Protein AF-A0A943YQM4-F1 (afdb_monomer_lite)

pLDDT: mean 82.58, std 14.82, range [24.41, 96.25]

Sequen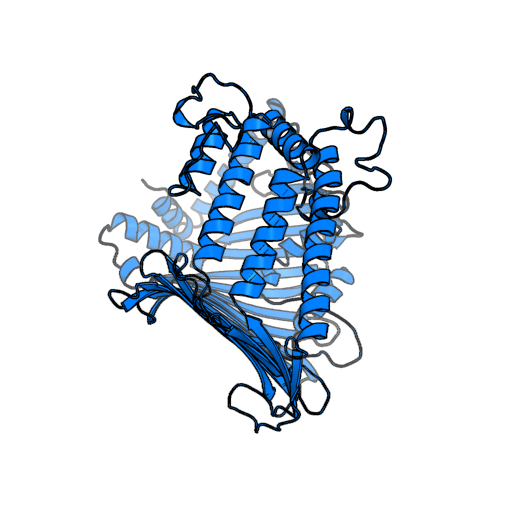ce (566 aa):
MSLKNKAMALGLSAAMLLSPAASLAESNYAAGELTTTAISDSYAAGNQLNLSADFNLELGDAIQNLGDAKLQKKVNAVVSLLDKTELNMSFYDDFGTARIHLSLDTDGVTLLSGDALVYADGSMQIMTNLTGKLVLALPQGALSASSVGVDSLLSGVAGKSVDDPDFADYPAMERLQITASDISVLVMSHLLGWVSATQMDTGELYVFDDTYLDETDTRDAVAQRMIGTIKADEFNTLFWNVFTTICDEQEEFQQALADVLAENGVTRYQMRQVIDSIFQNEQINPATDYVQLSHTIEDDGALCTYDDVSYFFRKLTKYADNVWENSTDNVLKMIVSYDDYGSTVGFDAELPQFTEVLPYEGAFTYSIKHDENEQPTLTSHGELQLLNERRVVGDLTARSGLEVNGVNDSGLNGYIDLKNTADGTSVGLGVNSAAHFVAEQNDEGADVESFTGSVALTYRNNGEDGGSLVAAVDGTTTTDGDTFATSAGLSLTLSDEFKLNVNATLEQADYEEIEFAGGQAIDLTALNDDQLSQIKSEVTKQGAKLSASLVLHPGVLADLLTIVGN

Foldseek 3Di:
DWVVVVVVVVVVVVCVLPADDDDDDDDAAFFRRQSVPQVVVCQVVFFKKKKKKAKAKFFFPCLCPPPPPLSNLLVVLVRLFRRQWMKIKMWHDDPQWIKIWIFIAGVRFGPKIKIKTAHRQGKIWMDMLLQPFAIAIADGPPPDDDDDDPVQLQVADPPDEPPDPCLVVDDLSNLLSRLSNVLVVLLVVLVVVLLVCCCVPPVQQWDKDQDWDPDDPFAHIFRIKIKGKAWLLSVLVSQLVSLVCCLPPRLSNLQSVQNVQQVVQNALLNLLVVLCVVLVPQDDDCVPLVADDSVVDDPPSHGGGSSSSSSSSSSSSSVSVQQNVFFDRDMWIWMFTADPVGDTFKIKIWACDGGPVFRWTKIKIWGWDADPVRWTKIKIWIWTDGPPQKIKTKIKIWTAFDRDPQKTKTWIWMKIWIARRVVGKIKIKIKTKIKMKGWDADPVRKIKIWIKIKIKIFIDISNDTDWIWMWIKTWMKIDPPVWIKIWMWIWTDTRSGMIMIMIMIMTTDGDDDDPSSHDDYDHPVDDDPVNVVSSVVSSVVSVVVSVVVVVVVVSSVVSVCSNVVD

Radius of gyration: 32.02 Å; chains: 1; bounding box: 87×61×87 Å

Structure (mmCIF, N/CA/C/O backbone):
data_AF-A0A943YQM4-F1
#
_entry.id   AF-A0A943YQM4-F1
#
loop_
_atom_site.group_PDB
_atom_site.id
_atom_site.type_symbol
_atom_site.label_atom_id
_atom_site.label_alt_id
_atom_site.label_comp_id
_atom_site.label_asym_id
_atom_site.label_entity_id
_atom_site.label_seq_id
_atom_site.pdbx_PDB_ins_code
_atom_site.Cartn_x
_atom_site.Cartn_y
_atom_site.Cartn_z
_atom_site.occupancy
_atom_site.B_iso_or_equiv
_atom_site.auth_seq_id
_atom_site.auth_comp_id
_atom_site.auth_asym_id
_atom_site.auth_atom_id
_atom_site.pdbx_PDB_model_num
ATOM 1 N N . MET A 1 1 ? -5.409 21.228 5.150 1.00 33.84 1 MET A N 1
ATOM 2 C CA . MET A 1 1 ? -6.359 20.340 5.859 1.00 33.84 1 MET A CA 1
ATOM 3 C C . MET A 1 1 ? -6.387 20.757 7.322 1.00 33.84 1 MET A C 1
ATOM 5 O O . MET A 1 1 ? -5.313 20.866 7.901 1.00 33.84 1 MET A O 1
ATOM 9 N N . SER A 1 2 ? -7.554 21.096 7.878 1.00 32.78 2 SER A N 1
ATOM 10 C CA . SER A 1 2 ? -7.667 21.614 9.253 1.00 32.78 2 SER A CA 1
ATOM 11 C C . SER A 1 2 ? -7.512 20.499 10.295 1.00 32.78 2 SER A C 1
ATOM 13 O O . SER A 1 2 ? -7.687 19.320 9.987 1.00 32.78 2 SER A O 1
ATOM 15 N N . LEU A 1 3 ? -7.214 20.870 11.545 1.00 37.16 3 LEU A N 1
ATOM 16 C CA . LEU A 1 3 ? -7.165 19.913 12.651 1.00 37.16 3 LEU A CA 1
ATOM 17 C C . LEU A 1 3 ? -8.543 19.304 12.953 1.00 37.16 3 LEU A C 1
ATOM 19 O O . LEU A 1 3 ? -8.609 18.132 13.303 1.00 37.16 3 LEU A O 1
ATOM 23 N N . LYS A 1 4 ? -9.636 20.055 12.744 1.00 33.19 4 LYS A N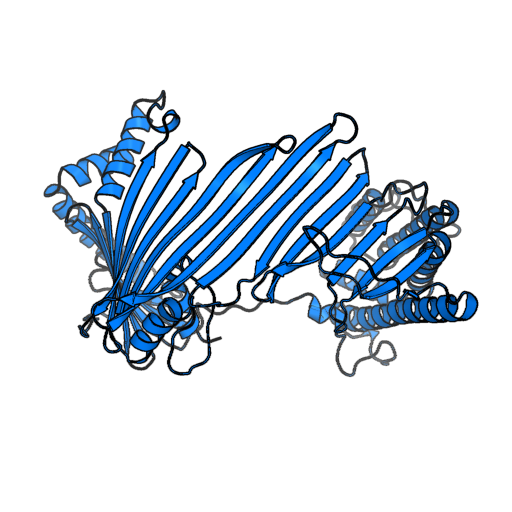 1
ATOM 24 C CA . LYS A 1 4 ? -11.011 19.539 12.864 1.00 33.19 4 LYS A CA 1
ATOM 25 C C . LYS A 1 4 ? -11.195 18.274 12.017 1.00 33.19 4 LYS A C 1
ATOM 27 O O . LYS A 1 4 ? -11.640 17.263 12.542 1.00 33.19 4 LYS A O 1
ATOM 32 N N . ASN A 1 5 ? -10.689 18.273 10.780 1.00 34.28 5 ASN A N 1
ATOM 33 C CA . ASN A 1 5 ? -10.713 17.100 9.899 1.00 34.28 5 ASN A CA 1
ATOM 34 C C . ASN A 1 5 ? -9.809 15.941 10.378 1.00 34.28 5 ASN A C 1
ATOM 36 O O . ASN A 1 5 ? -10.001 14.819 9.928 1.00 34.28 5 ASN A O 1
ATOM 40 N N . LYS A 1 6 ? -8.831 16.176 11.268 1.00 35.19 6 LYS A N 1
ATOM 41 C CA . LYS A 1 6 ? -7.926 15.146 11.821 1.00 35.19 6 LYS A CA 1
ATOM 42 C C . LYS A 1 6 ? -8.346 14.605 13.191 1.00 35.19 6 LYS A C 1
ATOM 44 O O . LYS A 1 6 ? -8.059 13.453 13.481 1.00 35.19 6 LYS A O 1
ATOM 49 N N . ALA A 1 7 ? -9.020 15.409 14.012 1.00 32.88 7 ALA A N 1
ATOM 50 C CA . ALA A 1 7 ? -9.733 14.926 15.194 1.00 32.88 7 ALA A CA 1
ATOM 51 C C . ALA A 1 7 ? -10.974 14.128 14.762 1.00 32.88 7 ALA A C 1
ATOM 53 O O . ALA A 1 7 ? -11.194 13.031 15.270 1.00 32.88 7 ALA A O 1
ATOM 54 N N . MET A 1 8 ? -11.675 14.601 13.716 1.00 34.88 8 MET A N 1
ATOM 55 C CA . MET A 1 8 ? -12.551 13.752 12.907 1.00 34.88 8 MET A CA 1
ATOM 56 C C . MET A 1 8 ? -11.797 12.505 12.450 1.00 34.88 8 MET A C 1
ATOM 58 O O . MET A 1 8 ? -12.201 11.446 12.872 1.00 34.88 8 MET A O 1
ATOM 62 N N . ALA A 1 9 ? -10.670 12.572 11.729 1.00 33.47 9 ALA A N 1
ATOM 63 C CA . ALA A 1 9 ? -9.925 11.365 11.314 1.00 33.47 9 ALA A CA 1
ATOM 64 C C . ALA A 1 9 ? -9.267 10.527 12.446 1.00 33.47 9 ALA A C 1
ATOM 66 O O . ALA A 1 9 ? -8.464 9.650 12.146 1.00 33.47 9 ALA A O 1
ATOM 67 N N . LEU A 1 10 ? -9.568 10.781 13.727 1.00 34.19 10 LEU A N 1
ATOM 68 C CA . LEU A 1 10 ? -9.269 9.883 14.853 1.00 34.19 10 LEU A CA 1
ATOM 69 C C . LEU A 1 10 ? -10.546 9.221 15.406 1.00 34.19 10 LEU A C 1
ATOM 71 O O . LEU A 1 10 ? -10.538 8.026 15.675 1.00 34.19 10 LEU A O 1
ATOM 75 N N . GLY A 1 11 ? -11.680 9.930 15.480 1.00 32.47 11 GLY A N 1
ATOM 76 C CA . GLY A 1 11 ? -12.994 9.278 15.654 1.00 32.47 11 GLY A CA 1
ATOM 77 C C . GLY A 1 11 ? -13.357 8.426 14.428 1.00 32.47 11 GLY A C 1
ATOM 78 O O . GLY A 1 11 ? -13.609 7.232 14.510 1.00 32.47 11 GLY A O 1
ATOM 79 N N . LEU A 1 12 ? -13.197 9.009 13.249 1.00 32.34 12 LEU A N 1
ATOM 80 C CA . LEU A 1 12 ? -13.017 8.356 11.961 1.00 32.34 12 LEU A CA 1
ATOM 81 C C . LEU A 1 12 ? -11.548 7.930 11.724 1.00 32.34 12 LEU A C 1
ATOM 83 O O . LEU A 1 12 ? -11.048 8.058 10.617 1.00 32.34 12 LEU A O 1
ATOM 87 N N . SER A 1 13 ? -10.846 7.394 12.729 1.00 30.88 13 SER A N 1
ATOM 88 C CA . SER A 1 13 ? -9.949 6.246 12.485 1.00 30.88 13 SER A CA 1
ATOM 89 C C . SER A 1 13 ? -10.563 4.965 13.037 1.00 30.88 13 SER A C 1
ATOM 91 O O . SER A 1 13 ? -10.414 3.917 12.416 1.00 30.88 13 SER A O 1
ATOM 93 N N . ALA A 1 14 ? -11.358 5.064 14.110 1.00 32.50 14 ALA A N 1
ATOM 94 C CA . ALA A 1 14 ? -12.263 3.995 14.519 1.00 32.50 14 ALA A CA 1
ATOM 95 C C . ALA A 1 14 ? -13.371 3.759 13.470 1.00 32.50 14 ALA A C 1
ATOM 97 O O . ALA A 1 14 ? -13.673 2.610 13.173 1.00 32.50 14 ALA A O 1
ATOM 98 N N . ALA A 1 15 ? -13.902 4.814 12.831 1.00 30.94 15 ALA A N 1
ATOM 99 C CA . ALA A 1 15 ? -14.901 4.676 11.758 1.00 30.94 15 ALA A CA 1
ATOM 100 C C . ALA A 1 15 ? -14.332 4.580 10.319 1.00 30.94 15 ALA A C 1
ATOM 102 O O . ALA A 1 15 ? -15.042 4.132 9.430 1.00 30.94 15 ALA A O 1
ATOM 103 N N . MET A 1 16 ? -13.062 4.930 10.045 1.00 31.41 16 MET A N 1
ATOM 104 C CA . MET A 1 16 ? -12.439 4.691 8.714 1.00 31.41 16 MET A CA 1
ATOM 105 C C . MET A 1 16 ? -11.946 3.250 8.519 1.00 31.41 16 MET A C 1
ATOM 107 O O . MET A 1 16 ? -11.570 2.878 7.412 1.00 31.41 16 MET A O 1
ATOM 111 N N . LEU A 1 17 ? -12.030 2.410 9.554 1.00 31.69 17 LEU A N 1
ATOM 112 C CA . LEU A 1 17 ? -12.106 0.959 9.366 1.00 31.69 17 LEU A CA 1
ATOM 113 C C . LEU A 1 17 ? -13.414 0.533 8.656 1.00 31.69 17 LEU A C 1
ATOM 115 O O . LEU A 1 17 ? -13.539 -0.639 8.316 1.00 31.69 17 LEU A O 1
ATOM 119 N N . LEU A 1 18 ? -14.362 1.460 8.417 1.00 33.50 18 LEU A N 1
ATOM 120 C CA . LEU A 1 18 ? -15.708 1.187 7.899 1.00 33.50 18 LEU A CA 1
ATOM 121 C C . LEU A 1 18 ? -16.086 1.904 6.573 1.00 33.50 18 LEU A C 1
ATOM 123 O O . LEU A 1 18 ? -17.203 1.680 6.125 1.00 33.50 18 LEU A O 1
ATOM 127 N N . SER A 1 19 ? -15.258 2.760 5.932 1.00 28.98 19 SER A N 1
ATOM 128 C CA . SER A 1 19 ? -15.498 3.236 4.528 1.00 28.98 19 SER A CA 1
ATOM 129 C C . SER A 1 19 ? -14.490 4.269 3.954 1.00 28.98 19 SER A C 1
ATOM 131 O O . SER A 1 19 ? -13.882 5.036 4.710 1.00 28.98 19 SER A O 1
ATOM 133 N N . PRO A 1 20 ? -14.360 4.373 2.606 1.00 31.39 20 PRO A N 1
ATOM 134 C CA . PRO A 1 20 ? -13.731 5.497 1.895 1.00 31.39 20 PRO A CA 1
ATOM 135 C C . PRO A 1 20 ? -14.725 6.547 1.321 1.00 31.39 20 PRO A C 1
ATOM 137 O O . PRO A 1 20 ? -15.617 6.203 0.563 1.00 31.39 20 PRO A O 1
ATOM 140 N N . ALA A 1 21 ? -14.459 7.828 1.624 1.00 25.80 21 ALA A N 1
ATOM 141 C CA . ALA A 1 21 ? -14.722 9.096 0.892 1.00 25.80 21 ALA A CA 1
ATOM 142 C C . ALA A 1 21 ? -16.036 9.392 0.095 1.00 25.80 21 ALA A C 1
ATOM 144 O O . ALA A 1 21 ? -16.392 8.713 -0.857 1.00 25.80 21 ALA A O 1
ATOM 145 N N . ALA A 1 22 ? -16.622 10.568 0.387 1.00 24.88 22 ALA A N 1
ATOM 146 C CA . ALA A 1 22 ? -17.779 11.214 -0.276 1.00 24.88 22 ALA A CA 1
ATOM 147 C C . ALA A 1 22 ? -17.375 12.138 -1.477 1.00 24.88 22 ALA A C 1
ATOM 149 O O . ALA A 1 22 ? -16.181 12.267 -1.748 1.00 24.88 22 ALA A O 1
ATOM 150 N N . SER A 1 23 ? -18.231 12.874 -2.218 1.00 26.64 23 SER A N 1
ATOM 151 C CA . SER A 1 23 ? -19.663 13.256 -2.106 1.00 26.64 23 SER A CA 1
ATOM 152 C C . SER A 1 23 ? -20.225 13.810 -3.443 1.00 26.64 23 SER A C 1
ATOM 154 O O . SER A 1 23 ? -19.443 14.367 -4.219 1.00 26.64 23 SER A O 1
ATOM 156 N N . LEU A 1 24 ? -21.559 13.811 -3.661 1.00 24.41 24 LEU A N 1
ATOM 157 C CA . LEU A 1 24 ? -22.387 15.016 -3.967 1.00 24.41 24 LEU A CA 1
ATOM 158 C C . LEU A 1 24 ? -23.889 14.696 -4.212 1.00 24.41 24 LEU A C 1
ATOM 160 O O . LEU A 1 24 ? -24.234 13.777 -4.939 1.00 24.41 24 LEU A O 1
ATOM 164 N N . ALA A 1 25 ? -24.779 15.526 -3.655 1.00 24.91 25 ALA A N 1
ATOM 165 C CA . ALA A 1 25 ? -26.222 15.277 -3.501 1.00 24.91 25 ALA A CA 1
ATOM 166 C C . ALA A 1 25 ? -27.102 15.246 -4.778 1.00 24.91 25 ALA A C 1
ATOM 168 O O . ALA A 1 25 ? -26.996 16.148 -5.607 1.00 24.91 25 ALA A O 1
ATOM 169 N N . GLU A 1 26 ? -28.107 14.349 -4.806 1.00 25.25 26 GLU A N 1
ATOM 170 C CA . GLU A 1 26 ? -29.551 14.709 -4.807 1.00 25.25 26 GLU A CA 1
ATOM 171 C C . GLU A 1 26 ? -30.504 13.486 -4.645 1.00 25.25 26 GLU A C 1
ATOM 173 O O . GLU A 1 26 ? -30.757 12.734 -5.581 1.00 25.25 26 GLU A O 1
ATOM 178 N N . SER A 1 27 ? -31.187 13.376 -3.495 1.00 36.28 27 SER A N 1
ATOM 179 C CA . SER A 1 27 ? -32.492 12.683 -3.322 1.00 36.28 27 SER A CA 1
ATOM 180 C C . SER A 1 27 ? -32.631 11.169 -3.602 1.00 36.28 27 SER A C 1
ATOM 182 O O . SER A 1 27 ? -33.749 10.706 -3.803 1.00 36.28 27 SER A O 1
ATOM 184 N N . ASN A 1 28 ? -31.542 10.406 -3.556 1.00 48.59 28 ASN A N 1
ATOM 185 C CA . ASN A 1 28 ? -31.480 8.985 -3.177 1.00 48.59 28 ASN A CA 1
ATOM 186 C C . ASN A 1 28 ? -30.015 8.727 -2.796 1.00 48.59 28 ASN A C 1
ATOM 188 O O . ASN A 1 28 ? -29.137 9.136 -3.554 1.00 48.59 28 ASN A O 1
ATOM 192 N N . TYR A 1 29 ? -29.734 8.098 -1.655 1.00 52.72 29 TYR A N 1
ATOM 193 C CA . TYR A 1 29 ? -28.353 7.760 -1.293 1.00 52.72 29 TYR A CA 1
ATOM 194 C C . TYR A 1 29 ? -27.835 6.637 -2.200 1.00 52.72 29 TYR A C 1
ATOM 196 O O . TYR A 1 29 ? -28.484 5.595 -2.315 1.00 52.72 29 TYR A O 1
ATOM 204 N N . ALA A 1 30 ? -26.685 6.836 -2.850 1.00 63.50 30 ALA A N 1
ATOM 205 C CA . ALA A 1 30 ? -26.011 5.750 -3.556 1.00 63.50 30 ALA A CA 1
ATOM 206 C C . ALA A 1 30 ? -25.374 4.771 -2.553 1.00 63.50 30 ALA A C 1
ATOM 208 O O . ALA A 1 30 ? -25.064 5.139 -1.420 1.00 63.50 30 ALA A O 1
ATOM 209 N N . ALA A 1 31 ? -25.147 3.522 -2.961 1.00 62.94 31 ALA A N 1
ATOM 210 C CA . ALA A 1 31 ? -24.533 2.515 -2.097 1.00 62.94 31 ALA A CA 1
ATOM 211 C C . ALA A 1 31 ? -23.095 2.912 -1.700 1.00 62.94 31 ALA A C 1
ATOM 213 O O . ALA A 1 31 ? -22.218 3.047 -2.555 1.00 62.94 31 ALA A O 1
ATOM 214 N N . GLY A 1 32 ? -22.878 3.098 -0.396 1.00 60.66 32 GLY A N 1
ATOM 215 C CA . GLY A 1 32 ? -21.679 3.658 0.234 1.00 60.66 32 GLY A CA 1
ATOM 216 C C . GLY A 1 32 ? -21.858 5.104 0.731 1.00 60.66 32 GLY A C 1
ATOM 217 O O . GLY A 1 32 ? -21.073 5.574 1.562 1.00 60.66 32 GLY A O 1
ATOM 218 N N . GLU A 1 33 ? -22.882 5.830 0.268 1.00 69.81 33 GLU A N 1
ATOM 219 C CA . GLU A 1 33 ? -23.139 7.212 0.686 1.00 69.81 33 GLU A CA 1
ATOM 220 C C . GLU A 1 33 ? -23.926 7.311 1.995 1.00 69.81 33 GLU A C 1
ATOM 222 O O . GLU A 1 33 ? -23.705 8.267 2.741 1.00 69.81 33 GLU A O 1
ATOM 227 N N . LEU A 1 34 ? -24.812 6.361 2.323 1.00 68.19 34 LEU A N 1
ATOM 228 C CA . LEU A 1 34 ? -25.680 6.492 3.501 1.00 68.19 34 LEU A CA 1
ATOM 229 C C . LEU A 1 34 ? -24.852 6.504 4.793 1.00 68.19 34 LEU A C 1
ATOM 231 O O . LEU A 1 34 ? -24.939 7.437 5.595 1.00 68.19 34 LEU A O 1
ATOM 235 N N . THR A 1 35 ? -23.987 5.499 4.959 1.00 66.50 35 THR A N 1
ATOM 236 C CA . THR A 1 35 ? -23.104 5.364 6.125 1.00 66.50 35 THR A CA 1
ATOM 237 C C . THR A 1 35 ? -22.095 6.507 6.199 1.00 66.50 35 THR A C 1
ATOM 239 O O . THR A 1 35 ? -21.810 7.010 7.285 1.00 66.50 35 THR A O 1
ATOM 242 N N . THR A 1 36 ? -21.559 6.961 5.060 1.00 63.84 36 THR A N 1
ATOM 243 C CA . THR A 1 36 ? -20.535 8.019 5.047 1.00 63.84 36 THR A CA 1
ATOM 244 C C . THR A 1 36 ? -21.095 9.413 5.327 1.00 63.84 36 THR A C 1
ATOM 246 O O . THR A 1 36 ? -20.390 10.225 5.931 1.00 63.84 36 THR A O 1
ATOM 249 N N . THR A 1 37 ? -22.339 9.702 4.929 1.00 70.50 37 THR A N 1
ATOM 250 C CA . THR A 1 37 ? -22.932 11.048 5.040 1.00 70.50 37 THR A CA 1
ATOM 251 C C . THR A 1 37 ? -23.786 11.248 6.290 1.00 70.50 37 THR A C 1
ATOM 253 O O . THR A 1 37 ? -23.627 12.277 6.945 1.00 70.50 37 THR A O 1
ATOM 256 N N . ALA A 1 38 ? -24.619 10.279 6.694 1.00 70.50 38 ALA A N 1
ATOM 257 C CA . ALA A 1 38 ? -25.527 10.439 7.839 1.00 70.50 38 ALA A CA 1
ATOM 258 C C . ALA A 1 38 ? -24.771 10.773 9.142 1.00 70.50 38 ALA A C 1
ATOM 260 O O . ALA A 1 38 ? -25.145 11.689 9.880 1.00 70.50 38 ALA A O 1
ATOM 261 N N . ILE A 1 39 ? -23.633 10.104 9.367 1.00 70.25 39 ILE A N 1
ATOM 262 C CA . ILE A 1 39 ? -22.731 10.367 10.497 1.00 70.25 39 ILE A CA 1
ATOM 263 C C . ILE A 1 39 ? -22.168 11.797 10.426 1.00 70.25 39 ILE A C 1
ATOM 265 O O . ILE A 1 39 ? -22.172 12.526 11.424 1.00 70.25 39 ILE A O 1
ATOM 269 N N . SER A 1 40 ? -21.663 12.216 9.258 1.00 67.50 40 SER A N 1
ATOM 270 C CA . SER A 1 40 ? -21.021 13.527 9.111 1.00 67.50 40 SER A CA 1
ATOM 271 C C . SER A 1 40 ? -22.010 14.683 9.183 1.00 67.50 40 SER A C 1
ATOM 273 O O . SER A 1 40 ? -21.684 15.712 9.775 1.00 67.50 40 SER A O 1
ATOM 275 N N . ASP A 1 41 ? -23.206 14.510 8.626 1.00 73.00 41 ASP A N 1
ATOM 276 C CA . ASP A 1 41 ? -24.255 15.526 8.603 1.00 73.00 41 ASP A CA 1
ATOM 277 C C . ASP A 1 41 ? -24.849 15.716 9.998 1.00 73.00 41 ASP A C 1
ATOM 279 O O . ASP A 1 41 ? -25.008 16.853 10.445 1.00 73.00 41 ASP A O 1
ATOM 283 N N . SER A 1 42 ? -25.058 14.627 10.744 1.00 71.38 42 SER A N 1
ATOM 284 C CA . SER A 1 42 ? -25.487 14.690 12.142 1.00 71.38 42 SER A CA 1
ATOM 285 C C . SER A 1 42 ? -24.448 15.397 13.031 1.00 71.38 42 SER A C 1
ATOM 287 O O . SER A 1 42 ? -24.789 16.318 13.780 1.00 71.38 42 SER A O 1
ATOM 289 N N . TYR A 1 43 ? -23.153 15.085 12.877 1.00 70.44 43 TYR A N 1
ATOM 290 C CA . TYR A 1 43 ? -22.084 15.811 13.581 1.00 70.44 43 TYR A CA 1
ATOM 291 C C . TYR A 1 43 ? -22.000 17.292 13.165 1.00 70.44 43 TYR A C 1
ATOM 293 O O . TYR A 1 43 ? -21.803 18.172 14.004 1.00 70.44 43 TYR A O 1
ATOM 301 N N . ALA A 1 44 ? -22.168 17.598 11.874 1.00 69.94 44 ALA A N 1
ATOM 302 C CA . ALA A 1 44 ? -22.144 18.965 11.351 1.00 69.94 44 ALA A CA 1
ATOM 303 C C . ALA A 1 44 ? -23.370 19.797 11.771 1.00 69.94 44 ALA A C 1
ATOM 305 O O . ALA A 1 44 ? -23.250 21.017 11.915 1.00 69.94 44 ALA A O 1
ATOM 306 N N . ALA A 1 45 ? -24.513 19.152 12.017 1.00 71.75 45 ALA A N 1
ATOM 307 C CA . ALA A 1 45 ? -25.700 19.754 12.621 1.00 71.75 45 ALA A CA 1
ATOM 308 C C . ALA A 1 45 ? -25.513 20.096 14.115 1.00 71.75 45 ALA A C 1
ATOM 310 O O . ALA A 1 45 ? -26.319 20.839 14.675 1.00 71.75 45 ALA A O 1
ATOM 311 N N . GLY A 1 46 ? -24.434 19.611 14.744 1.00 71.81 46 GLY A N 1
ATOM 312 C CA . GLY A 1 46 ? -24.132 19.819 16.162 1.00 71.81 46 GLY A CA 1
ATOM 313 C C . GLY A 1 46 ? -24.756 18.775 17.089 1.00 71.81 46 GLY A C 1
ATOM 314 O O . GLY A 1 46 ? -24.805 19.001 18.298 1.00 71.81 46 GLY A O 1
ATOM 315 N N . ASN A 1 47 ? -25.232 17.649 16.548 1.00 80.12 47 ASN A N 1
ATOM 316 C CA . ASN A 1 47 ? -25.748 16.551 17.358 1.00 80.12 47 ASN A CA 1
ATOM 317 C C . ASN A 1 47 ? -24.612 15.844 18.108 1.00 80.12 47 ASN A C 1
ATOM 319 O O . ASN A 1 47 ? -23.452 15.849 17.683 1.00 80.12 47 ASN A O 1
ATOM 323 N N . GLN A 1 48 ? -24.964 15.199 19.219 1.00 83.81 48 GLN A N 1
ATOM 324 C CA . GLN A 1 48 ? -24.056 14.306 19.920 1.00 83.81 48 GLN A CA 1
ATOM 325 C C . GLN A 1 48 ? -24.082 12.930 19.261 1.00 83.81 48 GLN A C 1
ATOM 327 O O . GLN A 1 48 ? -25.148 12.368 19.018 1.00 83.81 48 GLN A O 1
ATOM 332 N N . LEU A 1 49 ? -22.897 12.388 18.995 1.00 83.56 49 LEU A N 1
ATOM 333 C CA . LEU A 1 49 ? -22.724 11.027 18.510 1.00 83.56 49 LEU A CA 1
ATOM 334 C C . LEU A 1 49 ? -22.201 10.156 19.647 1.00 83.56 49 LEU A C 1
ATOM 336 O O . LEU A 1 49 ? -21.177 10.488 20.247 1.00 83.56 49 LEU A O 1
ATOM 340 N N . ASN A 1 50 ? -22.898 9.059 19.934 1.00 87.38 50 ASN A N 1
ATOM 341 C CA . ASN A 1 50 ? -22.522 8.081 20.948 1.00 87.38 50 ASN A CA 1
ATOM 342 C C . ASN A 1 50 ? -22.027 6.805 20.263 1.00 87.38 50 ASN A C 1
ATOM 344 O O . ASN A 1 50 ? -22.762 6.192 19.495 1.00 87.38 50 ASN A O 1
ATOM 348 N N . LEU A 1 51 ? -20.791 6.408 20.559 1.00 85.06 51 LEU A N 1
ATOM 349 C CA . LEU A 1 51 ? -20.194 5.136 20.167 1.00 85.06 51 LEU A CA 1
ATOM 350 C C . LEU A 1 51 ? -20.115 4.229 21.399 1.00 85.06 51 LEU A C 1
ATOM 352 O O . LEU A 1 51 ? -19.450 4.585 22.371 1.00 85.06 51 LEU A O 1
ATOM 356 N N . SER A 1 52 ? -20.707 3.045 21.323 1.00 89.81 52 SER A N 1
ATOM 357 C CA . SER A 1 52 ? -20.468 1.946 22.265 1.00 89.81 52 SER A CA 1
ATOM 358 C C . SER A 1 52 ? -19.790 0.800 21.521 1.00 89.81 52 SER A C 1
ATOM 360 O O . SER A 1 52 ? -20.113 0.550 20.361 1.00 89.81 52 SER A O 1
ATOM 362 N N . ALA A 1 53 ? -18.820 0.137 22.150 1.00 89.50 53 ALA A N 1
ATOM 363 C CA . ALA A 1 53 ? -18.092 -0.974 21.553 1.00 89.50 53 ALA A CA 1
ATOM 364 C C . ALA A 1 53 ? -17.714 -2.057 22.575 1.00 89.50 53 ALA A C 1
ATOM 366 O O . ALA A 1 53 ? -17.020 -1.780 23.556 1.00 89.50 53 ALA A O 1
ATOM 367 N N . ASP A 1 54 ? -18.108 -3.295 22.283 1.00 91.94 54 ASP A N 1
ATOM 368 C CA . ASP A 1 54 ? -17.833 -4.489 23.084 1.00 91.94 54 ASP A CA 1
ATOM 369 C C . ASP A 1 54 ? -16.722 -5.322 22.440 1.00 91.94 54 ASP A C 1
ATOM 371 O O . ASP A 1 54 ? -16.723 -5.535 21.224 1.00 91.94 54 ASP A O 1
ATOM 375 N N . PHE A 1 55 ? -15.797 -5.849 23.244 1.00 90.44 55 PHE A N 1
ATOM 376 C CA . PHE A 1 55 ? -14.668 -6.649 22.758 1.00 90.44 55 PHE A CA 1
ATOM 377 C C . PHE A 1 55 ? -14.869 -8.135 23.056 1.00 90.44 55 PHE A C 1
ATOM 379 O O . PHE A 1 55 ? -15.330 -8.508 24.130 1.00 90.44 55 PHE A O 1
ATOM 386 N N . ASN A 1 56 ? -14.449 -9.003 22.138 1.00 92.38 56 ASN A N 1
ATOM 387 C CA . ASN A 1 56 ? -14.394 -10.443 22.378 1.00 92.38 56 ASN A CA 1
ATOM 388 C C . ASN A 1 56 ? -13.148 -11.062 21.735 1.00 92.38 56 ASN A C 1
ATOM 390 O O . ASN A 1 56 ? -12.828 -10.757 20.589 1.00 92.38 56 ASN A O 1
ATOM 394 N N . LEU A 1 57 ? -12.439 -11.933 22.460 1.00 92.00 57 LEU A N 1
ATOM 395 C CA . LEU A 1 57 ? -11.210 -12.569 21.969 1.00 92.00 57 LEU A CA 1
ATOM 396 C C . LEU A 1 57 ? -11.336 -14.095 21.922 1.00 92.00 57 LEU A C 1
ATOM 398 O O . LEU A 1 57 ? -11.186 -14.787 22.929 1.00 92.00 57 LEU A O 1
ATOM 402 N N . GLU A 1 58 ? -11.526 -14.625 20.719 1.00 91.75 58 GLU A N 1
ATOM 403 C CA . GLU A 1 58 ? -11.438 -16.053 20.429 1.00 91.75 58 GLU A CA 1
ATOM 404 C C . GLU A 1 58 ? -9.970 -16.460 20.209 1.00 91.75 58 GLU A C 1
ATOM 406 O O . GLU A 1 58 ? -9.181 -15.735 19.598 1.00 91.75 58 GLU A O 1
ATOM 411 N N . LEU A 1 59 ? -9.590 -17.644 20.694 1.00 91.56 59 LEU A N 1
ATOM 412 C CA . LEU A 1 59 ? -8.226 -18.174 20.603 1.00 91.56 59 LEU A CA 1
ATOM 413 C C . LEU A 1 59 ? -8.218 -19.539 19.919 1.00 91.56 59 LEU A C 1
ATOM 415 O O . LEU A 1 59 ? -9.065 -20.379 20.214 1.00 91.56 59 LEU A O 1
ATOM 419 N N . GLY A 1 60 ? -7.213 -19.792 19.089 1.00 88.44 60 GLY A N 1
ATOM 420 C CA . GLY A 1 60 ? -6.979 -21.082 18.451 1.00 88.44 60 GLY A CA 1
ATOM 421 C C . GLY A 1 60 ? -6.467 -22.167 19.394 1.00 88.44 60 GLY A C 1
ATOM 422 O O . GLY A 1 60 ? -5.881 -21.878 20.442 1.00 88.44 60 GLY A O 1
ATOM 423 N N . ASP A 1 61 ? -6.595 -23.431 18.981 1.00 87.06 61 ASP A N 1
ATOM 424 C CA . ASP A 1 61 ? -6.171 -24.614 19.750 1.00 87.06 61 ASP A CA 1
ATOM 425 C C . ASP A 1 61 ? -4.726 -24.521 20.272 1.00 87.06 61 ASP A C 1
ATOM 427 O O . ASP A 1 61 ? -4.440 -24.945 21.396 1.00 87.06 61 ASP A O 1
ATOM 431 N N . ALA A 1 62 ? -3.815 -23.933 19.488 1.00 82.38 62 ALA A N 1
ATOM 432 C CA . ALA A 1 62 ? -2.411 -23.751 19.858 1.00 82.38 62 ALA A CA 1
ATOM 433 C C . ALA A 1 62 ? -2.209 -22.762 21.026 1.00 82.38 62 ALA A C 1
ATOM 435 O O . ALA A 1 62 ? -1.311 -22.958 21.847 1.00 82.38 62 ALA A O 1
ATOM 436 N N . ILE A 1 63 ? -3.051 -21.725 21.127 1.00 83.62 63 ILE A N 1
ATOM 437 C CA . ILE A 1 63 ? -3.002 -20.702 22.188 1.00 83.62 63 ILE A CA 1
ATOM 438 C C . ILE A 1 63 ? -3.912 -21.083 23.375 1.00 83.62 63 ILE A C 1
ATOM 440 O O . ILE A 1 63 ? -3.642 -20.710 24.519 1.00 83.62 63 ILE A O 1
ATOM 444 N N . GLN A 1 64 ? -4.948 -21.896 23.151 1.00 83.12 64 GLN A N 1
ATOM 445 C CA . GLN A 1 64 ? -5.746 -22.505 24.224 1.00 83.12 64 GLN A CA 1
ATOM 446 C C . GLN A 1 64 ? -5.000 -23.610 24.995 1.00 83.12 64 GLN A C 1
ATOM 448 O O . GLN A 1 64 ? -5.377 -23.927 26.124 1.00 83.12 64 GLN A O 1
ATOM 453 N N . ASN A 1 65 ? -3.956 -24.206 24.402 1.00 84.19 65 ASN A N 1
ATOM 454 C CA . ASN A 1 65 ? -3.213 -25.339 24.969 1.00 84.19 65 ASN A CA 1
ATOM 455 C C . ASN A 1 65 ? -1.704 -25.062 25.089 1.00 84.19 65 ASN A C 1
ATOM 457 O O . ASN A 1 65 ? -0.862 -25.906 24.765 1.00 84.19 65 ASN A O 1
ATOM 461 N N . LEU A 1 66 ? -1.345 -23.884 25.597 1.00 82.12 66 LEU A N 1
ATOM 462 C CA . LEU A 1 66 ? 0.037 -23.533 25.900 1.00 82.12 66 LEU A CA 1
ATOM 463 C C . LEU A 1 66 ? 0.598 -24.501 26.950 1.00 82.12 66 LEU A C 1
ATOM 465 O O . LEU A 1 66 ? 0.097 -24.605 28.071 1.00 82.12 66 LEU A O 1
ATOM 469 N N . GLY A 1 67 ? 1.705 -25.172 26.613 1.00 82.62 67 GLY A N 1
ATOM 470 C CA . GLY A 1 67 ? 2.394 -26.105 27.516 1.00 82.62 67 GLY A CA 1
ATOM 471 C C . GLY A 1 67 ? 2.913 -25.469 28.817 1.00 82.62 67 GLY A C 1
ATOM 472 O O . GLY A 1 67 ? 3.296 -26.185 29.744 1.00 82.62 67 GLY A O 1
ATOM 473 N N . ASP A 1 68 ? 2.901 -24.136 28.907 1.00 91.06 68 ASP A N 1
ATOM 474 C CA . ASP A 1 68 ? 3.110 -23.376 30.135 1.00 91.06 68 ASP A CA 1
ATOM 475 C C . ASP A 1 68 ? 1.759 -23.015 30.788 1.00 91.06 68 ASP A C 1
ATOM 477 O O . ASP A 1 68 ? 1.080 -22.055 30.417 1.00 91.06 68 ASP A O 1
ATOM 481 N N . ALA A 1 69 ? 1.406 -23.756 31.843 1.00 89.19 69 ALA A N 1
ATOM 482 C CA . ALA A 1 69 ? 0.187 -23.547 32.628 1.00 89.19 69 ALA A CA 1
ATOM 483 C C . ALA A 1 69 ? 0.110 -22.183 33.350 1.00 89.19 69 ALA A C 1
ATOM 485 O O . ALA A 1 69 ? -0.952 -21.813 33.858 1.00 89.19 69 ALA A O 1
ATOM 486 N N . LYS A 1 70 ? 1.219 -21.442 33.452 1.00 87.88 70 LYS A N 1
ATOM 487 C CA . LYS A 1 70 ? 1.254 -20.073 33.976 1.00 87.88 70 LYS A CA 1
ATOM 488 C C . LYS A 1 70 ? 0.876 -19.081 32.885 1.00 87.88 70 LYS A C 1
ATOM 490 O O . LYS A 1 70 ? 0.037 -18.217 33.130 1.00 87.88 70 LYS A O 1
ATOM 495 N N . LEU A 1 71 ? 1.450 -19.239 31.692 1.00 89.44 71 LEU A N 1
ATOM 496 C CA . LEU A 1 71 ? 1.109 -18.424 30.529 1.00 89.44 71 LEU A CA 1
ATOM 497 C C . LEU A 1 71 ? -0.363 -18.619 30.143 1.00 89.44 71 LEU A C 1
ATOM 499 O O . LEU A 1 71 ? -1.066 -17.627 29.977 1.00 89.44 71 LEU A O 1
ATOM 503 N N . GLN A 1 72 ? -0.863 -19.863 30.150 1.00 91.12 72 GLN A N 1
ATOM 504 C CA . GLN A 1 72 ? -2.277 -20.153 29.887 1.00 91.12 72 GLN A CA 1
ATOM 505 C C . GLN A 1 72 ? -3.221 -19.388 30.826 1.00 91.12 72 GLN A C 1
ATOM 507 O O . GLN A 1 72 ? -4.223 -18.835 30.390 1.00 91.12 72 GLN A O 1
ATOM 512 N N . LYS A 1 73 ? -2.893 -19.294 32.122 1.00 91.50 73 LYS A N 1
ATOM 513 C CA . LYS A 1 73 ? -3.705 -18.518 33.074 1.00 91.50 73 LYS A CA 1
ATOM 514 C C . LYS A 1 73 ? -3.716 -17.026 32.760 1.00 91.50 73 LYS A C 1
ATOM 516 O O . LYS A 1 73 ? -4.756 -16.400 32.926 1.00 91.50 73 LYS A O 1
ATOM 521 N N . LYS A 1 74 ? -2.589 -16.462 32.315 1.00 92.19 74 LYS A N 1
ATOM 522 C CA . LYS A 1 74 ? -2.517 -15.049 31.912 1.00 92.19 74 LYS A CA 1
ATOM 523 C C . LYS A 1 74 ? -3.328 -14.788 30.648 1.00 92.19 74 LYS A C 1
ATOM 525 O O . LYS A 1 74 ? -4.074 -13.822 30.614 1.00 92.19 74 LYS A O 1
ATOM 530 N N . VAL A 1 75 ? -3.231 -15.675 29.661 1.00 91.62 75 VAL A N 1
ATOM 531 C CA . VAL A 1 75 ? -4.013 -15.613 28.419 1.00 91.62 75 VAL A CA 1
ATOM 532 C C . VAL A 1 75 ? -5.514 -15.697 28.710 1.00 91.62 75 VAL A C 1
ATOM 534 O O . VAL A 1 75 ? -6.260 -14.814 28.299 1.00 91.62 75 VAL A O 1
ATOM 537 N N . ASN A 1 76 ? -5.953 -16.670 29.513 1.00 92.00 76 ASN A N 1
ATOM 538 C CA . ASN A 1 76 ? -7.361 -16.796 29.899 1.00 92.00 76 ASN A CA 1
ATOM 539 C C . ASN A 1 76 ? -7.864 -15.572 30.693 1.00 92.00 76 ASN A C 1
ATOM 541 O O . ASN A 1 76 ? -9.018 -15.185 30.540 1.00 92.00 76 ASN A O 1
ATOM 545 N N . ALA A 1 77 ? -7.013 -14.949 31.518 1.00 93.38 77 ALA A N 1
ATOM 546 C CA . ALA A 1 77 ? -7.345 -13.712 32.227 1.00 93.38 77 ALA A CA 1
ATOM 547 C C . ALA A 1 77 ? -7.458 -12.497 31.284 1.00 93.38 77 ALA A C 1
ATOM 549 O O . ALA A 1 77 ? -8.303 -11.639 31.514 1.00 93.38 77 ALA A O 1
ATOM 550 N N . VAL A 1 78 ? -6.655 -12.427 30.212 1.00 92.38 78 VAL A N 1
ATOM 551 C CA . VAL A 1 78 ? -6.786 -11.388 29.170 1.00 92.38 78 VAL A CA 1
ATOM 552 C C . VAL A 1 78 ? -8.109 -11.536 28.419 1.00 92.38 78 VAL A C 1
ATOM 554 O O . VAL A 1 78 ? -8.838 -10.555 28.321 1.00 92.38 78 VAL A O 1
ATOM 557 N N . VAL A 1 79 ? -8.456 -12.749 27.967 1.00 93.00 79 VAL A N 1
ATOM 558 C CA . VAL A 1 79 ? -9.758 -13.037 27.328 1.00 93.00 79 VAL A CA 1
ATOM 559 C C . VAL A 1 79 ? -10.908 -12.651 28.262 1.00 93.00 79 VAL A C 1
ATOM 561 O O . VAL A 1 79 ? -11.748 -11.835 27.906 1.00 93.00 79 VAL A O 1
ATOM 564 N N . SER A 1 80 ? -10.868 -13.132 29.510 1.00 93.44 80 SER A N 1
ATOM 565 C CA . SER A 1 80 ? -11.872 -12.852 30.546 1.00 93.44 80 SER A CA 1
ATOM 566 C C . SER A 1 80 ? -12.048 -11.359 30.859 1.00 93.44 80 SER A C 1
ATOM 568 O O . SER A 1 80 ? -13.127 -10.962 31.295 1.00 93.44 80 SER A O 1
ATOM 570 N N . LEU A 1 81 ? -11.018 -10.525 30.686 1.00 93.19 81 LEU A N 1
ATOM 571 C CA . LEU A 1 81 ? -11.141 -9.073 30.852 1.00 93.19 81 LEU A CA 1
ATOM 572 C C . LEU A 1 81 ? -11.686 -8.400 29.593 1.00 93.19 81 LEU A C 1
ATOM 574 O O . LEU A 1 81 ? -12.553 -7.542 29.725 1.00 93.19 81 LEU A O 1
ATOM 578 N N . LEU A 1 82 ? -11.213 -8.786 28.404 1.00 91.75 82 LEU A N 1
ATOM 579 C CA . LEU A 1 82 ? -11.698 -8.242 27.131 1.00 91.75 82 LEU A CA 1
ATOM 580 C C . LEU A 1 82 ? -13.195 -8.516 26.946 1.00 91.75 82 LEU A C 1
ATOM 582 O O . LEU A 1 82 ? -13.935 -7.563 26.752 1.00 91.75 82 LEU A O 1
ATOM 586 N N . ASP A 1 83 ? -13.640 -9.757 27.168 1.00 91.44 83 ASP A N 1
ATOM 587 C CA . ASP A 1 83 ? -15.053 -10.184 27.091 1.00 91.44 83 ASP A CA 1
ATOM 588 C C . ASP A 1 83 ? -15.988 -9.473 28.097 1.00 91.44 83 ASP A C 1
ATOM 590 O O . ASP A 1 83 ? -17.204 -9.655 28.054 1.00 91.44 83 ASP A O 1
ATOM 594 N N . LYS A 1 84 ? -15.435 -8.723 29.061 1.00 93.00 84 LYS A N 1
ATOM 595 C CA . LYS A 1 84 ? -16.187 -7.913 30.037 1.00 93.00 84 LYS A CA 1
ATOM 596 C C . LYS A 1 84 ? -15.940 -6.414 29.882 1.00 93.00 84 LYS A C 1
ATOM 598 O O . LYS A 1 84 ? -16.362 -5.662 30.760 1.00 93.00 84 LYS A O 1
ATOM 603 N N . THR A 1 85 ? -15.171 -6.002 28.876 1.00 92.81 85 THR A N 1
ATOM 604 C CA . THR A 1 85 ? -14.782 -4.608 28.670 1.00 92.81 85 THR A CA 1
ATOM 605 C C . THR A 1 85 ? -15.663 -3.967 27.613 1.00 92.81 85 THR A C 1
ATOM 607 O O . THR A 1 85 ? -15.829 -4.511 26.526 1.00 92.81 85 THR A O 1
ATOM 610 N N . GLU A 1 86 ? -16.159 -2.782 27.940 1.00 94.00 86 GLU A N 1
ATOM 611 C CA . GLU A 1 86 ? -16.998 -1.938 27.101 1.00 94.00 86 GLU A CA 1
ATOM 612 C C . GLU A 1 86 ? -16.273 -0.592 26.929 1.00 94.00 86 GLU A C 1
ATOM 614 O O . GLU A 1 86 ? -15.786 0.003 27.899 1.00 94.00 86 GLU A O 1
ATOM 619 N N . LEU A 1 87 ? -16.163 -0.112 25.692 1.00 87.75 87 LEU A N 1
ATOM 620 C CA . LEU A 1 87 ? -15.702 1.236 25.371 1.00 87.75 87 LEU A CA 1
ATOM 621 C C . LEU A 1 87 ? -16.919 2.084 25.020 1.00 87.75 87 LEU A C 1
ATOM 623 O O . LEU A 1 87 ? -17.596 1.815 24.036 1.00 87.75 87 LEU A O 1
ATOM 627 N N . ASN A 1 88 ? -17.151 3.143 25.784 1.00 89.75 88 ASN A N 1
ATOM 628 C CA . ASN A 1 88 ? -18.191 4.124 25.516 1.00 89.75 88 ASN A CA 1
ATOM 629 C C . ASN A 1 88 ? -17.536 5.471 25.205 1.00 89.75 88 ASN A C 1
ATOM 631 O O . ASN A 1 88 ? -16.665 5.932 25.941 1.00 89.75 88 ASN A O 1
ATOM 635 N N . MET A 1 89 ? -17.932 6.123 24.120 1.00 84.19 89 MET A N 1
ATOM 636 C CA . MET A 1 89 ? -17.452 7.447 23.734 1.00 84.19 89 MET A CA 1
ATOM 637 C C . MET A 1 89 ? -18.630 8.313 23.310 1.00 84.19 89 MET A C 1
ATOM 639 O O . MET A 1 89 ? -19.529 7.834 22.626 1.00 84.19 89 MET A O 1
ATOM 643 N N . SER A 1 90 ? -18.603 9.600 23.646 1.00 82.81 90 SER A N 1
ATOM 644 C CA . SER A 1 90 ? -19.509 10.574 23.037 1.00 82.81 90 SER A CA 1
ATOM 645 C C . SER A 1 90 ? -18.737 11.759 22.484 1.00 82.81 90 SER A C 1
ATOM 647 O O . SER A 1 90 ? -17.699 12.145 23.024 1.00 82.81 90 SER A O 1
ATOM 649 N N . PHE A 1 91 ? -19.192 12.319 21.367 1.00 82.31 91 PHE A N 1
ATOM 650 C CA . PHE A 1 91 ? -18.513 13.442 20.732 1.00 82.31 91 PHE A CA 1
ATOM 651 C C . PHE A 1 91 ? -19.480 14.377 20.006 1.00 82.31 91 PHE A C 1
ATOM 653 O O . PHE A 1 91 ? -20.439 13.944 19.373 1.00 82.31 91 PHE A O 1
ATOM 660 N N . TYR A 1 92 ? -19.199 15.677 20.096 1.00 77.44 92 TYR A N 1
ATOM 661 C CA . TYR A 1 92 ? -19.934 16.748 19.415 1.00 77.44 92 TYR A CA 1
ATOM 662 C C . TYR A 1 92 ? -19.007 17.932 19.093 1.00 77.44 92 TYR A C 1
ATOM 664 O O . TYR A 1 92 ? -17.894 18.029 19.620 1.00 77.44 92 TYR A O 1
ATOM 672 N N . ASP A 1 93 ? -19.439 18.833 18.208 1.00 78.75 93 ASP A N 1
ATOM 673 C CA . ASP A 1 93 ? -18.759 20.109 17.947 1.00 78.75 93 ASP A CA 1
ATOM 674 C C . ASP A 1 93 ? -19.515 21.257 18.622 1.00 78.75 93 ASP A C 1
ATOM 676 O O . ASP A 1 93 ? -20.686 21.499 18.347 1.00 78.75 93 ASP A O 1
ATOM 680 N N . ASP A 1 94 ? -18.823 21.994 19.485 1.00 74.69 94 ASP A N 1
ATOM 681 C CA . ASP A 1 94 ? -19.327 23.192 20.151 1.00 74.69 94 ASP A CA 1
ATOM 682 C C . ASP A 1 94 ? -18.633 24.417 19.540 1.00 74.69 94 ASP A C 1
ATOM 684 O O . ASP A 1 94 ? -17.532 24.813 19.939 1.00 74.69 94 ASP A O 1
ATOM 688 N N . PHE A 1 95 ? -19.239 24.952 18.475 1.00 68.75 95 PHE A N 1
ATOM 689 C CA . PHE A 1 95 ? -18.764 26.111 17.704 1.00 68.75 95 PHE A CA 1
ATOM 690 C C . PHE A 1 95 ? -17.272 26.047 17.303 1.00 68.75 95 PHE A C 1
ATOM 692 O O . PHE A 1 95 ? -16.533 27.028 17.427 1.00 68.75 95 PHE A O 1
ATOM 699 N N . GLY A 1 96 ? -16.816 24.900 16.788 1.00 67.75 96 GLY A N 1
ATOM 700 C CA . GLY A 1 96 ? -15.426 24.685 16.366 1.00 67.75 96 GLY A CA 1
ATOM 701 C C . GLY A 1 96 ? -14.464 24.238 17.473 1.00 67.75 96 GLY A C 1
ATOM 702 O O . GLY A 1 96 ? -13.253 24.195 17.233 1.00 67.75 96 GLY A O 1
ATOM 703 N N . THR A 1 97 ? -14.981 23.897 18.657 1.00 73.12 97 THR A N 1
ATOM 704 C CA . THR A 1 97 ? -14.279 23.080 19.656 1.00 73.12 97 THR A CA 1
ATOM 705 C C . THR A 1 97 ? -14.900 21.688 19.654 1.00 73.12 97 THR A C 1
ATOM 707 O O . THR A 1 97 ? -16.065 21.541 20.016 1.00 73.12 97 THR A O 1
ATOM 710 N N . ALA A 1 98 ? -14.140 20.658 19.287 1.00 77.69 98 ALA A N 1
ATOM 711 C CA . ALA A 1 98 ? -14.625 19.289 19.427 1.00 77.69 98 ALA A CA 1
ATOM 712 C C . ALA A 1 98 ? -14.568 18.894 20.909 1.00 77.69 98 ALA A C 1
ATOM 714 O O . ALA A 1 98 ? -13.498 18.973 21.525 1.00 77.69 98 ALA A O 1
ATOM 715 N N . ARG A 1 99 ? -15.707 18.486 21.477 1.00 79.81 99 ARG A N 1
ATOM 716 C CA . ARG A 1 99 ? -15.784 17.874 22.808 1.00 79.81 99 ARG A CA 1
ATOM 717 C C . ARG A 1 99 ? -15.859 16.358 22.645 1.00 79.81 99 ARG A C 1
ATOM 719 O O . ARG A 1 99 ? -16.565 15.874 21.764 1.00 79.81 99 ARG A O 1
ATOM 726 N N . ILE A 1 100 ? -15.111 15.629 23.467 1.00 81.38 100 ILE A N 1
ATOM 727 C CA . ILE A 1 100 ? -15.039 14.163 23.447 1.00 81.38 100 ILE A CA 1
ATOM 728 C C . ILE A 1 100 ? -15.111 13.662 24.889 1.00 81.38 100 ILE A C 1
ATOM 730 O O . ILE A 1 100 ? -14.263 14.039 25.695 1.00 81.38 100 ILE A O 1
ATOM 734 N N . HIS A 1 101 ? -16.073 12.801 25.198 1.00 86.38 101 HIS A N 1
ATOM 735 C CA . HIS A 1 101 ? -16.068 11.947 26.380 1.00 86.38 101 HIS A CA 1
ATOM 736 C C . HIS A 1 101 ? -15.611 10.540 25.984 1.00 86.38 101 HIS A C 1
ATOM 738 O O . HIS A 1 101 ? -15.933 10.055 24.898 1.00 86.38 101 HIS A O 1
ATOM 744 N N . LEU A 1 102 ? -14.886 9.871 26.873 1.00 87.50 102 LEU A N 1
ATOM 745 C CA . LEU A 1 102 ? -14.531 8.461 26.765 1.00 87.50 102 LEU A CA 1
ATOM 746 C C . LEU A 1 102 ? -14.645 7.808 28.141 1.00 87.50 102 LEU A C 1
ATOM 748 O O . LEU A 1 102 ? -14.147 8.354 29.124 1.00 87.50 102 LEU A O 1
ATOM 752 N N . SER A 1 103 ? -15.213 6.609 28.189 1.00 91.81 103 SER A N 1
ATOM 753 C CA . SER A 1 103 ? -15.190 5.693 29.324 1.00 91.81 103 SER A CA 1
ATOM 754 C C . SER A 1 103 ? -14.796 4.294 28.852 1.00 91.81 103 SER A C 1
ATOM 756 O O . SER A 1 103 ? -15.251 3.821 27.814 1.00 91.81 103 SER A O 1
ATOM 758 N N . LEU A 1 104 ? -13.912 3.651 29.607 1.00 90.81 104 LEU A N 1
ATOM 759 C CA . LEU A 1 104 ? -13.521 2.258 29.459 1.00 90.81 104 LEU A CA 1
ATOM 760 C C . LEU A 1 104 ? -13.931 1.539 30.740 1.00 90.81 104 LEU A C 1
ATOM 762 O O . LEU A 1 104 ? -13.308 1.718 31.797 1.00 90.81 104 LEU A O 1
ATOM 766 N N . ASP A 1 105 ? -14.981 0.742 30.633 1.00 93.94 105 ASP A N 1
ATOM 767 C CA . ASP A 1 105 ? -15.620 0.053 31.740 1.00 93.94 105 ASP A CA 1
ATOM 768 C C . ASP A 1 105 ? -15.341 -1.448 31.642 1.00 93.94 105 ASP A C 1
ATOM 770 O O . ASP A 1 105 ? -15.348 -2.014 30.555 1.00 93.94 105 ASP A O 1
ATOM 774 N N . THR A 1 106 ? -15.077 -2.115 32.767 1.00 93.38 106 THR A N 1
ATOM 775 C CA . THR A 1 106 ? -14.934 -3.578 32.812 1.00 93.38 106 THR A CA 1
ATOM 776 C C . THR A 1 106 ? -15.788 -4.153 33.935 1.00 93.38 106 THR A C 1
ATOM 778 O O . THR A 1 106 ? -15.532 -3.849 35.101 1.00 93.38 106 THR A O 1
ATOM 781 N N . ASP A 1 107 ? -16.783 -4.988 33.609 1.00 90.25 107 ASP A N 1
ATOM 782 C CA . ASP A 1 107 ? -17.714 -5.615 34.578 1.00 90.25 107 ASP A CA 1
ATOM 783 C C . ASP A 1 107 ? -18.353 -4.577 35.537 1.00 90.25 107 ASP A C 1
ATOM 785 O O . ASP A 1 107 ? -18.409 -4.765 36.755 1.00 90.25 107 ASP A O 1
ATOM 789 N N . GLY A 1 108 ? -18.752 -3.418 34.995 1.00 87.31 108 GLY A N 1
ATOM 790 C CA . GLY A 1 108 ? -19.302 -2.287 35.757 1.00 87.31 108 GLY A CA 1
ATOM 791 C C . GLY A 1 108 ? -18.278 -1.394 36.480 1.00 87.31 108 GLY A C 1
ATOM 792 O O . GLY A 1 108 ? -18.675 -0.535 37.271 1.00 87.31 108 GLY A O 1
ATOM 793 N N . VAL A 1 109 ? -16.971 -1.566 36.238 1.00 91.06 109 VAL A N 1
ATOM 794 C CA . VAL A 1 109 ? -15.907 -0.704 36.789 1.00 91.06 109 VAL A CA 1
ATOM 795 C C . VAL A 1 109 ? -15.298 0.194 35.722 1.00 91.06 109 VAL A C 1
ATOM 797 O O . VAL A 1 109 ? -14.503 -0.274 34.913 1.00 91.06 109 VAL A O 1
ATOM 800 N N . THR A 1 110 ? -15.528 1.502 35.823 1.00 92.00 110 THR A N 1
ATOM 801 C CA . THR A 1 110 ? -14.812 2.512 35.031 1.00 92.00 110 THR A CA 1
ATOM 802 C C . THR A 1 110 ? -13.322 2.517 35.372 1.00 92.00 110 THR A C 1
ATOM 804 O O . THR A 1 110 ? -12.898 3.071 36.394 1.00 92.00 110 THR A O 1
ATOM 807 N N . LEU A 1 111 ? -12.510 1.879 34.526 1.00 90.12 111 LEU A N 1
ATOM 808 C CA . LEU A 1 111 ? -11.057 1.802 34.681 1.00 90.12 111 LEU A CA 1
ATOM 809 C C . LEU A 1 111 ? -10.410 3.138 34.314 1.00 90.12 111 LEU A C 1
ATOM 811 O O . LEU A 1 111 ? -9.620 3.699 35.078 1.00 90.12 111 LEU A O 1
ATOM 815 N N . LEU A 1 112 ? -10.800 3.674 33.163 1.00 88.56 112 LEU A N 1
ATOM 816 C CA . LEU A 1 112 ? -10.375 4.962 32.642 1.00 88.56 112 LEU A CA 1
ATOM 817 C C . LEU A 1 112 ? -11.613 5.689 32.138 1.00 88.56 112 LEU A C 1
ATOM 819 O O . LEU A 1 112 ? -12.393 5.117 31.394 1.00 88.56 112 LEU A O 1
ATOM 823 N N . SER A 1 113 ? -11.757 6.957 32.488 1.00 90.12 113 SER A N 1
ATOM 824 C CA . SER A 1 113 ? -12.629 7.857 31.742 1.00 90.12 113 SER A CA 1
ATOM 825 C C . SER A 1 113 ? -11.959 9.208 31.592 1.00 90.12 113 SER A C 1
ATOM 827 O O . SER A 1 113 ? -11.058 9.543 32.372 1.00 90.12 113 SER A O 1
ATOM 829 N N . GLY A 1 114 ? -12.358 9.975 30.585 1.00 87.50 114 GLY A N 1
ATOM 830 C CA . GLY A 1 114 ? -11.822 11.301 30.358 1.00 87.50 114 GLY A CA 1
ATOM 831 C C . GLY A 1 114 ? -12.617 12.141 29.379 1.00 87.50 114 GLY A C 1
ATOM 832 O O . GLY A 1 114 ? -13.254 11.636 28.461 1.00 87.50 114 GLY A O 1
ATOM 833 N N . ASP A 1 115 ? -12.508 13.444 29.596 1.00 86.44 115 ASP A N 1
ATOM 834 C CA . ASP A 1 115 ? -13.133 14.493 28.810 1.00 86.44 115 ASP A CA 1
ATOM 835 C C . ASP A 1 115 ? -12.022 15.266 28.107 1.00 86.44 115 ASP A C 1
ATOM 837 O O . ASP A 1 115 ? -11.049 15.674 28.750 1.00 86.44 115 ASP A O 1
ATOM 841 N N . ALA A 1 116 ? -12.146 15.484 26.803 1.00 82.88 116 ALA A N 1
ATOM 842 C CA . ALA A 1 116 ? -11.194 16.244 26.010 1.00 82.88 116 ALA A CA 1
ATOM 843 C C . ALA A 1 116 ? -11.880 17.372 25.232 1.00 82.88 116 ALA A C 1
ATOM 845 O O . ALA A 1 116 ? -12.976 17.216 24.696 1.00 82.88 116 ALA A O 1
ATOM 846 N N . LEU A 1 117 ? -11.188 18.507 25.153 1.00 82.38 117 LEU A N 1
ATOM 847 C CA . LEU A 1 117 ? -11.523 19.656 24.322 1.00 82.38 117 LEU A CA 1
ATOM 848 C C . LEU A 1 117 ? -10.413 19.820 23.285 1.00 82.38 117 LEU A C 1
ATOM 850 O O . LEU A 1 117 ? -9.247 19.993 23.651 1.00 82.38 117 LEU A O 1
ATOM 854 N N . VAL A 1 118 ? -10.760 19.778 22.002 1.00 77.69 118 VAL A N 1
ATOM 855 C CA . VAL A 1 118 ? -9.813 19.974 20.897 1.00 77.69 118 VAL A CA 1
ATOM 856 C C . VAL A 1 118 ? -10.182 21.243 20.144 1.00 77.69 118 VAL A C 1
ATOM 858 O O . VAL A 1 118 ? -11.276 21.355 19.589 1.00 77.69 118 VAL A O 1
ATOM 861 N N . TYR A 1 119 ? -9.261 22.202 20.117 1.00 74.56 119 TYR A N 1
ATOM 862 C CA . TYR A 1 119 ? -9.481 23.506 19.505 1.00 74.56 119 TYR A CA 1
ATOM 863 C C . TYR A 1 119 ? -8.977 23.532 18.059 1.00 74.56 119 TYR A C 1
ATOM 865 O O . TYR A 1 119 ? -8.015 22.855 17.687 1.00 74.56 119 TYR A O 1
ATOM 873 N N . ALA A 1 120 ? -9.594 24.377 17.230 1.00 67.44 120 ALA A N 1
ATOM 874 C CA . ALA A 1 120 ? -9.263 24.511 15.809 1.00 67.44 120 ALA A CA 1
ATOM 875 C C . ALA A 1 120 ? -7.792 24.893 15.508 1.00 67.44 120 ALA A C 1
ATOM 877 O O . ALA A 1 120 ? -7.343 24.736 14.371 1.00 67.44 120 ALA A O 1
ATOM 878 N N . ASP A 1 121 ? -7.045 25.395 16.496 1.00 64.62 121 ASP A N 1
ATOM 879 C CA . ASP A 1 121 ? -5.678 25.909 16.360 1.00 64.62 121 ASP A CA 1
ATOM 880 C C . ASP A 1 121 ? -4.564 24.859 16.579 1.00 64.62 121 ASP A C 1
ATOM 882 O O . ASP A 1 121 ? -3.380 25.165 16.415 1.00 64.62 121 ASP A O 1
ATOM 886 N N . GLY A 1 122 ? -4.912 23.615 16.925 1.00 63.91 122 GLY A N 1
ATOM 887 C CA . GLY A 1 122 ? -3.939 22.563 17.250 1.00 63.91 122 GLY A CA 1
ATOM 888 C C . GLY A 1 122 ? -3.754 22.307 18.744 1.00 63.91 122 GLY A C 1
ATOM 889 O O . GLY A 1 122 ? -3.079 21.338 19.082 1.00 63.91 122 GLY A O 1
ATOM 890 N N . SER A 1 123 ? -4.324 23.146 19.615 1.00 71.81 123 SER A N 1
ATOM 891 C CA . SER A 1 123 ? -4.281 22.945 21.063 1.00 71.81 123 SER A CA 1
ATOM 892 C C . SER A 1 123 ? -5.351 21.960 21.546 1.00 71.81 123 SER A C 1
ATOM 894 O O . SER A 1 123 ? -6.387 21.747 20.910 1.00 71.81 123 SER A O 1
ATOM 896 N N . MET A 1 124 ? -5.087 21.342 22.695 1.00 81.00 124 MET A N 1
ATOM 897 C CA . MET A 1 124 ? -5.955 20.342 23.318 1.00 81.00 124 MET A CA 1
ATOM 898 C C . MET A 1 124 ? -5.949 20.534 24.833 1.00 81.00 124 MET A C 1
ATOM 900 O O . MET A 1 124 ? -4.914 20.870 25.406 1.00 81.00 124 MET A O 1
ATOM 904 N N . GLN A 1 125 ? -7.079 20.284 25.488 1.00 86.06 125 GLN A N 1
ATOM 905 C CA . GLN A 1 125 ? -7.180 20.110 26.937 1.00 86.06 125 GLN A CA 1
ATOM 906 C C . GLN A 1 125 ? -7.824 18.758 27.242 1.00 86.06 125 GLN A C 1
ATOM 908 O O . GLN A 1 125 ? -8.720 18.337 26.520 1.00 86.06 125 GLN A O 1
ATOM 913 N N . ILE A 1 126 ? -7.381 18.079 28.299 1.00 85.44 126 ILE A N 1
ATOM 914 C CA . ILE A 1 126 ? -7.920 16.783 28.721 1.00 85.44 126 ILE A CA 1
ATOM 915 C C . ILE A 1 126 ? -7.982 16.667 30.248 1.00 85.44 126 ILE A C 1
ATOM 917 O O . ILE A 1 126 ? -7.068 17.081 30.969 1.00 85.44 126 ILE A O 1
ATOM 921 N N . MET A 1 127 ? -9.065 16.078 30.740 1.00 86.31 127 MET A N 1
ATOM 922 C CA . MET A 1 127 ? -9.253 15.612 32.112 1.00 86.31 127 MET A CA 1
ATOM 923 C C . MET A 1 127 ? -9.490 14.105 32.098 1.00 86.31 127 MET A C 1
ATOM 925 O O . MET A 1 127 ? -10.031 13.576 31.136 1.00 86.31 127 MET A O 1
ATOM 929 N N . THR A 1 128 ? -9.098 13.399 33.158 1.00 87.38 128 THR A N 1
ATOM 930 C CA . THR A 1 128 ? -9.407 11.970 33.323 1.00 87.38 128 THR A CA 1
ATOM 931 C C . THR A 1 128 ? -9.792 11.653 34.764 1.00 87.38 128 THR A C 1
ATOM 933 O O . THR A 1 128 ? -9.401 12.372 35.692 1.00 87.38 128 THR A O 1
ATOM 936 N N . ASN A 1 129 ? -10.470 10.525 34.991 1.00 86.12 129 ASN A N 1
ATOM 937 C CA . ASN A 1 129 ? -10.701 9.984 36.334 1.00 86.12 129 ASN A CA 1
ATOM 938 C C . ASN A 1 129 ? -9.386 9.845 37.141 1.00 86.12 129 ASN A C 1
ATOM 940 O O . ASN A 1 129 ? -9.384 10.064 38.356 1.00 86.12 129 ASN A O 1
ATOM 944 N N . LEU A 1 130 ? -8.258 9.576 36.468 1.00 86.44 130 LEU A N 1
ATOM 945 C CA . LEU A 1 130 ? -6.916 9.495 37.056 1.00 86.44 130 LEU A CA 1
ATOM 946 C C . LEU A 1 130 ? -6.292 10.866 37.375 1.00 86.44 130 LEU A C 1
ATOM 948 O O . LEU A 1 130 ? -5.566 10.981 38.361 1.00 86.44 130 LEU A O 1
ATOM 952 N N . THR A 1 131 ? -6.572 11.921 36.602 1.00 85.00 131 THR A N 1
ATOM 953 C CA . THR A 1 131 ? -6.099 13.292 36.901 1.00 85.00 131 THR A CA 1
ATOM 954 C C . THR A 1 131 ? -7.044 14.063 37.829 1.00 85.00 131 THR A C 1
ATOM 956 O O . THR A 1 131 ? -6.681 15.114 38.366 1.00 85.00 131 THR A O 1
ATOM 959 N N . GLY A 1 132 ? -8.246 13.539 38.081 1.00 82.38 132 GLY A N 1
ATOM 960 C CA . GLY A 1 132 ? -9.205 14.059 39.049 1.00 82.38 132 GLY A CA 1
ATOM 961 C C . GLY A 1 132 ? -9.798 15.406 38.638 1.00 82.38 132 GLY A C 1
ATOM 962 O O . GLY A 1 132 ? -10.827 15.459 37.983 1.00 82.38 132 GLY A O 1
ATOM 963 N N . LYS A 1 133 ? -9.178 16.506 39.080 1.00 84.19 133 LYS A N 1
ATOM 964 C CA . LYS A 1 133 ? -9.548 17.881 38.677 1.00 84.19 133 LYS A CA 1
ATOM 965 C C . LYS A 1 133 ? -8.436 18.611 37.918 1.00 84.19 133 LYS A C 1
ATOM 967 O O . LYS A 1 133 ? -8.577 19.800 37.633 1.00 84.19 133 LYS A O 1
ATOM 972 N N . LEU A 1 134 ? -7.312 17.944 37.648 1.00 86.75 134 LEU A N 1
ATOM 973 C CA . LEU A 1 134 ? -6.215 18.531 36.884 1.00 86.75 134 LEU A CA 1
ATOM 974 C C . LEU A 1 134 ? -6.531 18.432 35.391 1.00 86.75 134 LEU A C 1
ATOM 976 O O . LEU A 1 134 ? -6.728 17.332 34.869 1.00 86.75 134 LEU A O 1
ATOM 980 N N . VAL A 1 135 ? -6.536 19.590 34.736 1.00 88.75 135 VAL A N 1
ATOM 981 C CA . VAL A 1 135 ? -6.582 19.722 33.280 1.00 88.75 135 VAL A CA 1
ATOM 982 C C . VAL A 1 135 ? -5.150 19.644 32.761 1.00 88.75 135 VAL A C 1
ATOM 984 O O . VAL A 1 135 ? -4.293 20.421 33.187 1.00 88.75 135 VAL A O 1
ATOM 987 N N . LEU A 1 136 ? -4.884 18.718 31.849 1.00 86.12 136 LEU A N 1
ATOM 988 C CA . LEU A 1 136 ? -3.630 18.642 31.101 1.00 86.12 136 LEU A CA 1
ATOM 989 C C . LEU A 1 136 ? -3.842 19.290 29.731 1.00 86.12 136 LEU A C 1
ATOM 991 O O . LEU A 1 136 ? -4.916 19.139 29.157 1.00 86.12 136 LEU A O 1
ATOM 995 N N . ALA A 1 137 ? -2.854 20.013 29.212 1.00 86.06 137 ALA A N 1
ATOM 996 C CA . ALA A 1 137 ? -2.989 20.766 27.970 1.00 86.06 137 ALA A CA 1
ATOM 997 C C . ALA A 1 137 ? -1.799 20.584 27.022 1.00 86.06 137 ALA A C 1
ATOM 999 O O . ALA A 1 137 ? -0.658 20.431 27.458 1.00 86.06 137 ALA A O 1
ATOM 1000 N N . LEU A 1 138 ? -2.078 20.661 25.722 1.00 77.69 138 LEU A N 1
ATOM 1001 C CA . LEU A 1 138 ? -1.093 20.791 24.650 1.00 77.69 138 LEU A CA 1
ATOM 1002 C C . LEU A 1 138 ? -1.259 22.164 23.978 1.00 77.69 138 LEU A C 1
ATOM 1004 O O . LEU A 1 138 ? -2.399 22.585 23.757 1.00 77.69 138 LEU A O 1
ATOM 1008 N N . PRO A 1 139 ? -0.162 22.868 23.650 1.00 76.12 139 PRO A N 1
ATOM 1009 C CA . PRO A 1 139 ? -0.211 24.197 23.054 1.00 76.12 139 PRO A CA 1
ATOM 1010 C C . PRO A 1 139 ? -0.615 24.161 21.574 1.00 76.12 139 PRO A C 1
ATOM 1012 O O . PRO A 1 139 ? -0.646 23.113 20.926 1.00 76.12 139 PRO A O 1
ATOM 1015 N N . GLN A 1 140 ? -0.879 25.349 21.029 1.00 76.38 140 GLN A N 1
ATOM 1016 C CA . GLN A 1 140 ? -1.151 25.572 19.611 1.00 76.38 140 GLN A CA 1
ATOM 1017 C C . GLN A 1 140 ? -0.103 24.887 18.712 1.00 76.38 140 GLN A C 1
ATOM 1019 O O . GLN A 1 140 ? 1.097 24.956 18.973 1.00 76.38 140 GLN A O 1
ATOM 1024 N N . GLY A 1 141 ? -0.548 24.256 17.622 1.00 57.91 141 GLY A N 1
ATOM 1025 C CA . GLY A 1 141 ? 0.348 23.665 16.621 1.00 57.91 141 GLY A CA 1
ATOM 1026 C C . GLY A 1 141 ? 1.080 22.376 17.024 1.00 57.91 141 GLY A C 1
ATOM 1027 O O . GLY A 1 141 ? 1.803 21.835 16.184 1.00 57.91 141 GLY A O 1
ATOM 1028 N N . ALA A 1 142 ? 0.857 21.828 18.228 1.00 54.41 142 ALA A N 1
ATOM 1029 C CA . ALA A 1 142 ? 1.465 20.570 18.700 1.00 54.41 142 ALA A CA 1
ATOM 1030 C C . ALA A 1 142 ? 1.171 19.339 17.809 1.00 54.41 142 ALA A C 1
ATOM 1032 O O . ALA A 1 142 ? 1.832 18.311 17.930 1.00 54.41 142 ALA A O 1
ATOM 1033 N N . LEU A 1 143 ? 0.193 19.451 16.904 1.00 51.06 143 LEU A N 1
ATOM 1034 C CA . LEU A 1 143 ? -0.283 18.406 15.992 1.00 51.06 143 LEU A CA 1
ATOM 1035 C C . LEU A 1 143 ? -0.040 18.757 14.501 1.00 51.06 143 LEU A C 1
ATOM 1037 O O . LEU A 1 143 ? -0.773 18.312 13.612 1.00 51.06 143 LEU A O 1
ATOM 1041 N N . SER A 1 144 ? 0.961 19.599 14.213 1.00 47.41 144 SER A N 1
ATOM 1042 C CA . SER A 1 144 ? 1.333 20.015 12.849 1.00 47.41 144 SER A CA 1
ATOM 1043 C C . SER A 1 144 ? 2.409 19.115 12.218 1.00 47.41 144 SER A C 1
ATOM 1045 O O . SER A 1 144 ? 3.235 18.528 12.911 1.00 47.41 144 SER A O 1
ATOM 1047 N N . ALA A 1 145 ? 2.379 18.975 10.887 1.00 44.09 145 ALA A N 1
ATOM 1048 C CA . ALA A 1 145 ? 3.270 18.093 10.131 1.00 44.09 145 ALA A CA 1
ATOM 1049 C C . ALA A 1 145 ? 3.692 18.743 8.805 1.00 44.09 145 ALA A C 1
ATOM 1051 O O . ALA A 1 145 ? 2.833 19.202 8.050 1.00 44.09 145 ALA A O 1
ATOM 1052 N N . SER A 1 146 ? 4.995 18.746 8.512 1.00 40.00 146 SER A N 1
ATOM 1053 C CA . SER A 1 146 ? 5.553 19.189 7.227 1.00 40.00 146 SER A CA 1
ATOM 1054 C C . SER A 1 146 ? 6.942 18.584 6.993 1.00 40.00 146 SER A C 1
ATOM 1056 O O . SER A 1 146 ? 7.855 18.819 7.785 1.00 40.00 146 SER A O 1
ATOM 1058 N N . SER A 1 147 ? 7.097 17.844 5.896 1.00 34.38 147 SER A N 1
ATOM 1059 C CA . SER A 1 147 ? 8.342 17.223 5.420 1.00 34.38 147 SER A CA 1
ATOM 1060 C C . SER A 1 147 ? 8.568 17.542 3.933 1.00 34.38 147 SER A C 1
ATOM 1062 O O . 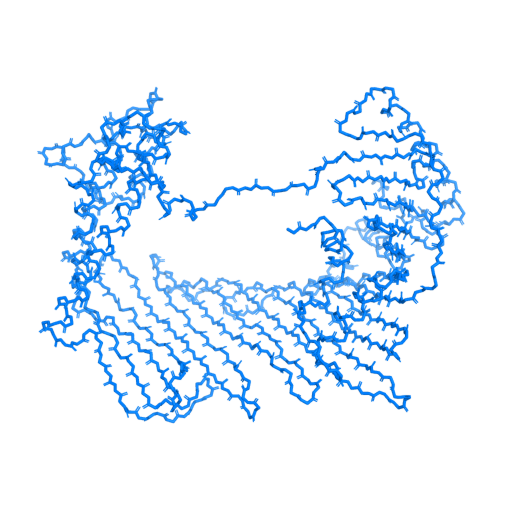SER A 1 147 ? 7.646 17.969 3.239 1.00 34.38 147 SER A O 1
ATOM 1064 N N . VAL A 1 148 ? 9.807 17.381 3.458 1.00 38.56 148 VAL A N 1
ATOM 1065 C CA . VAL A 1 148 ? 10.263 17.753 2.101 1.00 38.56 148 VAL A CA 1
ATOM 1066 C C . VAL A 1 148 ? 10.220 16.532 1.167 1.00 38.56 148 VAL A C 1
ATOM 1068 O O . VAL A 1 148 ? 10.495 15.422 1.621 1.00 38.56 148 VAL A O 1
ATOM 1071 N N . GLY A 1 149 ? 9.873 16.723 -0.114 1.00 45.44 149 GLY A N 1
ATOM 1072 C CA . GLY A 1 149 ? 9.672 15.649 -1.105 1.00 45.44 149 GLY A CA 1
ATOM 1073 C C . GLY A 1 149 ? 10.547 15.752 -2.365 1.00 45.44 149 GLY A C 1
ATOM 1074 O O . GLY A 1 149 ? 11.043 16.828 -2.709 1.00 45.44 149 GLY A O 1
ATOM 1075 N N . VAL A 1 150 ? 10.709 14.617 -3.059 1.00 44.22 150 VAL A N 1
ATOM 1076 C CA . VAL A 1 150 ? 11.580 14.425 -4.243 1.00 44.22 150 VAL A CA 1
ATOM 1077 C C . VAL A 1 150 ? 11.163 15.284 -5.440 1.00 44.22 150 VAL A C 1
ATOM 1079 O O . VAL A 1 150 ? 12.019 15.696 -6.217 1.00 44.22 150 VAL A O 1
ATOM 1082 N N . ASP A 1 151 ? 9.882 15.636 -5.555 1.00 53.62 151 ASP A N 1
ATOM 1083 C CA . ASP A 1 151 ? 9.349 16.464 -6.649 1.00 53.62 151 ASP A CA 1
ATOM 1084 C C . ASP A 1 151 ? 10.048 17.832 -6.748 1.00 53.62 151 ASP A C 1
ATOM 1086 O O . ASP A 1 151 ? 10.194 18.393 -7.832 1.00 53.62 151 ASP A O 1
ATOM 1090 N N . SER A 1 152 ? 10.556 18.338 -5.616 1.00 53.75 152 SER A N 1
ATOM 1091 C CA . SER A 1 152 ? 11.329 19.585 -5.547 1.00 53.75 152 SER A CA 1
ATOM 1092 C C . SER A 1 152 ? 12.717 19.518 -6.197 1.00 53.75 152 SER A C 1
ATOM 1094 O O . SER A 1 152 ? 13.344 20.558 -6.386 1.00 53.75 152 SER A O 1
ATOM 1096 N N . LEU A 1 153 ? 13.221 18.324 -6.534 1.00 56.25 153 LEU A N 1
ATOM 1097 C CA . LEU A 1 153 ? 14.485 18.151 -7.255 1.00 56.25 153 LEU A CA 1
ATOM 1098 C C . LEU A 1 153 ? 14.308 18.302 -8.773 1.00 56.25 153 LEU A C 1
ATOM 1100 O O . LEU A 1 153 ? 15.196 18.816 -9.444 1.00 56.25 153 LEU A O 1
ATOM 1104 N N . LEU A 1 154 ? 13.153 17.886 -9.302 1.00 58.28 154 LEU A N 1
ATOM 1105 C CA . LEU A 1 154 ? 12.856 17.871 -10.739 1.00 58.28 154 LEU A CA 1
ATOM 1106 C C . LEU A 1 154 ? 12.265 19.193 -11.257 1.00 58.28 154 LEU A C 1
ATOM 1108 O O . LEU A 1 154 ? 12.200 19.405 -12.464 1.00 58.28 154 LEU A O 1
ATOM 1112 N N . SER A 1 155 ? 11.831 20.091 -10.367 1.00 62.94 155 SER A N 1
ATOM 1113 C CA . SER A 1 155 ? 11.249 21.390 -10.738 1.00 62.94 155 SER A CA 1
ATOM 1114 C C . SER A 1 155 ? 12.272 22.496 -11.034 1.00 62.94 155 SER A C 1
ATOM 1116 O O . SER A 1 155 ? 11.872 23.590 -11.435 1.00 62.94 155 SER A O 1
ATOM 1118 N N . GLY A 1 156 ? 13.563 22.255 -10.775 1.00 64.62 156 GLY A N 1
ATOM 1119 C CA . GLY A 1 156 ? 14.604 23.286 -10.802 1.00 64.62 156 GLY A CA 1
ATOM 1120 C C . GLY A 1 156 ? 14.380 24.411 -9.780 1.00 64.62 156 GLY A C 1
ATOM 1121 O O . GLY A 1 156 ? 13.528 24.314 -8.891 1.00 64.62 156 GLY A O 1
ATOM 1122 N N . VAL A 1 157 ? 15.138 25.507 -9.920 1.00 70.94 157 VAL A N 1
ATOM 1123 C CA . VAL A 1 157 ? 14.970 26.733 -9.119 1.00 70.94 157 VAL A CA 1
ATOM 1124 C C . VAL A 1 157 ? 14.551 27.888 -10.028 1.00 70.94 157 VAL A C 1
ATOM 1126 O O . VAL A 1 157 ? 15.270 28.276 -10.945 1.00 70.94 157 VAL A O 1
ATOM 1129 N N . ALA A 1 158 ? 13.367 28.449 -9.779 1.00 71.50 158 ALA A N 1
ATOM 1130 C CA . ALA A 1 158 ? 12.757 29.431 -10.672 1.00 71.50 158 ALA A CA 1
ATOM 1131 C C . ALA A 1 158 ? 13.606 30.708 -10.829 1.00 71.50 158 ALA A C 1
ATOM 1133 O O . ALA A 1 158 ? 13.847 31.432 -9.863 1.00 71.50 158 ALA A O 1
ATOM 1134 N N . GLY A 1 159 ? 13.981 31.018 -12.073 1.00 72.44 159 GLY A N 1
ATOM 1135 C CA . GLY A 1 159 ? 14.725 32.233 -12.418 1.00 72.44 159 GLY A CA 1
ATOM 1136 C C . GLY A 1 159 ? 16.231 32.167 -12.156 1.00 72.44 159 GLY A C 1
ATOM 1137 O O . GLY A 1 159 ? 16.855 33.225 -12.159 1.00 72.44 159 GLY A O 1
ATOM 1138 N N . LYS A 1 160 ? 16.784 30.967 -11.939 1.00 76.19 160 LYS A N 1
ATOM 1139 C CA . LYS A 1 160 ? 18.224 30.691 -11.885 1.00 76.19 160 LYS A CA 1
ATOM 1140 C C . LYS A 1 160 ? 18.638 29.745 -13.017 1.00 76.19 160 LYS A C 1
ATOM 1142 O O . LYS A 1 160 ? 17.817 28.947 -13.468 1.00 76.19 160 LYS A O 1
ATOM 1147 N N . SER A 1 161 ? 19.891 29.827 -13.444 1.00 81.38 161 SER A N 1
ATOM 1148 C CA . SER A 1 161 ? 20.509 29.027 -14.507 1.00 81.38 161 SER A CA 1
ATOM 1149 C C . SER A 1 161 ? 21.930 28.611 -14.121 1.00 81.38 161 SER A C 1
ATOM 1151 O O . SER A 1 161 ? 22.558 29.231 -13.264 1.00 81.38 161 SER A O 1
ATOM 1153 N N . VAL A 1 162 ? 22.463 27.590 -14.791 1.00 84.00 162 VAL A N 1
ATOM 1154 C CA . VAL A 1 162 ? 23.897 27.269 -14.753 1.00 84.00 162 VAL A CA 1
ATOM 1155 C C . VAL A 1 162 ? 24.748 28.357 -15.436 1.00 84.00 162 VAL A C 1
ATOM 1157 O O . VAL A 1 162 ? 25.861 28.638 -15.006 1.00 84.00 162 VAL A O 1
ATOM 1160 N N . ASP A 1 163 ? 24.175 29.071 -16.416 1.00 86.81 163 ASP A N 1
ATOM 1161 C CA . ASP A 1 163 ? 24.790 30.231 -17.090 1.00 86.81 163 ASP A CA 1
ATOM 1162 C C . ASP A 1 163 ? 24.923 31.488 -16.196 1.00 86.81 163 ASP A C 1
ATOM 1164 O O . ASP A 1 163 ? 25.476 32.506 -16.635 1.00 86.81 163 ASP A O 1
ATOM 1168 N N . ASP A 1 164 ? 24.373 31.480 -14.974 1.00 85.56 164 ASP A N 1
ATOM 1169 C CA . ASP A 1 164 ? 24.393 32.659 -14.109 1.00 85.56 164 ASP A CA 1
ATOM 1170 C C . ASP A 1 164 ? 25.828 32.972 -13.634 1.00 85.56 164 ASP A C 1
ATOM 1172 O O . ASP A 1 164 ? 26.552 32.090 -13.169 1.00 85.56 164 ASP A O 1
ATOM 1176 N N . PRO A 1 165 ? 26.272 34.244 -13.684 1.00 86.50 165 PRO A N 1
ATOM 1177 C CA . PRO A 1 165 ? 27.656 34.614 -13.372 1.00 86.50 165 PRO A CA 1
ATOM 1178 C C . PRO A 1 165 ? 28.036 34.418 -11.895 1.00 86.50 165 PRO A C 1
ATOM 1180 O O . PRO A 1 165 ? 29.214 34.540 -11.557 1.00 86.50 165 PRO A O 1
ATOM 1183 N N . ASP A 1 166 ? 27.055 34.160 -11.027 1.00 88.69 166 ASP A N 1
ATOM 1184 C CA . ASP A 1 166 ? 27.197 33.822 -9.610 1.00 88.69 166 ASP A CA 1
ATOM 1185 C C . ASP A 1 166 ? 26.751 32.381 -9.280 1.00 88.69 166 ASP A C 1
ATOM 1187 O O . ASP A 1 166 ? 26.671 32.035 -8.103 1.00 88.69 166 ASP A O 1
ATOM 1191 N N . PHE A 1 167 ? 26.527 31.512 -10.282 1.00 86.00 167 PHE A N 1
ATOM 1192 C CA . PHE A 1 167 ? 26.099 30.118 -10.082 1.00 86.00 167 PHE A CA 1
ATOM 1193 C C . PHE A 1 167 ? 26.972 29.371 -9.062 1.00 86.00 167 PHE A C 1
ATOM 1195 O O . PHE A 1 167 ? 26.450 28.708 -8.168 1.00 86.00 167 PHE A O 1
ATOM 1202 N N . ALA A 1 168 ? 28.298 29.534 -9.137 1.00 85.00 168 ALA A N 1
ATOM 1203 C CA . ALA A 1 168 ? 29.258 28.897 -8.231 1.00 85.00 168 ALA A CA 1
ATOM 1204 C C . ALA A 1 168 ? 29.107 29.301 -6.746 1.00 85.00 168 ALA A C 1
ATOM 1206 O O . ALA A 1 168 ? 29.557 28.557 -5.876 1.00 85.00 168 ALA A O 1
ATOM 1207 N N . ASP A 1 169 ? 28.466 30.439 -6.452 1.00 86.81 169 ASP A N 1
ATOM 1208 C CA . ASP A 1 169 ? 28.206 30.921 -5.089 1.00 86.81 169 ASP A CA 1
ATOM 1209 C C . ASP A 1 169 ? 26.867 30.395 -4.515 1.00 86.81 169 ASP A C 1
ATOM 1211 O O . ASP A 1 169 ? 26.547 30.649 -3.348 1.00 86.81 169 ASP A O 1
ATOM 1215 N N . TYR A 1 170 ? 26.060 29.662 -5.296 1.00 83.56 170 TYR A N 1
ATOM 1216 C CA . TYR A 1 170 ? 24.787 29.099 -4.827 1.00 83.56 170 TYR A CA 1
ATOM 1217 C C . TYR A 1 170 ? 24.991 27.880 -3.897 1.00 83.56 170 TYR A C 1
ATOM 1219 O O . TYR A 1 170 ? 25.944 27.110 -4.073 1.00 83.56 170 TYR A O 1
ATOM 1227 N N . PRO A 1 171 ? 24.081 27.637 -2.925 1.00 84.94 171 PRO A N 1
ATOM 1228 C CA . PRO A 1 171 ? 24.113 26.439 -2.079 1.00 84.94 171 PRO A CA 1
ATOM 1229 C C . PRO A 1 171 ? 24.163 25.153 -2.912 1.00 84.94 171 PRO A C 1
ATOM 1231 O O . PRO A 1 171 ? 23.511 25.083 -3.955 1.00 84.94 171 PRO A O 1
ATOM 1234 N N . ALA A 1 172 ? 24.885 24.119 -2.462 1.00 81.06 172 ALA A N 1
ATOM 1235 C CA . ALA A 1 172 ? 25.089 22.914 -3.272 1.00 81.06 172 ALA A CA 1
ATOM 1236 C C . ALA A 1 172 ? 23.765 22.242 -3.684 1.00 81.06 172 ALA A C 1
ATOM 1238 O O . ALA A 1 172 ? 23.619 21.831 -4.832 1.00 81.06 172 ALA A O 1
ATOM 1239 N N . MET A 1 173 ? 22.766 22.217 -2.793 1.00 82.25 173 MET A N 1
ATOM 1240 C CA . MET A 1 173 ? 21.431 21.692 -3.109 1.00 82.25 173 MET A CA 1
ATOM 1241 C C . MET A 1 173 ? 20.699 22.512 -4.186 1.00 82.25 173 MET A C 1
ATOM 1243 O O . MET A 1 173 ? 20.048 21.929 -5.047 1.00 82.25 173 MET A O 1
ATOM 1247 N N . GLU A 1 174 ? 20.829 23.844 -4.194 1.00 82.69 174 GLU A N 1
ATOM 1248 C CA . GLU A 1 174 ? 20.229 24.680 -5.247 1.00 82.69 174 GLU A CA 1
ATOM 1249 C C . GLU A 1 174 ? 20.949 24.476 -6.588 1.00 82.69 174 GLU A C 1
ATOM 1251 O O . GLU A 1 174 ? 20.293 24.346 -7.620 1.00 82.69 174 GLU A O 1
ATOM 1256 N N . ARG A 1 175 ? 22.288 24.367 -6.578 1.00 85.69 175 ARG A N 1
ATOM 1257 C CA . ARG A 1 175 ? 23.071 24.007 -7.775 1.00 85.69 175 ARG A CA 1
ATOM 1258 C C . ARG A 1 175 ? 22.675 22.635 -8.315 1.00 85.69 175 ARG A C 1
ATOM 1260 O O . ARG A 1 175 ? 22.537 22.480 -9.527 1.00 85.69 175 ARG A O 1
ATOM 1267 N N . LEU A 1 176 ? 22.439 21.663 -7.431 1.00 87.62 176 LEU A N 1
ATOM 1268 C CA . LEU A 1 176 ? 21.977 20.327 -7.801 1.00 87.62 176 LEU A CA 1
ATOM 1269 C C . LEU A 1 176 ? 20.553 20.355 -8.375 1.00 87.62 176 LEU A C 1
ATOM 1271 O O . LEU A 1 176 ? 20.303 19.672 -9.356 1.00 87.62 176 LEU A O 1
ATOM 1275 N N . GLN A 1 177 ? 19.635 21.160 -7.831 1.00 80.50 177 GLN A N 1
ATOM 1276 C CA . GLN A 1 177 ? 18.283 21.331 -8.387 1.00 80.50 177 GLN A CA 1
ATOM 1277 C C . GLN A 1 177 ? 18.296 21.954 -9.789 1.00 80.50 177 GLN A C 1
ATOM 1279 O O . GLN A 1 177 ? 17.597 21.471 -10.678 1.00 80.50 177 GLN A O 1
ATOM 1284 N N . ILE A 1 178 ? 19.089 23.010 -9.998 1.00 83.19 178 ILE A N 1
ATOM 1285 C CA . ILE A 1 178 ? 19.242 23.664 -11.309 1.00 83.19 178 ILE A CA 1
ATOM 1286 C C . ILE A 1 178 ? 19.807 22.657 -12.319 1.00 83.19 178 ILE A C 1
ATOM 1288 O O . ILE A 1 178 ? 19.154 22.337 -13.309 1.00 83.19 178 ILE A O 1
ATOM 1292 N N . THR A 1 179 ? 20.962 22.066 -12.014 1.00 88.81 179 THR A N 1
ATOM 1293 C CA . THR A 1 179 ? 21.625 21.131 -12.934 1.00 88.81 179 THR A CA 1
ATOM 1294 C C . THR A 1 179 ? 20.832 19.838 -13.149 1.00 88.81 179 THR A C 1
ATOM 1296 O O . THR A 1 179 ? 20.773 19.359 -14.273 1.00 88.81 179 THR A O 1
ATOM 1299 N N . ALA A 1 180 ? 20.136 19.287 -12.146 1.00 84.75 180 ALA A N 1
ATOM 1300 C CA . ALA A 1 180 ? 19.271 18.114 -12.330 1.00 84.75 180 ALA A CA 1
ATOM 1301 C C . ALA A 1 180 ? 18.069 18.390 -13.255 1.00 84.75 180 ALA A C 1
ATOM 1303 O O . ALA A 1 180 ? 17.638 17.491 -13.985 1.00 84.75 180 ALA A O 1
ATOM 1304 N N . SER A 1 181 ? 17.546 19.622 -13.268 1.00 82.94 181 SER A N 1
ATOM 1305 C CA . SER A 1 181 ? 16.556 20.057 -14.261 1.00 82.94 181 SER A CA 1
ATOM 1306 C C . SER A 1 181 ? 17.157 20.043 -15.671 1.00 82.94 181 SER A C 1
ATOM 1308 O O . SER A 1 181 ? 16.551 19.486 -16.587 1.00 82.94 181 SER A O 1
ATOM 1310 N N . ASP A 1 182 ? 18.375 20.561 -15.846 1.00 84.00 182 ASP A N 1
ATOM 1311 C CA . ASP A 1 182 ? 19.062 20.568 -17.145 1.00 84.00 182 ASP A CA 1
ATOM 1312 C C . ASP A 1 182 ? 19.397 19.147 -17.634 1.00 84.00 182 ASP A C 1
ATOM 1314 O O . ASP A 1 182 ? 19.137 18.819 -18.793 1.00 84.00 182 ASP A O 1
ATOM 1318 N N . ILE A 1 183 ? 19.838 18.247 -16.743 1.00 85.81 183 ILE A N 1
ATOM 1319 C CA . ILE A 1 183 ? 19.979 16.808 -17.035 1.00 85.81 183 ILE A CA 1
ATOM 1320 C C . ILE A 1 183 ? 18.638 16.194 -17.453 1.00 85.81 183 ILE A C 1
ATOM 1322 O O . ILE A 1 183 ? 18.586 15.399 -18.390 1.00 85.81 183 ILE A O 1
ATOM 1326 N N . SER A 1 184 ? 17.533 16.564 -16.804 1.00 81.38 184 SER A N 1
ATOM 1327 C CA . SER A 1 184 ? 16.205 16.053 -17.166 1.00 81.38 184 SER A CA 1
ATOM 1328 C C . SER A 1 184 ? 15.799 16.499 -18.577 1.00 81.38 184 SER A C 1
ATOM 1330 O O . SER A 1 184 ? 15.293 15.691 -19.359 1.00 81.38 184 SER A O 1
ATOM 1332 N N . VAL A 1 185 ? 16.092 17.750 -18.952 1.00 84.25 185 VAL A N 1
ATOM 1333 C CA . VAL A 1 185 ? 15.910 18.258 -20.323 1.00 84.25 185 VAL A CA 1
ATOM 1334 C C . VAL A 1 185 ? 16.843 17.545 -21.309 1.00 84.25 185 VAL A C 1
ATOM 1336 O O . VAL A 1 185 ? 16.400 17.168 -22.395 1.00 84.25 185 VAL A O 1
ATOM 1339 N N . LEU A 1 186 ? 18.099 17.288 -20.935 1.00 86.94 186 LEU A N 1
ATOM 1340 C CA . LEU A 1 186 ? 19.076 16.559 -21.748 1.00 86.94 186 LEU A CA 1
ATOM 1341 C C . LEU A 1 186 ? 18.592 15.139 -22.071 1.00 86.94 186 LEU A C 1
ATOM 1343 O O . LEU A 1 186 ? 18.551 14.763 -23.246 1.00 86.94 186 LEU A O 1
ATOM 1347 N N . VAL A 1 187 ? 18.176 14.378 -21.054 1.00 84.12 187 VAL A N 1
ATOM 1348 C CA . VAL A 1 187 ? 17.618 13.021 -21.187 1.00 84.12 187 VAL A CA 1
ATOM 1349 C C . VAL A 1 187 ? 16.373 13.036 -22.077 1.00 84.12 187 VAL A C 1
ATOM 1351 O O . VAL A 1 187 ? 16.270 12.238 -23.010 1.00 84.12 187 VAL A O 1
ATOM 1354 N N . MET A 1 188 ? 15.456 13.983 -21.855 1.00 83.19 188 MET A N 1
ATOM 1355 C CA . MET A 1 188 ? 14.252 14.127 -22.681 1.00 83.19 188 MET A CA 1
ATOM 1356 C C . MET A 1 188 ? 14.572 14.509 -24.130 1.00 83.19 188 MET A C 1
ATOM 1358 O O . MET A 1 188 ? 13.919 14.014 -25.044 1.00 83.19 188 MET A O 1
ATOM 1362 N N . SER A 1 189 ? 15.591 15.336 -24.375 1.00 84.69 189 SER A N 1
ATOM 1363 C CA . SER A 1 189 ? 15.998 15.711 -25.735 1.00 84.69 189 SER A CA 1
ATOM 1364 C C . SER A 1 189 ? 16.611 14.537 -26.508 1.00 84.69 189 SER A C 1
ATOM 1366 O O . SER A 1 189 ? 16.288 14.357 -27.682 1.00 84.69 189 SER A O 1
ATOM 1368 N N . HIS A 1 190 ? 17.398 13.685 -25.841 1.00 85.50 190 HIS A N 1
ATOM 1369 C CA . HIS A 1 190 ? 17.907 12.436 -26.411 1.00 85.50 190 HIS A CA 1
ATOM 1370 C C . HIS A 1 190 ? 16.768 11.462 -26.728 1.00 85.50 190 HIS A C 1
ATOM 1372 O O . HIS A 1 190 ? 16.700 10.940 -27.840 1.00 85.50 190 HIS A O 1
ATOM 1378 N N . LEU A 1 191 ? 15.834 11.273 -25.789 1.00 84.94 191 LEU A N 1
ATOM 1379 C CA . LEU A 1 191 ? 14.664 10.414 -25.973 1.00 84.94 191 LEU A CA 1
ATOM 1380 C C . LEU A 1 191 ? 13.787 10.889 -27.143 1.00 84.94 191 LEU A C 1
ATOM 1382 O O . LEU A 1 191 ? 13.444 10.095 -28.014 1.00 84.94 191 LEU A O 1
ATOM 1386 N N . LEU A 1 192 ? 13.459 12.184 -27.204 1.00 82.75 192 LEU A N 1
ATOM 1387 C CA . LEU A 1 192 ? 12.670 12.773 -28.292 1.00 82.75 192 LEU A CA 1
ATOM 1388 C C . LEU A 1 192 ? 13.406 12.721 -29.637 1.00 82.75 192 LEU A C 1
ATOM 1390 O O . LEU A 1 192 ? 12.780 12.467 -30.666 1.00 82.75 192 LEU A O 1
ATOM 1394 N N . GLY A 1 193 ? 14.724 12.938 -29.637 1.00 84.00 193 GLY A N 1
ATOM 1395 C CA . GLY A 1 193 ? 15.572 12.808 -30.821 1.00 84.00 193 GLY A CA 1
ATOM 1396 C C . GLY A 1 193 ? 15.559 11.385 -31.376 1.00 84.00 193 GLY A C 1
ATOM 1397 O O . GLY A 1 193 ? 15.315 11.202 -32.568 1.00 84.00 193 GLY A O 1
ATOM 1398 N N . TRP A 1 194 ? 15.729 10.388 -30.504 1.00 84.56 194 TRP A N 1
ATOM 1399 C CA . TRP A 1 194 ? 15.647 8.970 -30.852 1.00 84.56 194 TRP A CA 1
ATOM 1400 C C . TRP A 1 194 ? 14.251 8.574 -31.353 1.00 84.56 194 TRP A C 1
ATOM 1402 O O . TRP A 1 194 ? 14.143 8.031 -32.447 1.00 84.56 194 TRP A O 1
ATOM 1412 N N . VAL A 1 195 ? 13.174 8.923 -30.635 1.00 81.00 195 VAL A N 1
ATOM 1413 C CA . VAL A 1 195 ? 11.785 8.662 -31.073 1.00 81.00 195 VAL A CA 1
ATOM 1414 C C . VAL A 1 195 ? 11.523 9.251 -32.464 1.00 81.00 195 VAL A C 1
ATOM 1416 O O . VAL A 1 195 ? 10.981 8.573 -33.337 1.00 81.00 195 VAL A O 1
ATOM 1419 N N . SER A 1 196 ? 11.930 10.505 -32.684 1.00 78.62 196 SER A N 1
ATOM 1420 C CA . SER A 1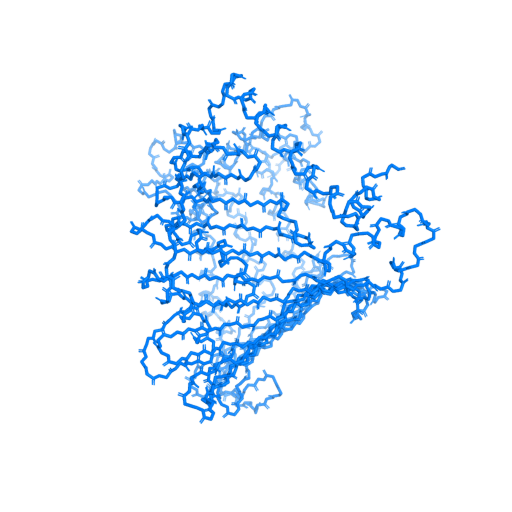 196 ? 11.750 11.211 -33.957 1.00 78.62 196 SER A CA 1
ATOM 1421 C C . SER A 1 196 ? 12.530 10.552 -35.100 1.00 78.62 196 SER A C 1
ATOM 1423 O O . SER A 1 196 ? 11.956 10.284 -36.156 1.00 78.62 196 SER A O 1
ATOM 1425 N N . ALA A 1 197 ? 13.814 10.245 -34.886 1.00 77.62 197 ALA A N 1
ATOM 1426 C CA . ALA A 1 197 ? 14.664 9.602 -35.885 1.00 77.62 197 ALA A CA 1
ATOM 1427 C C . ALA A 1 197 ? 14.155 8.197 -36.238 1.00 77.62 197 ALA A C 1
ATOM 1429 O O . ALA A 1 197 ? 13.895 7.917 -37.405 1.00 77.62 197 ALA A O 1
ATOM 1430 N N . THR A 1 198 ? 13.909 7.345 -35.238 1.00 74.44 198 THR A N 1
ATOM 1431 C CA . THR A 1 198 ? 13.454 5.963 -35.444 1.00 74.44 198 THR A CA 1
ATOM 1432 C C . THR A 1 198 ? 12.102 5.919 -36.164 1.00 74.44 198 THR A C 1
ATOM 1434 O O . THR A 1 198 ? 11.943 5.152 -37.118 1.00 74.44 198 THR A O 1
ATOM 1437 N N . GLN A 1 199 ? 11.142 6.778 -35.794 1.00 79.44 199 GLN A N 1
ATOM 1438 C CA . GLN A 1 199 ? 9.846 6.864 -36.482 1.00 79.44 199 GLN A CA 1
ATOM 1439 C C . GLN A 1 199 ? 9.960 7.434 -37.908 1.00 79.44 199 GLN A C 1
ATOM 1441 O O . GLN A 1 199 ? 9.188 7.025 -38.775 1.00 79.44 199 GLN A O 1
ATOM 1446 N N . MET A 1 200 ? 10.892 8.358 -38.171 1.00 74.88 200 MET A N 1
ATOM 1447 C CA . MET A 1 200 ? 11.111 8.923 -39.509 1.00 74.88 200 MET A CA 1
ATOM 1448 C C . MET A 1 200 ? 11.812 7.938 -40.456 1.00 74.88 200 MET A C 1
ATOM 1450 O O . MET A 1 200 ? 11.426 7.845 -41.621 1.00 74.88 200 MET A O 1
ATOM 1454 N N . ASP A 1 201 ? 12.820 7.216 -39.963 1.00 73.44 201 ASP A N 1
ATOM 1455 C CA . ASP A 1 201 ? 13.683 6.360 -40.782 1.00 73.44 201 ASP A CA 1
ATOM 1456 C C . ASP A 1 201 ? 13.076 4.972 -41.036 1.00 73.44 201 ASP A C 1
ATOM 1458 O O . ASP A 1 201 ? 13.225 4.430 -42.133 1.00 73.44 201 ASP A O 1
ATOM 1462 N N . THR A 1 202 ? 12.372 4.399 -40.050 1.00 69.06 202 THR A N 1
ATOM 1463 C CA . THR A 1 202 ? 11.756 3.061 -40.171 1.00 69.06 202 THR A CA 1
ATOM 1464 C C . THR A 1 202 ? 10.250 3.116 -40.423 1.00 69.06 202 THR A C 1
ATOM 1466 O O . THR A 1 202 ? 9.719 2.309 -41.181 1.00 69.06 202 THR A O 1
ATOM 1469 N N . GLY A 1 203 ? 9.544 4.059 -39.790 1.00 70.12 203 GLY A N 1
ATOM 1470 C CA . GLY A 1 203 ? 8.082 4.036 -39.697 1.00 70.12 203 GLY A CA 1
ATOM 1471 C C . GLY A 1 203 ? 7.514 2.967 -38.749 1.00 70.12 203 GLY A C 1
ATOM 1472 O O . GLY A 1 203 ? 6.298 2.898 -38.601 1.00 70.12 203 GLY A O 1
ATOM 1473 N N . GLU A 1 204 ? 8.364 2.155 -38.108 1.00 68.88 204 GLU A N 1
ATOM 1474 C CA . GLU A 1 204 ? 7.983 0.939 -37.367 1.00 68.88 204 GLU A CA 1
ATOM 1475 C C . GLU A 1 204 ? 7.854 1.148 -35.848 1.00 68.88 204 GLU A C 1
ATOM 1477 O O . GLU A 1 204 ? 7.334 0.269 -35.159 1.00 68.88 204 GLU A O 1
ATOM 1482 N N . LEU A 1 205 ? 8.301 2.299 -35.323 1.00 75.81 205 LEU A N 1
ATOM 1483 C CA . LEU A 1 205 ? 8.310 2.575 -33.881 1.00 75.81 205 LEU A CA 1
ATOM 1484 C C . LEU A 1 205 ? 6.898 2.537 -33.278 1.00 75.81 205 LEU A C 1
ATOM 1486 O O . LEU A 1 205 ? 6.742 1.948 -32.214 1.00 75.81 205 LEU A O 1
ATOM 1490 N N . TYR A 1 206 ? 5.889 3.090 -33.965 1.00 80.12 206 TYR A N 1
ATOM 1491 C CA . TYR A 1 206 ? 4.468 2.880 -33.662 1.00 80.12 206 TYR A CA 1
ATOM 1492 C C . TYR A 1 206 ? 3.656 2.620 -34.936 1.00 80.12 206 TYR A C 1
ATOM 1494 O O . TYR A 1 206 ? 3.599 3.460 -35.836 1.00 80.12 206 TYR A O 1
ATOM 1502 N N . VAL A 1 207 ? 2.972 1.475 -34.985 1.00 85.00 207 VAL A N 1
ATOM 1503 C CA . VAL A 1 207 ? 2.076 1.081 -36.084 1.00 85.00 207 VAL A CA 1
ATOM 1504 C C . VAL A 1 207 ? 0.658 0.894 -35.553 1.00 85.00 207 VAL A C 1
ATOM 1506 O O . VAL A 1 207 ? 0.456 0.194 -34.562 1.00 85.00 207 VAL A O 1
ATOM 1509 N N . PHE A 1 208 ? -0.327 1.491 -36.225 1.00 86.12 208 PHE A N 1
ATOM 1510 C CA . PHE A 1 208 ? -1.743 1.237 -35.953 1.00 86.12 208 PHE A CA 1
ATOM 1511 C C . PHE A 1 208 ? -2.246 0.040 -36.762 1.00 86.12 208 PHE A C 1
ATOM 1513 O O . PHE A 1 208 ? -1.947 -0.088 -37.950 1.00 86.12 208 PHE A O 1
ATOM 1520 N N . ASP A 1 209 ? -3.008 -0.824 -36.102 1.00 87.00 209 ASP A N 1
ATOM 1521 C CA . ASP A 1 209 ? -3.603 -2.031 -36.663 1.00 87.00 209 ASP A CA 1
ATOM 1522 C C . ASP A 1 209 ? -5.084 -2.113 -36.272 1.00 87.00 209 ASP A C 1
ATOM 1524 O O . ASP A 1 209 ? -5.416 -2.250 -35.095 1.00 87.00 209 ASP A O 1
ATOM 1528 N N . ASP A 1 210 ? -5.961 -2.064 -37.275 1.00 87.75 210 ASP A N 1
ATOM 1529 C CA . ASP A 1 210 ? -7.425 -2.099 -37.137 1.00 87.75 210 ASP A CA 1
ATOM 1530 C C . ASP A 1 210 ? -7.973 -3.547 -37.187 1.00 87.75 210 ASP A C 1
ATOM 1532 O O . ASP A 1 210 ? -9.097 -3.807 -37.629 1.00 87.75 210 ASP A O 1
ATOM 1536 N N . THR A 1 211 ? -7.148 -4.534 -36.816 1.00 86.25 211 THR A N 1
ATOM 1537 C CA . THR A 1 211 ? -7.569 -5.935 -36.699 1.00 86.25 211 THR A CA 1
ATOM 1538 C C . THR A 1 211 ? -8.461 -6.110 -35.473 1.00 86.25 211 THR A C 1
ATOM 1540 O O . THR A 1 211 ? -7.962 -6.166 -34.348 1.00 86.25 211 THR A O 1
ATOM 1543 N N . TYR A 1 212 ? -9.763 -6.276 -35.716 1.00 89.75 212 TYR A N 1
ATOM 1544 C CA . TYR A 1 212 ? -10.736 -6.611 -34.679 1.00 89.75 212 TYR A CA 1
ATOM 1545 C C . TYR A 1 212 ? -10.390 -7.939 -33.987 1.00 89.75 212 TYR A C 1
ATOM 1547 O O . TYR A 1 212 ? -10.118 -8.940 -34.662 1.00 89.75 212 TYR A O 1
ATOM 1555 N N . LEU A 1 213 ? -10.437 -7.956 -32.656 1.00 91.50 213 LEU A N 1
ATOM 1556 C CA . LEU A 1 213 ? -10.334 -9.157 -31.827 1.00 91.50 213 LEU A CA 1
ATOM 1557 C C . LEU A 1 213 ? -11.597 -9.290 -30.977 1.00 91.50 213 LEU A C 1
ATOM 1559 O O . LEU A 1 213 ? -12.022 -8.321 -30.348 1.00 91.50 213 LEU A O 1
ATOM 1563 N N . ASP A 1 214 ? -12.147 -10.502 -30.931 1.00 92.69 214 ASP A N 1
ATOM 1564 C CA . ASP A 1 214 ? -13.266 -10.835 -30.051 1.00 92.69 214 ASP A CA 1
ATOM 1565 C C . ASP A 1 214 ? -12.883 -10.656 -28.567 1.00 92.69 214 ASP A C 1
ATOM 1567 O O . ASP A 1 214 ? -11.708 -10.738 -28.192 1.00 92.69 214 ASP A O 1
ATOM 1571 N N . GLU A 1 215 ? -13.888 -10.430 -27.721 1.00 92.31 215 GLU A N 1
ATOM 1572 C CA . GLU A 1 215 ? -13.727 -10.350 -26.266 1.00 92.31 215 GLU A CA 1
ATOM 1573 C C . GLU A 1 215 ? -13.177 -11.652 -25.649 1.00 92.31 215 GLU A C 1
ATOM 1575 O O . GLU A 1 215 ? -13.346 -12.753 -26.183 1.00 92.31 215 GLU A O 1
ATOM 1580 N N . THR A 1 216 ? -12.533 -11.528 -24.489 1.00 92.69 216 THR A N 1
ATOM 1581 C CA . THR A 1 216 ? -12.020 -12.645 -23.685 1.00 92.69 216 THR A CA 1
ATOM 1582 C C . THR A 1 216 ? -12.574 -12.589 -22.260 1.00 92.69 216 THR A C 1
ATOM 1584 O O . THR A 1 216 ? -13.228 -11.622 -21.871 1.00 92.69 216 THR A O 1
ATOM 1587 N N . ASP A 1 217 ? -12.262 -13.599 -21.444 1.00 89.62 217 ASP A N 1
ATOM 1588 C CA . ASP A 1 217 ? -12.655 -13.648 -20.028 1.00 89.62 217 ASP A CA 1
ATOM 1589 C C . ASP A 1 217 ? -12.123 -12.457 -19.194 1.00 89.62 217 ASP A C 1
ATOM 1591 O O . ASP A 1 217 ? -12.658 -12.178 -18.123 1.00 89.62 217 ASP A O 1
ATOM 1595 N N . THR A 1 218 ? -11.075 -11.754 -19.656 1.00 90.69 218 THR A N 1
ATOM 1596 C CA . THR A 1 218 ? -10.425 -10.645 -18.922 1.00 90.69 218 THR A CA 1
ATOM 1597 C C . THR A 1 218 ? -10.285 -9.345 -19.717 1.00 90.69 218 THR A C 1
ATOM 1599 O O . THR A 1 218 ? -9.786 -8.360 -19.170 1.00 90.69 218 THR A O 1
ATOM 1602 N N . ARG A 1 219 ? -10.692 -9.316 -20.994 1.00 93.56 219 ARG A N 1
ATOM 1603 C CA . ARG A 1 219 ? -10.560 -8.153 -21.882 1.00 93.56 219 ARG A CA 1
ATOM 1604 C C . ARG A 1 219 ? -11.803 -7.979 -22.752 1.00 93.56 219 ARG A C 1
ATOM 1606 O O . ARG A 1 219 ? -12.317 -8.950 -23.301 1.00 93.56 219 ARG A O 1
ATOM 1613 N N . ASP A 1 220 ? -12.260 -6.746 -22.923 1.00 94.31 220 ASP A N 1
ATOM 1614 C CA . ASP A 1 220 ? -13.279 -6.433 -23.931 1.00 94.31 220 ASP A CA 1
ATOM 1615 C C . ASP A 1 220 ? -12.773 -6.607 -25.370 1.00 94.31 220 ASP A C 1
ATOM 1617 O O . ASP A 1 220 ? -11.579 -6.788 -25.624 1.00 94.31 220 ASP A O 1
ATOM 1621 N N . ALA A 1 221 ? -13.703 -6.574 -26.325 1.00 92.88 221 ALA A N 1
ATOM 1622 C CA . ALA A 1 221 ? -13.364 -6.633 -27.738 1.00 92.88 221 ALA A CA 1
ATOM 1623 C C . ALA A 1 221 ? -12.428 -5.476 -28.129 1.00 92.88 221 ALA A C 1
ATOM 1625 O O . ALA A 1 221 ? -12.594 -4.335 -27.695 1.00 92.88 221 ALA A O 1
ATOM 1626 N N . VAL A 1 222 ? -11.441 -5.780 -28.970 1.00 92.81 222 VAL A N 1
ATOM 1627 C CA . VAL A 1 222 ? -10.436 -4.812 -29.419 1.00 92.81 222 VAL A CA 1
ATOM 1628 C C . VAL A 1 222 ? -10.761 -4.408 -30.847 1.00 92.81 222 VAL A C 1
ATOM 1630 O O . VAL A 1 222 ? -10.746 -5.257 -31.732 1.00 92.81 222 VAL A O 1
ATOM 1633 N N . ALA A 1 223 ? -11.007 -3.123 -31.082 1.00 90.81 223 ALA A N 1
ATOM 1634 C CA . ALA A 1 223 ? -11.260 -2.572 -32.411 1.00 90.81 223 ALA A CA 1
ATOM 1635 C C . ALA A 1 223 ? -9.974 -2.092 -33.097 1.00 90.81 223 ALA A C 1
ATOM 1637 O O . ALA A 1 223 ? -9.814 -2.243 -34.309 1.00 90.81 223 ALA A O 1
ATOM 1638 N N . GLN A 1 224 ? -9.046 -1.526 -32.319 1.00 93.12 224 GLN A N 1
ATOM 1639 C CA . GLN A 1 224 ? -7.794 -0.965 -32.818 1.00 93.12 224 GLN A CA 1
ATOM 1640 C C . GLN A 1 224 ? -6.639 -1.246 -31.854 1.00 93.12 224 GLN A C 1
ATOM 1642 O O . GLN A 1 224 ? -6.811 -1.306 -30.637 1.00 93.12 224 GLN A O 1
ATOM 1647 N N . ARG A 1 225 ? -5.429 -1.393 -32.395 1.00 92.62 225 ARG A N 1
ATOM 1648 C CA . ARG A 1 225 ? -4.193 -1.565 -31.626 1.00 92.62 225 ARG A CA 1
ATOM 1649 C C . ARG A 1 225 ? -3.128 -0.574 -32.066 1.00 92.62 225 ARG A C 1
ATOM 1651 O O . ARG A 1 225 ? -2.955 -0.347 -33.259 1.00 92.62 225 ARG A O 1
ATOM 1658 N N . MET A 1 226 ? -2.367 -0.050 -31.110 1.00 92.00 226 MET A N 1
ATOM 1659 C CA . MET A 1 226 ? -1.094 0.624 -31.362 1.00 92.00 226 MET A CA 1
ATOM 1660 C C . MET A 1 226 ? 0.039 -0.320 -30.959 1.00 92.00 226 MET A C 1
ATOM 1662 O O . MET A 1 226 ? 0.178 -0.663 -29.786 1.00 92.00 226 MET A O 1
ATOM 1666 N N . ILE A 1 227 ? 0.843 -0.743 -31.931 1.00 90.69 227 ILE A N 1
ATOM 1667 C CA . ILE A 1 227 ? 1.972 -1.653 -31.742 1.00 90.69 227 ILE A CA 1
ATOM 1668 C C . ILE A 1 227 ? 3.258 -0.828 -31.725 1.00 90.69 227 ILE A C 1
ATOM 1670 O O . ILE A 1 227 ? 3.670 -0.296 -32.755 1.00 90.69 227 ILE A O 1
ATOM 1674 N N . GLY A 1 228 ? 3.867 -0.722 -30.547 1.00 88.31 228 GLY A N 1
ATOM 1675 C CA . GLY A 1 228 ? 5.195 -0.169 -30.327 1.00 88.31 228 GLY A CA 1
ATOM 1676 C C . GLY A 1 228 ? 6.286 -1.222 -30.536 1.00 88.31 228 GLY A C 1
ATOM 1677 O O . GLY A 1 228 ? 6.177 -2.331 -30.005 1.00 88.31 228 GLY A O 1
ATOM 1678 N N . THR A 1 229 ? 7.339 -0.877 -31.278 1.00 87.75 229 THR A N 1
ATOM 1679 C CA . THR A 1 229 ? 8.444 -1.795 -31.614 1.00 87.75 229 THR A CA 1
ATOM 1680 C C . THR A 1 229 ? 9.790 -1.149 -31.297 1.00 87.75 229 THR A C 1
ATOM 1682 O O . THR A 1 229 ? 10.135 -0.131 -31.891 1.00 87.75 229 THR A O 1
ATOM 1685 N N . ILE A 1 230 ? 10.566 -1.734 -30.380 1.00 86.12 230 ILE A N 1
ATOM 1686 C CA . ILE A 1 230 ? 11.858 -1.191 -29.928 1.00 86.12 230 ILE A CA 1
ATOM 1687 C C . ILE A 1 230 ? 12.935 -2.275 -30.053 1.00 86.12 230 ILE A C 1
ATOM 1689 O O . ILE A 1 230 ? 12.833 -3.323 -29.416 1.00 86.12 230 ILE A O 1
ATOM 1693 N N . LYS A 1 231 ? 13.979 -2.037 -30.859 1.00 86.38 231 LYS A N 1
ATOM 1694 C CA . LYS A 1 231 ? 15.129 -2.954 -30.963 1.00 86.38 231 LYS A CA 1
ATOM 1695 C C . LYS A 1 231 ? 16.094 -2.733 -29.799 1.00 86.38 231 LYS A C 1
ATOM 1697 O O . LYS A 1 231 ? 16.328 -1.587 -29.410 1.00 86.38 231 LYS A O 1
ATOM 1702 N N . ALA A 1 232 ? 16.688 -3.810 -29.288 1.00 85.69 232 ALA A N 1
ATOM 1703 C CA . ALA A 1 232 ? 17.618 -3.730 -28.163 1.00 85.69 232 ALA A CA 1
ATOM 1704 C C . ALA A 1 232 ? 18.848 -2.850 -28.465 1.00 85.69 232 ALA A C 1
ATOM 1706 O O . ALA A 1 232 ? 19.151 -1.959 -27.679 1.00 85.69 232 ALA A O 1
ATOM 1707 N N . ASP A 1 233 ? 19.495 -3.020 -29.625 1.00 84.44 233 ASP A N 1
ATOM 1708 C CA . ASP A 1 233 ? 20.636 -2.189 -30.062 1.00 84.44 233 ASP A CA 1
ATOM 1709 C C . ASP A 1 233 ? 20.294 -0.685 -30.130 1.00 84.44 233 ASP A C 1
ATOM 1711 O O . ASP A 1 233 ? 21.018 0.151 -29.589 1.00 84.44 233 ASP A O 1
ATOM 1715 N N . GLU A 1 234 ? 19.142 -0.328 -30.709 1.00 85.00 234 GLU A N 1
ATOM 1716 C CA . GLU A 1 234 ? 18.680 1.067 -30.814 1.00 85.00 234 GLU A CA 1
ATOM 1717 C C . GLU A 1 234 ? 18.430 1.693 -29.428 1.00 85.00 234 GLU A C 1
ATOM 1719 O O . GLU A 1 234 ? 18.763 2.859 -29.201 1.00 85.00 234 GLU A O 1
ATOM 1724 N N . PHE A 1 235 ? 17.879 0.920 -28.487 1.00 83.88 235 PHE A N 1
ATOM 1725 C CA . PHE A 1 235 ? 17.635 1.357 -27.110 1.00 83.88 235 PHE A CA 1
ATOM 1726 C C . PHE A 1 235 ? 18.925 1.446 -26.278 1.00 83.88 235 PHE A C 1
ATOM 1728 O O . PHE A 1 235 ? 19.152 2.441 -25.585 1.00 83.88 235 PHE A O 1
ATOM 1735 N N . ASN A 1 236 ? 19.807 0.450 -26.382 1.00 88.00 236 ASN A N 1
ATOM 1736 C CA . ASN A 1 236 ? 21.102 0.443 -25.702 1.00 88.00 236 ASN A CA 1
ATOM 1737 C C . ASN A 1 236 ? 21.999 1.578 -26.227 1.00 88.00 236 ASN A C 1
ATOM 1739 O O . ASN A 1 236 ? 22.682 2.226 -25.438 1.00 88.00 236 ASN A O 1
ATOM 1743 N N . THR A 1 237 ? 21.912 1.907 -27.521 1.00 88.12 237 THR A N 1
ATOM 1744 C CA . THR A 1 237 ? 22.561 3.085 -28.120 1.00 88.12 237 THR A CA 1
ATOM 1745 C C . THR A 1 237 ? 22.043 4.393 -27.506 1.00 88.12 237 THR A C 1
ATOM 1747 O O . THR A 1 237 ? 22.836 5.278 -27.184 1.00 88.12 237 THR A O 1
ATOM 1750 N N . LEU A 1 238 ? 20.728 4.549 -27.297 1.00 87.62 238 LEU A N 1
ATOM 1751 C CA . LEU A 1 238 ? 20.168 5.719 -26.600 1.00 87.62 238 LEU A CA 1
ATOM 1752 C C . LEU A 1 238 ? 20.709 5.829 -25.162 1.00 87.62 238 LEU A C 1
ATOM 1754 O O . LEU A 1 238 ? 21.147 6.903 -24.750 1.00 87.62 238 LEU A O 1
ATOM 1758 N N . PHE A 1 239 ? 20.711 4.722 -24.420 1.00 85.56 239 PHE A N 1
ATOM 1759 C CA . PHE A 1 239 ? 21.200 4.651 -23.040 1.00 85.56 239 PHE A CA 1
ATOM 1760 C C . PHE A 1 239 ? 22.695 5.000 -22.933 1.00 85.56 239 PHE A C 1
ATOM 1762 O O . PHE A 1 239 ? 23.090 5.823 -22.104 1.00 85.56 239 PHE A O 1
ATOM 1769 N N . TRP A 1 240 ? 23.511 4.446 -23.835 1.00 91.31 240 TRP A N 1
ATOM 1770 C CA . TRP A 1 240 ? 24.938 4.741 -23.971 1.00 91.31 240 TRP A CA 1
ATOM 1771 C C . TRP A 1 240 ? 25.196 6.217 -24.290 1.00 91.31 240 TRP A C 1
ATOM 1773 O O . TRP A 1 240 ? 26.030 6.839 -23.633 1.00 91.31 240 TRP A O 1
ATOM 1783 N N . ASN A 1 241 ? 24.450 6.806 -25.235 1.00 90.75 241 ASN A N 1
ATOM 1784 C CA . ASN A 1 241 ? 24.579 8.228 -25.575 1.00 90.75 241 ASN A CA 1
ATOM 1785 C C . ASN A 1 241 ? 24.286 9.111 -24.357 1.00 90.75 241 ASN A C 1
ATOM 1787 O O . ASN A 1 241 ? 25.123 9.928 -23.986 1.00 90.75 241 ASN A O 1
ATOM 1791 N N . VAL A 1 242 ? 23.148 8.896 -23.684 1.00 90.56 242 VAL A N 1
ATOM 1792 C CA . VAL A 1 242 ? 22.753 9.677 -22.499 1.00 90.56 242 VAL A CA 1
ATOM 1793 C C . VAL A 1 242 ? 23.836 9.639 -21.418 1.00 90.56 242 VAL A C 1
ATOM 1795 O O . VAL A 1 242 ? 24.231 10.688 -20.912 1.00 90.56 242 VAL A O 1
ATOM 1798 N N . PHE A 1 243 ? 24.358 8.461 -21.069 1.00 90.31 243 PHE A N 1
ATOM 1799 C CA . PHE A 1 243 ? 25.385 8.361 -20.028 1.00 90.31 243 PHE A CA 1
ATOM 1800 C C . PHE A 1 243 ? 26.754 8.874 -20.465 1.00 90.31 243 PHE A C 1
ATOM 1802 O O . PHE A 1 243 ? 27.453 9.465 -19.644 1.00 90.31 243 PHE A O 1
ATOM 1809 N N . THR A 1 244 ? 27.123 8.721 -21.736 1.00 90.38 244 THR A N 1
ATOM 1810 C CA . THR A 1 244 ? 28.350 9.316 -22.282 1.00 90.38 244 THR A CA 1
ATOM 1811 C C . THR A 1 244 ? 28.278 10.840 -22.210 1.00 90.38 244 THR A C 1
ATOM 1813 O O . THR A 1 244 ? 29.174 11.455 -21.641 1.00 90.38 244 THR A O 1
ATOM 1816 N N . THR A 1 245 ? 27.174 11.455 -22.647 1.00 92.00 245 THR A N 1
ATOM 1817 C CA . THR A 1 245 ? 26.985 12.911 -22.557 1.00 92.00 245 THR A CA 1
ATOM 1818 C C . THR A 1 245 ? 26.964 13.407 -21.110 1.00 92.00 245 THR A C 1
ATOM 1820 O O . THR A 1 245 ? 27.601 14.412 -20.809 1.00 92.00 245 THR A O 1
ATOM 1823 N N . ILE A 1 246 ? 26.316 12.700 -20.173 1.00 90.19 246 ILE A N 1
ATOM 1824 C CA . ILE A 1 246 ? 26.376 13.076 -18.747 1.00 90.19 246 ILE A CA 1
ATOM 1825 C C . ILE A 1 246 ? 27.810 12.952 -18.201 1.00 90.19 246 ILE A C 1
ATOM 1827 O O . ILE A 1 246 ? 28.258 13.813 -17.445 1.00 90.19 246 ILE A O 1
ATOM 1831 N N . CYS A 1 247 ? 28.549 11.911 -18.593 1.00 91.94 247 CYS A N 1
ATOM 1832 C CA . CYS A 1 247 ? 29.917 11.673 -18.136 1.00 91.94 247 CYS A CA 1
ATOM 1833 C C . CYS A 1 247 ? 30.938 12.684 -18.693 1.00 91.94 247 CYS A C 1
ATOM 1835 O O . CYS A 1 247 ? 31.871 13.042 -17.970 1.00 91.94 247 CYS A O 1
ATOM 1837 N N . ASP A 1 248 ? 30.788 13.104 -19.952 1.00 90.19 248 ASP A N 1
ATOM 1838 C CA . ASP A 1 248 ? 31.775 13.913 -20.685 1.00 90.19 248 ASP A CA 1
ATOM 1839 C C . ASP A 1 248 ? 31.417 15.400 -20.823 1.00 90.19 248 ASP A C 1
ATOM 1841 O O . ASP A 1 248 ? 32.323 16.214 -20.985 1.00 90.19 248 ASP A O 1
ATOM 1845 N N . GLU A 1 249 ? 30.136 15.774 -20.752 1.00 90.50 249 GLU A N 1
ATOM 1846 C CA . GLU A 1 249 ? 29.684 17.152 -21.019 1.00 90.50 249 GLU A CA 1
ATOM 1847 C C . GLU A 1 249 ? 29.000 17.832 -19.821 1.00 90.50 249 GLU A C 1
ATOM 1849 O O . GLU A 1 249 ? 28.745 19.031 -19.878 1.00 90.50 249 GLU A O 1
ATOM 1854 N N . GLN A 1 250 ? 28.697 17.110 -18.735 1.00 92.06 250 GLN A N 1
ATOM 1855 C CA . GLN A 1 250 ? 27.902 17.626 -17.605 1.00 92.06 250 GLN A CA 1
ATOM 1856 C C . GLN A 1 250 ? 28.712 17.743 -16.301 1.00 92.06 250 GLN A C 1
ATOM 1858 O O . GLN A 1 250 ? 28.289 17.284 -15.235 1.00 92.06 250 GLN A O 1
ATOM 1863 N N . GLU A 1 251 ? 29.897 18.359 -16.374 1.00 92.44 251 GLU A N 1
ATOM 1864 C CA . GLU A 1 251 ? 30.809 18.502 -15.226 1.00 92.44 251 GLU A CA 1
ATOM 1865 C C . GLU A 1 251 ? 30.161 19.241 -14.038 1.00 92.44 251 GLU A C 1
ATOM 1867 O O . GLU A 1 251 ? 30.358 18.862 -12.884 1.00 92.44 251 GLU A O 1
ATOM 1872 N N . GLU A 1 252 ? 29.334 20.258 -14.302 1.00 91.44 252 GLU A N 1
ATOM 1873 C CA . GLU A 1 252 ? 28.697 21.092 -13.270 1.00 91.44 252 GLU A CA 1
ATOM 1874 C C . GLU A 1 252 ? 27.637 20.329 -12.462 1.00 91.44 252 GLU A C 1
ATOM 1876 O O . GLU A 1 252 ? 27.547 20.507 -11.246 1.00 91.44 252 GLU A O 1
ATOM 1881 N N . PHE A 1 253 ? 26.905 19.408 -13.099 1.00 92.31 253 PHE A N 1
ATOM 1882 C CA . PHE A 1 253 ? 26.008 18.473 -12.412 1.00 92.31 253 PHE A CA 1
ATOM 1883 C C . PHE A 1 253 ? 26.790 17.498 -11.521 1.00 92.31 253 PHE A C 1
ATOM 1885 O O . PHE A 1 253 ? 26.452 17.305 -10.351 1.00 92.31 253 PHE A O 1
ATOM 1892 N N . GLN A 1 254 ? 27.871 16.914 -12.051 1.00 93.69 254 GLN A N 1
ATOM 1893 C CA . GLN A 1 254 ? 28.733 15.999 -11.296 1.00 93.69 254 GLN A CA 1
ATOM 1894 C C . GLN A 1 254 ? 29.377 16.700 -10.084 1.00 93.69 254 GLN A C 1
ATOM 1896 O O . GLN A 1 254 ? 29.440 16.124 -8.996 1.00 93.69 254 GLN A O 1
ATOM 1901 N N . GLN A 1 255 ? 29.800 17.960 -10.239 1.00 94.44 255 GLN A N 1
ATOM 1902 C CA . GLN A 1 255 ? 30.333 18.789 -9.156 1.00 94.44 255 GLN A CA 1
ATOM 1903 C C . GLN A 1 255 ? 29.258 19.146 -8.121 1.00 94.44 255 GLN A C 1
ATOM 1905 O O . GLN A 1 255 ? 29.508 19.007 -6.926 1.00 94.44 255 GLN A O 1
ATOM 1910 N N . ALA A 1 256 ? 28.057 19.559 -8.541 1.00 91.50 256 ALA A N 1
ATOM 1911 C CA . ALA A 1 256 ? 26.964 19.871 -7.618 1.00 91.50 256 ALA A CA 1
ATOM 1912 C C . ALA A 1 256 ? 26.543 18.643 -6.788 1.00 91.50 256 ALA A C 1
ATOM 1914 O O . ALA A 1 256 ? 26.320 18.755 -5.582 1.00 91.50 256 ALA A O 1
ATOM 1915 N N . LEU A 1 257 ? 26.510 17.455 -7.404 1.00 92.06 257 LEU A N 1
ATOM 1916 C CA . LEU A 1 257 ? 26.263 16.195 -6.705 1.00 92.06 257 LEU A CA 1
ATOM 1917 C C . LEU A 1 257 ? 27.383 15.865 -5.703 1.00 92.06 257 LEU A C 1
ATOM 1919 O O . LEU A 1 257 ? 27.089 15.486 -4.569 1.00 92.06 257 LEU A O 1
ATOM 1923 N N . ALA A 1 258 ? 28.653 16.041 -6.084 1.00 93.25 258 ALA A N 1
ATOM 1924 C CA . ALA A 1 258 ? 29.789 15.838 -5.182 1.00 93.25 258 ALA A CA 1
ATOM 1925 C C . ALA A 1 258 ? 29.734 16.780 -3.968 1.00 93.25 258 ALA A C 1
ATOM 1927 O O . ALA A 1 258 ? 29.932 16.335 -2.837 1.00 93.25 258 ALA A O 1
ATOM 1928 N N . ASP A 1 259 ? 29.401 18.052 -4.193 1.00 89.88 259 ASP A N 1
ATOM 1929 C CA . ASP A 1 259 ? 29.297 19.065 -3.144 1.00 89.88 259 ASP A CA 1
ATOM 1930 C C . ASP A 1 259 ? 28.152 18.752 -2.168 1.00 89.88 259 ASP A C 1
ATOM 1932 O O . ASP A 1 259 ? 28.351 18.820 -0.957 1.00 89.88 259 ASP A O 1
ATOM 1936 N N . VAL A 1 260 ? 26.981 18.322 -2.658 1.00 87.00 260 VAL A N 1
ATOM 1937 C CA . VAL A 1 260 ? 25.868 17.879 -1.794 1.00 87.00 260 VAL A CA 1
ATOM 1938 C C . VAL A 1 260 ? 26.253 16.645 -0.973 1.00 87.00 260 VAL A C 1
ATOM 1940 O O . VAL A 1 260 ? 25.940 16.578 0.218 1.00 87.00 260 VAL A O 1
ATOM 1943 N N . LEU A 1 261 ? 26.949 15.670 -1.565 1.00 85.38 261 LEU A N 1
ATOM 1944 C CA . LEU A 1 261 ? 27.435 14.491 -0.839 1.00 85.38 261 LEU A CA 1
ATOM 1945 C C . LEU A 1 261 ? 28.454 14.882 0.247 1.00 85.38 261 LEU A C 1
ATOM 1947 O O . LEU A 1 261 ? 28.374 14.384 1.372 1.00 85.38 261 LEU A O 1
ATOM 1951 N N . ALA A 1 262 ? 29.359 15.818 -0.050 1.00 84.25 262 ALA A N 1
ATOM 1952 C CA . ALA A 1 262 ? 30.325 16.355 0.905 1.00 84.25 262 ALA A CA 1
ATOM 1953 C C . ALA A 1 262 ? 29.660 17.156 2.043 1.00 84.25 262 ALA A C 1
ATOM 1955 O O . ALA A 1 262 ? 30.009 16.952 3.206 1.00 84.25 262 ALA A O 1
ATOM 1956 N N . GLU A 1 263 ? 28.669 18.007 1.747 1.00 85.12 263 GLU A N 1
ATOM 1957 C CA . GLU A 1 263 ? 27.870 18.733 2.752 1.00 85.12 263 GLU A CA 1
ATOM 1958 C C . GLU A 1 263 ? 27.116 17.776 3.694 1.00 85.12 263 GLU A C 1
ATOM 1960 O O . GLU A 1 263 ? 26.994 18.050 4.888 1.00 85.12 263 GLU A O 1
ATOM 1965 N N . ASN A 1 264 ? 26.677 16.617 3.189 1.00 81.12 264 ASN A N 1
ATOM 1966 C CA . ASN A 1 264 ? 26.061 15.548 3.984 1.00 81.12 264 ASN A CA 1
ATOM 1967 C C . ASN A 1 264 ? 27.080 14.618 4.681 1.00 81.12 264 ASN A C 1
ATOM 1969 O O . ASN A 1 264 ? 26.688 13.650 5.333 1.00 81.12 264 ASN A O 1
ATOM 1973 N N . GLY A 1 265 ? 28.383 14.909 4.589 1.00 83.25 265 GLY A N 1
ATOM 1974 C CA . GLY A 1 265 ? 29.438 14.185 5.303 1.00 83.25 265 GLY A CA 1
ATOM 1975 C C . GLY A 1 265 ? 29.867 12.853 4.678 1.00 83.25 265 GLY A C 1
ATOM 1976 O O . GLY A 1 265 ? 30.535 12.068 5.352 1.00 83.25 265 GLY A O 1
ATOM 1977 N N . VAL A 1 266 ? 29.506 12.578 3.420 1.00 86.69 266 VAL A N 1
ATOM 1978 C CA . VAL A 1 266 ? 29.921 11.358 2.708 1.00 86.69 266 VAL A CA 1
ATOM 1979 C C . VAL A 1 266 ? 31.416 11.428 2.390 1.00 86.69 266 VAL A C 1
ATOM 1981 O O . VAL A 1 266 ? 31.889 12.389 1.776 1.00 86.69 266 VAL A O 1
ATOM 1984 N N . THR A 1 267 ? 32.174 10.401 2.785 1.00 92.50 267 THR A N 1
ATOM 1985 C CA . THR A 1 267 ? 33.620 10.348 2.523 1.00 92.50 267 THR A CA 1
ATOM 1986 C C . THR A 1 267 ? 33.941 9.792 1.138 1.00 92.50 267 THR A C 1
ATOM 1988 O O . THR A 1 267 ? 33.184 9.001 0.567 1.00 92.50 267 THR A O 1
ATOM 1991 N N . ARG A 1 268 ? 35.116 10.155 0.609 1.00 95.81 268 ARG A N 1
ATOM 1992 C CA . ARG A 1 268 ? 35.648 9.611 -0.654 1.00 95.81 268 ARG A CA 1
ATOM 1993 C C . ARG A 1 268 ? 35.695 8.087 -0.611 1.00 95.81 268 ARG A C 1
ATOM 1995 O O . ARG A 1 268 ? 35.217 7.419 -1.523 1.00 95.81 268 ARG A O 1
ATOM 2002 N N . TYR A 1 269 ? 36.222 7.540 0.485 1.00 91.56 269 TYR A N 1
ATOM 2003 C CA . TYR A 1 269 ? 36.330 6.102 0.704 1.00 91.56 269 TYR A CA 1
ATOM 2004 C C . TYR A 1 269 ? 34.957 5.412 0.673 1.00 91.56 269 TYR A C 1
ATOM 2006 O O . TYR A 1 269 ? 34.778 4.455 -0.080 1.00 91.56 269 TYR A O 1
ATOM 2014 N N . GLN A 1 270 ? 33.963 5.936 1.403 1.00 91.69 270 GLN A N 1
ATOM 2015 C CA . GLN A 1 270 ? 32.590 5.411 1.389 1.00 91.69 270 GLN A CA 1
ATOM 2016 C C . GLN A 1 270 ? 31.995 5.400 -0.023 1.00 91.69 270 GLN A C 1
ATOM 2018 O O . GLN A 1 270 ? 31.495 4.365 -0.466 1.00 91.69 270 GLN A O 1
ATOM 2023 N N . MET A 1 271 ? 32.100 6.519 -0.749 1.00 92.94 271 MET A N 1
ATOM 2024 C CA . MET A 1 271 ? 31.574 6.636 -2.111 1.00 92.94 271 MET A CA 1
ATOM 2025 C C . MET A 1 271 ? 32.216 5.603 -3.050 1.00 92.94 271 MET A C 1
ATOM 2027 O O . MET A 1 271 ? 31.518 4.902 -3.781 1.00 92.94 271 MET A O 1
ATOM 2031 N N . ARG A 1 272 ? 33.540 5.419 -2.975 1.00 93.50 272 ARG A N 1
ATOM 2032 C CA . ARG A 1 272 ? 34.271 4.431 -3.789 1.00 93.50 272 ARG A CA 1
ATOM 2033 C C . ARG A 1 272 ? 33.863 2.990 -3.488 1.00 93.50 272 ARG A C 1
ATOM 2035 O O . ARG A 1 272 ? 33.659 2.230 -4.432 1.00 93.50 272 ARG A O 1
ATOM 2042 N N . GLN A 1 273 ? 33.689 2.625 -2.212 1.00 92.94 273 GLN A N 1
ATOM 2043 C CA . GLN A 1 273 ? 33.209 1.288 -1.835 1.00 92.94 273 GLN A CA 1
ATOM 2044 C C . GLN A 1 273 ? 31.804 1.009 -2.395 1.00 92.94 273 GLN A C 1
ATOM 2046 O O . GLN A 1 273 ? 31.556 -0.082 -2.908 1.00 92.94 273 GLN A O 1
ATOM 2051 N N . VAL A 1 274 ? 30.900 1.997 -2.357 1.00 92.19 274 VAL A N 1
ATOM 2052 C CA . VAL A 1 274 ? 29.559 1.876 -2.953 1.00 92.19 274 VAL A CA 1
ATOM 2053 C C . VAL A 1 274 ? 29.656 1.677 -4.469 1.00 92.19 274 VAL A C 1
ATOM 2055 O O . VAL A 1 274 ? 29.098 0.707 -4.983 1.00 92.19 274 VAL A O 1
ATOM 2058 N N . ILE A 1 275 ? 30.414 2.519 -5.180 1.00 92.94 275 ILE A N 1
ATOM 2059 C CA . ILE A 1 275 ? 30.566 2.437 -6.644 1.00 92.94 275 ILE A CA 1
ATOM 2060 C C . ILE A 1 275 ? 31.150 1.084 -7.079 1.00 92.94 275 ILE A C 1
ATOM 2062 O O . ILE A 1 275 ? 30.634 0.466 -8.011 1.00 92.94 275 ILE A O 1
ATOM 2066 N N . ASP A 1 276 ? 32.190 0.591 -6.401 1.00 92.69 276 ASP A N 1
ATOM 2067 C CA . ASP A 1 276 ? 32.777 -0.721 -6.702 1.00 92.69 276 ASP A CA 1
ATOM 2068 C C . ASP A 1 276 ? 31.831 -1.884 -6.384 1.00 92.69 276 ASP A C 1
ATOM 2070 O O . ASP A 1 276 ? 31.845 -2.882 -7.102 1.00 92.69 276 ASP A O 1
ATOM 2074 N N . SER A 1 277 ? 30.989 -1.768 -5.350 1.00 90.56 277 SER A N 1
ATOM 2075 C CA . SER A 1 277 ? 29.995 -2.801 -5.028 1.00 90.56 277 SER A CA 1
ATOM 2076 C C . SER A 1 277 ? 28.891 -2.929 -6.085 1.00 90.56 277 SER A C 1
ATOM 2078 O O . SER A 1 277 ? 28.375 -4.030 -6.284 1.00 90.56 277 SER A O 1
ATOM 2080 N N . ILE A 1 278 ? 28.570 -1.830 -6.780 1.00 88.25 278 ILE A N 1
ATOM 2081 C CA . ILE A 1 278 ? 27.601 -1.782 -7.883 1.00 88.25 278 ILE A CA 1
ATOM 2082 C C . ILE A 1 278 ? 28.258 -2.287 -9.176 1.00 88.25 278 ILE A C 1
ATOM 2084 O O . ILE A 1 278 ? 27.769 -3.223 -9.802 1.00 88.25 278 ILE A O 1
ATOM 2088 N N . PHE A 1 279 ? 29.403 -1.713 -9.553 1.00 90.56 279 PHE A N 1
ATOM 2089 C CA . PHE A 1 279 ? 30.096 -2.001 -10.811 1.00 90.56 279 PHE A CA 1
ATOM 2090 C C . PHE A 1 279 ? 31.351 -2.852 -10.574 1.00 90.56 279 PHE A C 1
ATOM 2092 O O . PHE A 1 279 ? 32.482 -2.401 -10.782 1.00 90.56 279 PHE A O 1
ATOM 2099 N N . GLN A 1 280 ? 31.146 -4.089 -10.114 1.00 87.44 280 GLN A N 1
ATOM 2100 C CA . GLN A 1 280 ? 32.224 -5.000 -9.696 1.00 87.44 280 GLN A CA 1
ATOM 2101 C C . GLN A 1 280 ? 33.130 -5.437 -10.858 1.00 87.44 280 GLN A C 1
ATOM 2103 O O . GLN A 1 280 ? 34.338 -5.589 -10.680 1.00 87.44 280 GLN A O 1
ATOM 2108 N N . ASN A 1 281 ? 32.549 -5.621 -12.047 1.00 87.69 281 ASN A N 1
ATOM 2109 C CA . ASN A 1 281 ? 33.264 -6.095 -13.234 1.00 87.69 281 ASN A CA 1
ATOM 2110 C C . ASN A 1 281 ? 33.945 -4.960 -14.018 1.00 87.69 281 ASN A C 1
ATOM 2112 O O . ASN A 1 281 ? 34.916 -5.209 -14.731 1.00 87.69 281 ASN A O 1
ATOM 2116 N N . GLU A 1 282 ? 33.477 -3.719 -13.858 1.00 92.00 282 GLU A N 1
ATOM 2117 C CA . GLU A 1 282 ? 33.947 -2.585 -14.652 1.00 92.00 282 GLU A CA 1
ATOM 2118 C C . GLU A 1 282 ? 35.276 -2.036 -14.124 1.00 92.00 282 GLU A C 1
ATOM 2120 O O . GLU A 1 282 ? 35.396 -1.580 -12.977 1.00 92.00 282 GLU A O 1
ATOM 2125 N N . GLN A 1 283 ? 36.297 -2.076 -14.982 1.00 89.94 283 GLN A N 1
ATOM 2126 C CA . GLN A 1 283 ? 37.659 -1.672 -14.645 1.00 89.94 283 GLN A CA 1
ATOM 2127 C C . GLN A 1 283 ? 37.974 -0.272 -15.163 1.00 89.94 283 GLN A C 1
ATOM 2129 O O . GLN A 1 283 ? 37.751 0.052 -16.327 1.00 89.94 283 GLN A O 1
ATOM 2134 N N . ILE A 1 284 ? 38.569 0.542 -14.292 1.00 92.88 284 ILE A N 1
ATOM 2135 C CA . ILE A 1 284 ? 39.095 1.858 -14.647 1.00 92.88 284 ILE A CA 1
ATOM 2136 C C . ILE A 1 284 ? 40.563 1.750 -15.061 1.00 92.88 284 ILE A C 1
ATOM 2138 O O . ILE A 1 284 ? 41.379 1.130 -14.376 1.00 92.88 284 ILE A O 1
ATOM 2142 N N . ASN A 1 285 ? 40.900 2.420 -16.157 1.00 91.31 285 ASN A N 1
ATOM 2143 C CA . ASN A 1 285 ? 42.249 2.679 -16.628 1.00 91.31 285 ASN A CA 1
ATOM 2144 C C . ASN A 1 285 ? 42.577 4.175 -16.432 1.00 91.31 285 ASN A C 1
ATOM 2146 O O . ASN A 1 285 ? 42.153 5.006 -17.237 1.00 91.31 285 ASN A O 1
ATOM 2150 N N . PRO A 1 286 ? 43.387 4.550 -15.423 1.00 88.44 286 PRO A N 1
ATOM 2151 C CA . PRO A 1 286 ? 43.698 5.953 -15.126 1.00 88.44 286 PRO A CA 1
ATOM 2152 C C . PRO A 1 286 ? 44.375 6.722 -16.269 1.00 88.44 286 PRO A C 1
ATOM 2154 O O . PRO A 1 286 ? 44.392 7.949 -16.250 1.00 88.44 286 PRO A O 1
ATOM 2157 N N . ALA A 1 287 ? 44.952 6.027 -17.257 1.00 88.00 287 ALA A N 1
ATOM 2158 C CA . ALA A 1 287 ? 45.586 6.658 -18.413 1.00 88.00 287 ALA A CA 1
ATOM 2159 C C . ALA A 1 287 ? 44.587 7.145 -19.482 1.00 88.00 287 ALA A C 1
ATOM 2161 O O . ALA A 1 287 ? 44.972 7.956 -20.323 1.00 88.00 287 ALA A O 1
ATOM 2162 N N . THR A 1 288 ? 43.347 6.641 -19.471 1.00 87.94 288 THR A N 1
ATOM 2163 C CA . THR A 1 288 ? 42.281 6.996 -20.432 1.00 87.94 288 THR A CA 1
ATOM 2164 C C . THR A 1 288 ? 41.056 7.599 -19.762 1.00 87.94 288 THR A C 1
ATOM 2166 O O . THR A 1 288 ? 40.399 8.442 -20.355 1.00 87.94 288 THR A O 1
ATOM 2169 N N . ASP A 1 289 ? 40.762 7.183 -18.531 1.00 87.69 289 ASP A N 1
ATOM 2170 C CA . ASP A 1 289 ? 39.557 7.589 -17.803 1.00 87.69 289 ASP A CA 1
ATOM 2171 C C . ASP A 1 289 ? 39.823 8.783 -16.865 1.00 87.69 289 ASP A C 1
ATOM 2173 O O . ASP A 1 289 ? 38.902 9.298 -16.242 1.00 87.69 289 ASP A O 1
ATOM 2177 N N . TYR A 1 290 ? 41.094 9.192 -16.739 1.00 88.00 290 TYR A N 1
ATOM 2178 C CA . TYR A 1 290 ? 41.601 10.350 -15.984 1.00 88.00 290 TYR A CA 1
ATOM 2179 C C . TYR A 1 290 ? 41.251 10.425 -14.483 1.00 88.00 290 TYR A C 1
ATOM 2181 O O . TYR A 1 290 ? 41.568 11.416 -13.830 1.00 88.00 290 TYR A O 1
ATOM 2189 N N . VAL A 1 291 ? 40.701 9.354 -13.904 1.00 91.00 291 VAL A N 1
ATOM 2190 C CA . VAL A 1 291 ? 40.344 9.245 -12.479 1.00 91.00 291 VAL A CA 1
ATOM 2191 C C . VAL A 1 291 ? 41.227 8.244 -11.722 1.00 91.00 291 VAL A C 1
ATOM 2193 O O . VAL A 1 291 ? 41.742 7.271 -12.280 1.00 91.00 291 VAL A O 1
ATOM 2196 N N . GLN A 1 292 ? 41.405 8.473 -10.417 1.00 88.94 292 GLN A N 1
ATOM 2197 C CA . GLN A 1 292 ? 42.188 7.597 -9.533 1.00 88.94 292 GLN A CA 1
ATOM 2198 C C . GLN A 1 292 ? 41.521 6.225 -9.329 1.00 88.94 292 GLN A C 1
ATOM 2200 O O . GLN A 1 292 ? 40.296 6.095 -9.392 1.00 88.94 292 GLN A O 1
ATOM 2205 N N . LEU A 1 293 ? 42.326 5.194 -9.044 1.00 90.44 293 LEU A N 1
ATOM 2206 C CA . LEU A 1 293 ? 41.831 3.851 -8.722 1.00 90.44 293 LEU A CA 1
ATOM 2207 C C . LEU A 1 293 ? 41.296 3.806 -7.289 1.00 90.44 293 LEU A C 1
ATOM 2209 O O . LEU A 1 293 ? 41.953 4.287 -6.369 1.00 90.44 293 LEU A O 1
ATOM 2213 N N . SER A 1 294 ? 40.155 3.145 -7.089 1.00 90.12 294 SER A N 1
ATOM 2214 C CA . SER A 1 294 ? 39.507 2.999 -5.776 1.00 90.12 294 SER A CA 1
ATOM 2215 C C . SER A 1 294 ? 40.456 2.480 -4.685 1.00 90.12 294 SER A C 1
ATOM 2217 O O . SER A 1 294 ? 40.555 3.079 -3.619 1.00 90.12 294 SER A O 1
ATOM 2219 N N . HIS A 1 295 ? 41.280 1.465 -4.981 1.00 88.12 295 HIS A N 1
ATOM 2220 C CA . HIS A 1 295 ? 42.248 0.911 -4.021 1.00 88.12 295 HIS A CA 1
ATOM 2221 C C . HIS A 1 295 ? 43.408 1.856 -3.638 1.00 88.12 295 HIS A C 1
ATOM 2223 O O . HIS A 1 295 ? 44.235 1.485 -2.807 1.00 88.12 295 HIS A O 1
ATOM 2229 N N . THR A 1 296 ? 43.514 3.035 -4.262 1.00 90.31 296 THR A N 1
ATOM 2230 C CA . THR A 1 296 ? 44.472 4.090 -3.875 1.00 90.31 296 THR A CA 1
ATOM 2231 C C . THR A 1 296 ? 43.854 5.177 -2.991 1.00 90.31 296 THR A C 1
ATOM 2233 O O . THR A 1 296 ? 44.573 6.067 -2.550 1.00 90.31 296 THR A O 1
ATOM 2236 N N . ILE A 1 297 ? 42.548 5.101 -2.716 1.00 92.75 297 ILE A N 1
ATOM 2237 C CA . ILE A 1 297 ? 41.843 6.008 -1.808 1.00 92.75 297 ILE A CA 1
ATOM 2238 C C . ILE A 1 297 ? 41.913 5.432 -0.389 1.00 92.75 297 ILE A C 1
ATOM 2240 O O . ILE A 1 297 ? 41.421 4.334 -0.128 1.00 92.75 297 ILE A O 1
ATOM 2244 N N . GLU A 1 298 ? 42.553 6.165 0.520 1.00 91.00 298 GLU A N 1
ATOM 2245 C CA . GLU A 1 298 ? 42.654 5.801 1.937 1.00 91.00 298 GLU A CA 1
ATOM 2246 C C . GLU A 1 298 ? 41.360 6.161 2.695 1.00 91.00 298 GLU A C 1
ATOM 2248 O O . GLU A 1 298 ? 40.640 7.084 2.314 1.00 91.00 298 GLU A O 1
ATOM 2253 N N . ASP A 1 299 ? 41.067 5.448 3.787 1.00 93.56 299 ASP A N 1
ATOM 2254 C CA . ASP A 1 299 ? 39.997 5.812 4.730 1.00 93.56 299 ASP A CA 1
ATOM 2255 C C . ASP A 1 299 ? 40.517 6.873 5.719 1.00 93.56 299 ASP A C 1
ATOM 2257 O O . ASP A 1 299 ? 40.759 6.613 6.899 1.00 93.56 299 ASP A O 1
ATOM 2261 N N . ASP A 1 300 ? 40.800 8.064 5.187 1.00 92.38 300 ASP A N 1
ATOM 2262 C CA . ASP A 1 300 ? 41.399 9.202 5.900 1.00 92.38 300 ASP A CA 1
ATOM 2263 C C . ASP A 1 300 ? 40.362 10.226 6.409 1.00 92.38 300 ASP A C 1
ATOM 2265 O O . ASP A 1 300 ? 40.711 11.201 7.080 1.00 92.38 300 ASP A O 1
ATOM 2269 N N . GLY A 1 301 ? 39.080 9.996 6.111 1.00 91.69 301 GLY A N 1
ATOM 2270 C CA . GLY A 1 301 ? 37.976 10.901 6.424 1.00 91.69 301 GLY A CA 1
ATOM 2271 C C . GLY A 1 301 ? 37.820 12.085 5.461 1.00 91.69 301 GLY A C 1
ATOM 2272 O O . GLY A 1 301 ? 37.015 12.972 5.743 1.00 91.69 301 GLY A O 1
ATOM 2273 N N . ALA A 1 302 ? 38.544 12.127 4.336 1.00 94.31 302 ALA A N 1
ATOM 2274 C CA . ALA A 1 302 ? 38.321 13.131 3.302 1.00 94.31 302 ALA A CA 1
ATOM 2275 C C . ALA A 1 302 ? 36.889 13.037 2.744 1.00 94.31 302 ALA A C 1
ATOM 2277 O O . ALA A 1 302 ? 36.369 11.945 2.498 1.00 94.31 302 ALA A O 1
ATOM 2278 N N . LEU A 1 303 ? 36.256 14.189 2.521 1.00 94.31 303 LEU A N 1
ATOM 2279 C CA . LEU A 1 303 ? 34.908 14.290 1.953 1.00 94.31 303 LEU A CA 1
ATOM 2280 C C . LEU A 1 303 ? 34.917 14.062 0.438 1.00 94.31 303 LEU A C 1
ATOM 2282 O O . LEU A 1 303 ? 35.921 14.342 -0.217 1.00 94.31 303 LEU A O 1
ATOM 2286 N N . CYS A 1 304 ? 33.799 13.554 -0.089 1.00 93.25 304 CYS A N 1
ATOM 2287 C CA . CYS A 1 304 ? 33.574 13.285 -1.511 1.00 93.25 304 CYS A CA 1
ATOM 2288 C C . CYS A 1 304 ? 34.011 14.460 -2.405 1.00 93.25 304 CYS A C 1
ATOM 2290 O O . CYS A 1 304 ? 33.723 15.616 -2.099 1.00 93.25 304 CYS A O 1
ATOM 2292 N N . THR A 1 305 ? 34.679 14.171 -3.524 1.00 95.00 305 THR A N 1
ATOM 2293 C CA . THR A 1 305 ? 35.056 15.183 -4.524 1.00 95.00 305 THR A CA 1
ATOM 2294 C C . THR A 1 305 ? 34.508 14.844 -5.910 1.00 95.00 305 THR A C 1
ATOM 2296 O O . THR A 1 305 ? 33.985 13.750 -6.138 1.00 95.00 305 THR A O 1
ATOM 2299 N N . TYR A 1 306 ? 34.661 15.780 -6.854 1.00 94.81 306 TYR A N 1
ATOM 2300 C CA . TYR A 1 306 ? 34.364 15.569 -8.272 1.00 94.81 306 TYR A CA 1
ATOM 2301 C C . TYR A 1 306 ? 34.957 14.260 -8.810 1.00 94.81 306 TYR A C 1
ATOM 2303 O O . TYR A 1 306 ? 34.228 13.475 -9.401 1.00 94.81 306 TYR A O 1
ATOM 2311 N N . ASP A 1 307 ? 36.231 13.955 -8.526 1.00 94.44 307 ASP A N 1
ATOM 2312 C CA . ASP A 1 307 ? 36.894 12.706 -8.941 1.00 94.44 307 ASP A CA 1
ATOM 2313 C C . ASP A 1 307 ? 36.134 11.433 -8.530 1.00 94.44 307 ASP A C 1
ATOM 2315 O O . ASP A 1 307 ? 36.294 10.391 -9.169 1.00 94.44 307 ASP A O 1
ATOM 2319 N N . ASP A 1 308 ? 35.372 11.470 -7.433 1.00 94.75 308 ASP A N 1
ATOM 2320 C CA . ASP A 1 308 ? 34.646 10.316 -6.895 1.00 94.75 308 ASP A CA 1
ATOM 2321 C C . ASP A 1 308 ? 33.270 10.150 -7.554 1.00 94.75 308 ASP A C 1
ATOM 2323 O O . ASP A 1 308 ? 32.874 9.025 -7.857 1.00 94.75 308 ASP A O 1
ATOM 2327 N N . VAL A 1 309 ? 32.587 11.256 -7.867 1.00 94.62 309 VAL A N 1
ATOM 2328 C CA . VAL A 1 309 ? 31.360 11.248 -8.683 1.00 94.62 309 VAL A CA 1
ATOM 2329 C C . VAL A 1 309 ? 31.682 10.973 -10.156 1.00 94.62 309 VAL A C 1
ATOM 2331 O O . VAL A 1 309 ? 31.018 10.160 -10.794 1.00 94.62 309 VAL A O 1
ATOM 2334 N N . SER A 1 310 ? 32.763 11.538 -10.687 1.00 94.56 310 SER A N 1
ATOM 2335 C CA . SER A 1 310 ? 33.243 11.245 -12.037 1.00 94.56 310 SER A CA 1
ATOM 2336 C C . SER A 1 310 ? 33.661 9.779 -12.176 1.00 94.56 310 SER A C 1
ATOM 2338 O O . SER A 1 310 ? 33.350 9.144 -13.177 1.00 94.56 310 SER A O 1
ATOM 2340 N N . TYR A 1 311 ? 34.247 9.160 -11.141 1.00 95.00 311 TYR A N 1
ATOM 2341 C CA . TYR A 1 311 ? 34.495 7.709 -11.129 1.00 95.00 311 TYR A CA 1
ATOM 2342 C C . TYR A 1 311 ? 33.212 6.874 -11.257 1.00 95.00 311 TYR A C 1
ATOM 2344 O O . TYR A 1 311 ? 33.227 5.854 -11.949 1.00 95.00 311 TYR A O 1
ATOM 2352 N N . PHE A 1 312 ? 32.104 7.307 -10.640 1.00 94.94 312 PHE A N 1
ATOM 2353 C CA . PHE A 1 312 ? 30.791 6.684 -10.836 1.00 94.94 312 PHE A CA 1
ATOM 2354 C C . PHE A 1 312 ? 30.349 6.787 -12.299 1.00 94.94 312 PHE A C 1
ATOM 2356 O O . PHE A 1 312 ? 30.079 5.754 -12.907 1.00 94.94 312 PHE A O 1
ATOM 2363 N N . PHE A 1 313 ? 30.349 7.987 -12.890 1.00 93.81 313 PHE A N 1
ATOM 2364 C CA . PHE A 1 313 ? 29.927 8.163 -14.285 1.00 93.81 313 PHE A CA 1
ATOM 2365 C C . PHE A 1 313 ? 30.847 7.439 -15.277 1.00 93.81 313 PHE A C 1
ATOM 2367 O O . PHE A 1 313 ? 30.353 6.770 -16.175 1.00 93.81 313 PHE A O 1
ATOM 2374 N N . ARG A 1 314 ? 32.167 7.423 -15.054 1.00 94.75 314 ARG A N 1
ATOM 2375 C CA . ARG A 1 314 ? 33.125 6.653 -15.870 1.00 94.75 314 ARG A CA 1
ATOM 2376 C C . ARG A 1 314 ? 32.852 5.147 -15.819 1.00 94.75 314 ARG A C 1
ATOM 2378 O O . ARG A 1 314 ? 32.946 4.486 -16.852 1.00 94.75 314 ARG A O 1
ATOM 2385 N N . LYS A 1 315 ? 32.503 4.590 -14.650 1.00 94.56 315 LYS A N 1
ATOM 2386 C CA . LYS A 1 315 ? 32.079 3.181 -14.539 1.00 94.56 315 LYS A CA 1
ATOM 2387 C C . LYS A 1 315 ? 30.706 2.932 -15.166 1.00 94.56 315 LYS A C 1
ATOM 2389 O O . LYS A 1 315 ? 30.543 1.919 -15.836 1.00 94.56 315 LYS A O 1
ATOM 2394 N N . LEU A 1 316 ? 29.757 3.850 -14.993 1.00 93.19 316 LEU A N 1
ATOM 2395 C CA . LEU A 1 316 ? 28.422 3.782 -15.588 1.00 93.19 316 LEU A CA 1
ATOM 2396 C C . LEU A 1 316 ? 28.486 3.785 -17.126 1.00 93.19 316 LEU A C 1
ATOM 2398 O O . LEU A 1 316 ? 27.798 2.991 -17.761 1.00 93.19 316 LEU A O 1
ATOM 2402 N N . THR A 1 317 ? 29.355 4.607 -17.720 1.00 92.75 317 THR A N 1
ATOM 2403 C CA . THR A 1 317 ? 29.592 4.625 -19.170 1.00 92.75 317 THR A CA 1
ATOM 2404 C C . THR A 1 317 ? 30.210 3.314 -19.650 1.00 92.75 317 THR A C 1
ATOM 2406 O O . THR A 1 317 ? 29.708 2.753 -20.613 1.00 92.75 317 THR A O 1
ATOM 2409 N N . LYS A 1 318 ? 31.224 2.758 -18.963 1.00 93.00 318 LYS A N 1
ATOM 2410 C CA . LYS A 1 318 ? 31.782 1.431 -19.317 1.00 93.00 318 LYS A CA 1
ATOM 2411 C C . LYS A 1 318 ? 30.760 0.303 -19.189 1.00 93.00 318 LYS A C 1
ATOM 2413 O O . LYS A 1 318 ? 30.712 -0.575 -20.037 1.00 93.00 318 LYS A O 1
ATOM 2418 N N . TYR A 1 319 ? 29.906 0.355 -18.171 1.00 92.00 319 TYR A N 1
ATOM 2419 C CA . TYR A 1 319 ? 28.797 -0.580 -18.022 1.00 92.00 319 TYR A CA 1
ATOM 2420 C C . TYR A 1 319 ? 27.788 -0.464 -19.177 1.00 92.00 319 TYR A C 1
ATOM 2422 O O . TYR A 1 319 ? 27.350 -1.481 -19.704 1.00 92.00 319 TYR A O 1
ATOM 2430 N N . ALA A 1 320 ? 27.445 0.754 -19.608 1.00 91.38 320 ALA A N 1
ATOM 2431 C CA . ALA A 1 320 ? 26.585 0.962 -20.773 1.00 91.38 320 ALA A CA 1
ATOM 2432 C C . ALA A 1 320 ? 27.250 0.513 -22.086 1.00 91.38 320 ALA A C 1
ATOM 2434 O O . ALA A 1 320 ? 26.572 -0.050 -22.936 1.00 91.38 320 ALA A O 1
ATOM 2435 N N . ASP A 1 321 ? 28.564 0.707 -22.223 1.00 92.00 321 ASP A N 1
ATOM 2436 C CA . ASP A 1 321 ? 29.394 0.208 -23.330 1.00 92.00 321 ASP A CA 1
ATOM 2437 C C . ASP A 1 321 ? 29.347 -1.326 -23.391 1.00 92.00 321 ASP A C 1
ATOM 2439 O O . ASP A 1 321 ? 28.998 -1.898 -24.414 1.00 92.00 321 ASP A O 1
ATOM 2443 N N . ASN A 1 322 ? 29.553 -1.994 -22.253 1.00 91.44 322 ASN A N 1
ATOM 2444 C CA . ASN A 1 322 ? 29.459 -3.446 -22.095 1.00 91.44 322 ASN A CA 1
ATOM 2445 C C . ASN A 1 322 ? 28.040 -3.981 -22.402 1.00 91.44 322 ASN A C 1
ATOM 2447 O O . ASN A 1 322 ? 27.885 -4.982 -23.100 1.00 91.44 322 ASN A O 1
ATOM 2451 N N . VAL A 1 323 ? 26.988 -3.294 -21.940 1.00 90.06 323 VAL A N 1
ATOM 2452 C CA . VAL A 1 323 ? 25.588 -3.613 -22.285 1.00 90.06 323 VAL A CA 1
ATOM 2453 C C . VAL A 1 323 ? 25.334 -3.468 -23.788 1.00 90.06 323 VAL A C 1
ATOM 2455 O O . VAL A 1 323 ? 24.675 -4.333 -24.368 1.00 90.06 323 VAL A O 1
ATOM 2458 N N . TRP A 1 324 ? 25.873 -2.414 -24.410 1.00 91.31 324 TRP A N 1
ATOM 2459 C CA . TRP A 1 324 ? 25.712 -2.111 -25.831 1.00 91.31 324 TRP A CA 1
ATOM 2460 C C . TRP A 1 324 ? 26.498 -3.067 -26.744 1.00 91.31 324 TRP A C 1
ATOM 2462 O O . TRP A 1 324 ? 25.902 -3.631 -27.660 1.00 91.31 324 TRP A O 1
ATOM 2472 N N . GLU A 1 325 ? 27.778 -3.342 -26.464 1.00 91.56 325 GLU A N 1
ATOM 2473 C CA . GLU A 1 325 ? 28.607 -4.302 -27.219 1.00 91.56 325 GLU A CA 1
ATOM 2474 C C . GLU A 1 325 ? 28.009 -5.719 -27.231 1.00 91.56 325 GLU A C 1
ATOM 2476 O O . GLU A 1 325 ? 28.189 -6.461 -28.196 1.00 91.56 325 GLU A O 1
ATOM 2481 N N . ASN A 1 326 ? 27.282 -6.086 -26.172 1.00 91.25 326 ASN A N 1
ATOM 2482 C CA . ASN A 1 326 ? 26.615 -7.379 -26.019 1.00 91.25 326 ASN A CA 1
ATOM 2483 C C . ASN A 1 326 ? 25.093 -7.290 -26.259 1.00 91.25 326 ASN A C 1
ATOM 2485 O O . ASN A 1 326 ? 24.340 -8.117 -25.738 1.00 91.25 326 ASN A O 1
ATOM 2489 N N . SER A 1 327 ? 24.620 -6.283 -27.008 1.00 91.44 327 SER A N 1
ATOM 2490 C CA . SER A 1 327 ? 23.213 -6.178 -27.422 1.00 91.44 327 SER A CA 1
ATOM 2491 C C . SER A 1 327 ? 22.788 -7.394 -28.245 1.00 91.44 327 SER A C 1
ATOM 2493 O O . SER A 1 327 ? 23.554 -7.914 -29.055 1.00 91.44 327 SER A O 1
ATOM 2495 N N . THR A 1 328 ? 21.542 -7.826 -28.075 1.00 90.69 328 THR A N 1
ATOM 2496 C CA . THR A 1 328 ? 20.952 -8.896 -28.889 1.00 90.69 328 THR A CA 1
ATOM 2497 C C . THR A 1 328 ? 20.191 -8.331 -30.095 1.00 90.69 328 THR A C 1
ATOM 2499 O O . THR A 1 328 ? 19.810 -7.161 -30.120 1.00 90.69 328 THR A O 1
ATOM 2502 N N . ASP A 1 329 ? 19.864 -9.188 -31.066 1.00 89.38 329 ASP A N 1
ATOM 2503 C CA . ASP A 1 329 ? 18.932 -8.864 -32.162 1.00 89.38 329 ASP A CA 1
ATOM 2504 C C . ASP A 1 329 ? 17.445 -8.854 -31.713 1.00 89.38 329 ASP A C 1
ATOM 2506 O O . ASP A 1 329 ? 16.533 -8.851 -32.545 1.00 89.38 329 ASP A O 1
ATOM 2510 N N . ASN A 1 330 ? 17.166 -8.904 -30.403 1.00 89.31 330 ASN A N 1
ATOM 2511 C CA . ASN A 1 330 ? 15.804 -9.016 -29.886 1.00 89.31 330 ASN A CA 1
ATOM 2512 C C . ASN A 1 330 ? 15.037 -7.685 -29.937 1.00 89.31 330 ASN A C 1
ATOM 2514 O O . ASN A 1 330 ? 15.599 -6.585 -29.948 1.00 89.31 330 ASN A O 1
ATOM 2518 N N . VAL A 1 331 ? 13.708 -7.802 -29.937 1.00 88.06 331 VAL A N 1
ATOM 2519 C CA . VAL A 1 331 ? 12.779 -6.687 -30.136 1.00 88.06 331 VAL A CA 1
ATOM 2520 C C . VAL A 1 331 ? 11.723 -6.684 -29.035 1.00 88.06 331 VAL A C 1
ATOM 2522 O O . VAL A 1 331 ? 10.926 -7.614 -28.942 1.00 88.06 331 VAL A O 1
ATOM 2525 N N . LEU A 1 332 ? 11.703 -5.628 -28.221 1.00 87.94 332 LEU A N 1
ATOM 2526 C CA . LEU A 1 332 ? 10.604 -5.343 -27.299 1.00 87.94 332 LEU A CA 1
ATOM 2527 C C . LEU A 1 332 ? 9.382 -4.963 -28.122 1.00 87.94 332 LEU A C 1
ATOM 2529 O O . LEU A 1 332 ? 9.416 -4.030 -28.932 1.00 87.94 332 LEU A O 1
ATOM 2533 N N . LYS A 1 333 ? 8.295 -5.686 -27.876 1.00 88.19 333 LYS A N 1
ATOM 2534 C CA . LYS A 1 333 ? 6.991 -5.403 -28.451 1.00 88.19 333 LYS A CA 1
ATOM 2535 C C . LYS A 1 333 ? 6.061 -4.928 -27.350 1.00 88.19 333 LYS A C 1
ATOM 2537 O O . LYS A 1 333 ? 5.880 -5.622 -26.354 1.00 88.19 333 LYS A O 1
ATOM 2542 N N . MET A 1 334 ? 5.464 -3.763 -27.557 1.00 92.06 334 MET A N 1
ATOM 2543 C CA . MET A 1 334 ? 4.437 -3.179 -26.697 1.00 92.06 334 MET A CA 1
ATOM 2544 C C . MET A 1 334 ? 3.163 -3.031 -27.527 1.00 92.06 334 MET A C 1
ATOM 2546 O O . MET A 1 334 ? 3.224 -2.623 -28.682 1.00 92.06 334 MET A O 1
ATOM 2550 N N . ILE A 1 335 ? 2.002 -3.374 -26.985 1.00 93.19 335 ILE A N 1
ATOM 2551 C CA . ILE A 1 335 ? 0.722 -3.311 -27.691 1.00 93.19 335 ILE A CA 1
ATOM 2552 C C . ILE A 1 335 ? -0.274 -2.618 -26.775 1.00 93.19 335 ILE A C 1
ATOM 2554 O O . ILE A 1 335 ? -0.624 -3.169 -25.739 1.00 93.19 335 ILE A O 1
ATOM 2558 N N . VAL A 1 336 ? -0.757 -1.439 -27.159 1.00 94.31 336 VAL A N 1
ATOM 2559 C CA . VAL A 1 336 ? -1.936 -0.822 -26.535 1.00 94.31 336 VAL A CA 1
ATOM 2560 C C . VAL A 1 336 ? -3.159 -1.232 -27.350 1.00 94.31 336 VAL A C 1
ATOM 2562 O O . VAL A 1 336 ? -3.144 -1.112 -28.574 1.00 94.31 336 VAL A O 1
ATOM 2565 N N . SER A 1 337 ? -4.194 -1.741 -26.688 1.00 94.69 337 SER A N 1
ATOM 2566 C CA . SER A 1 337 ? -5.444 -2.200 -27.303 1.00 94.69 337 SER A CA 1
ATOM 2567 C C . SER A 1 337 ? -6.595 -1.269 -26.927 1.00 94.69 337 SER A C 1
ATOM 2569 O O . SER A 1 337 ? -6.738 -0.929 -25.751 1.00 94.69 337 SER A O 1
ATOM 2571 N N . TYR A 1 338 ? -7.418 -0.899 -27.908 1.00 94.44 338 TYR A N 1
ATOM 2572 C CA . TYR A 1 338 ? -8.536 0.035 -27.775 1.00 94.44 338 TYR A CA 1
ATOM 2573 C C . TYR A 1 338 ? -9.867 -0.596 -28.212 1.00 94.44 338 TYR A C 1
ATOM 2575 O O . TYR A 1 338 ? -9.885 -1.405 -29.144 1.00 94.44 338 TYR A O 1
ATOM 2583 N N . ASP A 1 339 ? -10.966 -0.209 -27.563 1.00 92.06 339 ASP A N 1
ATOM 2584 C CA . ASP A 1 339 ? -12.338 -0.565 -27.960 1.00 92.06 339 ASP A CA 1
ATOM 2585 C C . ASP A 1 339 ? -12.847 0.255 -29.170 1.00 92.06 339 ASP A C 1
ATOM 2587 O O . ASP A 1 339 ? -12.152 1.127 -29.701 1.00 92.06 339 ASP A O 1
ATOM 2591 N N . ASP A 1 340 ? -14.090 -0.003 -29.596 1.00 86.69 340 ASP A N 1
ATOM 2592 C CA . ASP A 1 340 ? -14.788 0.736 -30.667 1.00 86.69 340 ASP A CA 1
ATOM 2593 C C . ASP A 1 340 ? -15.026 2.235 -30.350 1.00 86.69 340 ASP A C 1
ATOM 2595 O O . ASP A 1 340 ? -15.377 3.011 -31.245 1.00 86.69 340 ASP A O 1
ATOM 2599 N N . TYR A 1 341 ? -14.843 2.663 -29.096 1.00 86.44 341 TYR A N 1
ATOM 2600 C CA . TYR A 1 341 ? -15.024 4.042 -28.627 1.00 86.44 341 TYR A CA 1
ATOM 2601 C C . TYR A 1 341 ? -13.694 4.801 -28.445 1.00 86.44 341 TYR A C 1
ATOM 2603 O O . TYR A 1 341 ? -13.707 6.021 -28.261 1.00 86.44 341 TYR A O 1
ATOM 2611 N N . GLY A 1 342 ? -12.552 4.112 -28.552 1.00 83.94 342 GLY A N 1
ATOM 2612 C CA . GLY A 1 342 ? -11.206 4.655 -28.356 1.00 83.94 342 GLY A CA 1
ATOM 2613 C C . GLY A 1 342 ? -10.684 4.578 -26.914 1.00 83.94 342 GLY A C 1
ATOM 2614 O O . GLY A 1 342 ? -9.655 5.188 -26.614 1.00 83.94 342 GLY A O 1
ATOM 2615 N N . SER A 1 343 ? -11.355 3.849 -26.022 1.00 89.00 343 SER A N 1
ATOM 2616 C CA . SER A 1 343 ? -10.912 3.598 -24.645 1.00 89.00 343 SER A CA 1
ATOM 2617 C C . SER A 1 343 ? -9.854 2.496 -24.617 1.00 89.00 343 SER A C 1
ATOM 2619 O O . SER A 1 343 ? -9.987 1.487 -25.306 1.00 89.00 343 SER A O 1
ATOM 2621 N N . THR A 1 344 ? -8.806 2.644 -23.803 1.00 92.25 344 THR A N 1
ATOM 2622 C CA . THR A 1 344 ? -7.793 1.591 -23.630 1.00 92.25 344 THR A CA 1
ATOM 2623 C C . THR A 1 344 ? -8.383 0.399 -22.875 1.00 92.25 344 THR A C 1
ATOM 2625 O O . THR A 1 344 ? -8.651 0.510 -21.683 1.00 92.25 344 THR A O 1
ATOM 2628 N N . VAL A 1 345 ? -8.506 -0.754 -23.533 1.00 93.69 345 VAL A N 1
ATOM 2629 C CA . VAL A 1 345 ? -8.966 -2.021 -22.928 1.00 93.69 345 VAL A CA 1
ATOM 2630 C C . VAL A 1 345 ? -7.827 -2.986 -22.610 1.00 93.69 345 VAL A C 1
ATOM 2632 O O . VAL A 1 345 ? -8.031 -3.995 -21.940 1.00 93.69 345 VAL A O 1
ATOM 2635 N N . GLY A 1 346 ? -6.600 -2.705 -23.049 1.00 94.00 346 GLY A N 1
ATOM 2636 C CA . GLY A 1 346 ? -5.461 -3.530 -22.668 1.00 94.00 346 GLY A CA 1
ATOM 2637 C C . GLY A 1 346 ? -4.099 -2.963 -23.026 1.00 94.00 346 GLY A C 1
ATOM 2638 O O . GLY A 1 346 ? -3.966 -2.088 -23.881 1.00 94.00 346 GLY A O 1
ATOM 2639 N N . PHE A 1 347 ? -3.082 -3.509 -22.373 1.00 95.00 347 PHE A N 1
ATOM 2640 C CA . PHE A 1 347 ? -1.680 -3.276 -22.674 1.00 95.00 347 PHE A CA 1
ATOM 2641 C C . PHE A 1 347 ? -0.908 -4.587 -22.523 1.00 95.00 347 PHE A C 1
ATOM 2643 O O . PHE A 1 347 ? -1.008 -5.232 -21.485 1.00 95.00 347 PHE A O 1
ATOM 2650 N N . ASP A 1 348 ? -0.142 -4.971 -23.540 1.00 94.69 348 ASP A N 1
ATOM 2651 C CA . ASP A 1 348 ? 0.709 -6.162 -23.529 1.00 94.69 348 ASP A CA 1
ATOM 2652 C C . ASP A 1 348 ? 2.144 -5.758 -23.874 1.00 94.69 348 ASP A C 1
ATOM 2654 O O . ASP A 1 348 ? 2.378 -5.136 -24.910 1.00 94.69 348 ASP A O 1
ATOM 2658 N N . ALA A 1 349 ? 3.113 -6.122 -23.040 1.00 93.62 349 ALA A N 1
ATOM 2659 C CA . ALA A 1 349 ? 4.531 -5.923 -23.296 1.00 93.62 349 ALA A CA 1
ATOM 2660 C C . ALA A 1 349 ? 5.322 -7.200 -23.023 1.00 93.62 349 ALA A C 1
ATOM 2662 O O . ALA A 1 349 ? 5.218 -7.789 -21.950 1.00 93.62 349 ALA A O 1
ATOM 2663 N N . GLU A 1 350 ? 6.156 -7.586 -23.981 1.00 91.31 350 GLU A N 1
ATOM 2664 C CA . GLU A 1 350 ? 7.135 -8.663 -23.841 1.00 91.31 350 GLU A CA 1
ATOM 2665 C C . GLU A 1 350 ? 8.525 -8.024 -23.888 1.00 91.31 350 GLU A C 1
ATOM 2667 O O . GLU A 1 350 ? 8.924 -7.483 -24.920 1.00 91.31 350 GLU A O 1
ATOM 2672 N N . LEU A 1 351 ? 9.226 -8.029 -22.752 1.00 88.88 351 LEU A N 1
ATOM 2673 C CA . LEU A 1 351 ? 10.614 -7.596 -22.615 1.00 88.88 351 LEU A CA 1
ATOM 2674 C C . LEU A 1 351 ? 11.516 -8.808 -22.887 1.00 88.88 351 LEU A C 1
ATOM 2676 O O . LEU A 1 351 ? 11.671 -9.649 -21.999 1.00 88.88 351 LEU A O 1
ATOM 2680 N N . PRO A 1 352 ? 12.115 -8.934 -24.081 1.00 89.00 352 PRO A N 1
ATOM 2681 C CA . PRO A 1 352 ? 13.057 -10.005 -24.352 1.00 89.00 352 PRO A CA 1
ATOM 2682 C C . PRO A 1 352 ? 14.428 -9.666 -23.761 1.00 89.00 352 PRO A C 1
ATOM 2684 O O . PRO A 1 352 ? 14.685 -8.536 -23.341 1.00 89.00 352 PRO A O 1
ATOM 2687 N N . GLN A 1 353 ? 15.352 -10.622 -23.824 1.00 88.25 353 GLN A N 1
ATOM 2688 C CA . GLN A 1 353 ? 16.722 -10.408 -23.375 1.00 88.25 353 GLN A CA 1
ATOM 2689 C C . GLN A 1 353 ? 17.398 -9.351 -24.257 1.00 88.25 353 GLN A C 1
ATOM 2691 O O . GLN A 1 353 ? 17.754 -9.642 -25.397 1.00 88.25 353 GLN A O 1
ATOM 2696 N N . PHE A 1 354 ? 17.570 -8.125 -23.763 1.00 87.38 354 PHE A N 1
ATOM 2697 C CA . PHE A 1 354 ? 18.166 -7.019 -24.531 1.00 87.38 354 PHE A CA 1
ATOM 2698 C C . PHE A 1 354 ? 19.692 -7.096 -24.659 1.00 87.38 354 PHE A C 1
ATOM 2700 O O . PHE A 1 354 ? 20.269 -6.487 -25.558 1.00 87.38 354 PHE A O 1
ATOM 2707 N N . THR A 1 355 ? 20.364 -7.818 -23.766 1.00 87.06 355 THR A N 1
ATOM 2708 C CA . THR A 1 355 ? 21.826 -7.922 -23.753 1.00 87.06 355 THR A CA 1
ATOM 2709 C C . THR A 1 355 ? 22.262 -9.239 -23.112 1.00 87.06 355 THR A C 1
ATOM 2711 O O . THR A 1 355 ? 21.609 -9.732 -22.188 1.00 87.06 355 THR A O 1
ATOM 2714 N N . GLU A 1 356 ? 23.368 -9.826 -23.569 1.00 87.75 356 GLU A N 1
ATOM 2715 C CA . GLU A 1 356 ? 23.885 -11.077 -22.992 1.00 87.75 356 GLU A CA 1
ATOM 2716 C C . GLU A 1 356 ? 24.372 -10.901 -21.538 1.00 87.75 356 GLU A C 1
ATOM 2718 O O . GLU A 1 356 ? 24.423 -11.871 -20.780 1.00 87.75 356 GLU A O 1
ATOM 2723 N N . VAL A 1 357 ? 24.683 -9.665 -21.115 1.00 86.00 357 VAL A N 1
ATOM 2724 C CA . VAL A 1 357 ? 25.233 -9.365 -19.776 1.00 86.00 357 VAL A CA 1
ATOM 2725 C C . VAL A 1 357 ? 24.156 -9.225 -18.689 1.00 86.00 357 VAL A C 1
ATOM 2727 O O . VAL A 1 357 ? 24.463 -9.356 -17.503 1.00 86.00 357 VAL A O 1
ATOM 2730 N N . LEU A 1 358 ? 22.896 -8.964 -19.064 1.00 82.50 358 LEU A N 1
ATOM 2731 C CA . LEU A 1 358 ? 21.780 -8.745 -18.136 1.00 82.50 358 LEU A CA 1
ATOM 2732 C C . LEU A 1 358 ? 20.601 -9.668 -18.482 1.00 82.50 358 LEU A C 1
ATOM 2734 O O . LEU A 1 358 ? 19.964 -9.470 -19.516 1.00 82.50 358 LEU A O 1
ATOM 2738 N N . PRO A 1 359 ? 20.241 -10.631 -17.614 1.00 76.75 359 PRO A N 1
ATOM 2739 C CA . PRO A 1 359 ? 19.162 -11.587 -17.863 1.00 76.75 359 PRO A CA 1
ATOM 2740 C C . PRO A 1 359 ? 17.781 -10.989 -17.534 1.00 76.75 359 PRO A C 1
ATOM 2742 O O . PRO A 1 359 ? 16.938 -11.657 -16.939 1.00 76.75 359 PRO A O 1
ATOM 2745 N N . TYR A 1 360 ? 17.565 -9.703 -17.823 1.00 83.44 360 TYR A N 1
ATOM 2746 C CA . TYR A 1 360 ? 16.278 -9.052 -17.589 1.00 83.44 360 TYR A CA 1
ATOM 2747 C C . TYR A 1 360 ? 15.339 -9.376 -18.750 1.00 83.44 360 TYR A C 1
ATOM 2749 O O . TYR A 1 360 ? 15.472 -8.838 -19.846 1.00 83.44 360 TYR A O 1
ATOM 2757 N N . GLU A 1 361 ? 14.399 -10.273 -18.476 1.00 89.25 361 GLU A N 1
ATOM 2758 C CA . GLU A 1 361 ? 13.395 -10.783 -19.410 1.00 89.25 361 GLU A CA 1
ATOM 2759 C C . GLU A 1 361 ? 12.044 -10.825 -18.708 1.00 89.25 361 GLU A C 1
ATOM 2761 O O . GLU A 1 361 ? 11.968 -11.204 -17.538 1.00 89.25 361 GLU A O 1
ATOM 2766 N N . GLY A 1 362 ? 10.956 -10.488 -19.384 1.00 91.75 362 GLY A N 1
ATOM 2767 C CA . GLY A 1 362 ? 9.666 -10.414 -18.718 1.00 91.75 362 GLY A CA 1
ATOM 2768 C C . GLY A 1 362 ? 8.478 -10.253 -19.641 1.00 91.75 362 GLY A C 1
ATOM 2769 O O . GLY A 1 362 ? 8.614 -9.953 -20.824 1.00 91.75 362 GLY A O 1
ATOM 2770 N N . ALA A 1 363 ? 7.301 -10.415 -19.060 1.00 93.44 363 ALA A N 1
ATOM 2771 C CA . ALA A 1 363 ? 6.035 -10.128 -19.703 1.00 93.44 363 ALA A CA 1
ATOM 2772 C C . ALA A 1 363 ? 5.172 -9.322 -18.735 1.00 93.44 363 ALA A C 1
ATOM 2774 O O . ALA A 1 363 ? 5.089 -9.639 -17.550 1.00 93.44 363 ALA A O 1
ATOM 2775 N N . PHE A 1 364 ? 4.533 -8.279 -19.246 1.00 94.44 364 PHE A N 1
ATOM 2776 C CA . PHE A 1 364 ? 3.602 -7.443 -18.507 1.00 94.44 364 PHE A CA 1
ATOM 2777 C C . PHE A 1 364 ? 2.331 -7.336 -19.329 1.00 94.44 364 PHE A C 1
ATOM 2779 O O . PHE A 1 364 ? 2.356 -6.852 -20.458 1.00 94.44 364 PHE A O 1
ATOM 2786 N N . THR A 1 365 ? 1.221 -7.795 -18.772 1.00 95.38 365 THR A N 1
ATOM 2787 C CA . THR A 1 365 ? -0.093 -7.677 -19.396 1.00 95.38 365 THR A CA 1
ATOM 2788 C C . THR A 1 365 ? -1.036 -6.945 -18.463 1.00 95.38 365 THR A C 1
ATOM 2790 O O . THR A 1 365 ? -0.924 -7.008 -17.238 1.00 95.38 365 THR A O 1
ATOM 2793 N N . TYR A 1 366 ? -1.952 -6.217 -19.072 1.00 94.50 366 TYR A N 1
ATOM 2794 C CA . TYR A 1 366 ? -2.997 -5.435 -18.448 1.00 94.50 366 TYR A CA 1
ATOM 2795 C C . TYR A 1 366 ? -4.232 -5.538 -19.339 1.00 94.50 366 TYR A C 1
ATOM 2797 O O . TYR A 1 366 ? -4.139 -5.510 -20.573 1.00 94.50 366 TYR A O 1
ATOM 2805 N N . SER A 1 367 ? -5.400 -5.668 -18.736 1.00 95.25 367 SER A N 1
ATOM 2806 C CA . SER A 1 367 ? -6.670 -5.777 -19.434 1.00 95.25 367 SER A CA 1
ATOM 2807 C C . SER A 1 367 ? -7.799 -5.196 -18.594 1.00 95.25 367 SER A C 1
ATOM 2809 O O . SER A 1 367 ? -7.772 -5.277 -17.367 1.00 95.25 367 SER A O 1
ATOM 2811 N N . ILE A 1 368 ? -8.786 -4.620 -19.271 1.00 94.56 368 ILE A N 1
ATOM 2812 C CA . ILE A 1 368 ? -10.052 -4.187 -18.689 1.00 94.56 368 ILE A CA 1
ATOM 2813 C C . ILE A 1 368 ? -11.159 -5.011 -19.339 1.00 94.56 368 ILE A C 1
ATOM 2815 O O . ILE A 1 368 ? -11.204 -5.130 -20.567 1.00 94.56 368 ILE A O 1
ATOM 2819 N N . LYS A 1 369 ? -12.040 -5.560 -18.504 1.00 93.19 369 LYS A N 1
ATOM 2820 C CA . LYS A 1 369 ? -13.306 -6.167 -18.902 1.00 93.19 369 LYS A CA 1
ATOM 2821 C C . LYS A 1 369 ? -14.448 -5.406 -18.247 1.00 93.19 369 LYS A C 1
ATOM 2823 O O . LYS A 1 369 ? -14.451 -5.278 -17.023 1.00 93.19 369 LYS A O 1
ATOM 2828 N N . HIS A 1 370 ? -15.413 -4.952 -19.032 1.00 90.94 370 HIS A N 1
ATOM 2829 C CA . HIS A 1 370 ? -16.678 -4.443 -18.517 1.00 90.94 370 HIS A CA 1
ATOM 2830 C C . HIS A 1 370 ? -17.700 -5.583 -18.394 1.00 90.94 370 HIS A C 1
ATOM 2832 O O . HIS A 1 370 ? -17.723 -6.511 -19.210 1.00 90.94 370 HIS A O 1
ATOM 2838 N N . ASP A 1 371 ? -18.518 -5.545 -17.342 1.00 87.88 371 ASP A N 1
ATOM 2839 C CA . ASP A 1 371 ? -19.621 -6.489 -17.138 1.00 87.88 371 ASP A CA 1
ATOM 2840 C C . ASP A 1 371 ? -20.929 -6.025 -17.817 1.00 87.88 371 ASP A C 1
ATOM 2842 O O . ASP A 1 371 ? -20.959 -5.031 -18.543 1.00 87.88 371 ASP A O 1
ATOM 2846 N N . GLU A 1 372 ? -22.035 -6.746 -17.587 1.00 86.62 372 GLU A N 1
ATOM 2847 C CA . GLU A 1 372 ? -23.358 -6.411 -18.148 1.00 86.62 372 GLU A CA 1
ATOM 2848 C C . GLU A 1 372 ? -23.893 -5.029 -17.712 1.00 86.62 372 GLU A C 1
ATOM 2850 O O . GLU A 1 372 ? -24.838 -4.527 -18.322 1.00 86.62 372 GLU A O 1
ATOM 2855 N N . ASN A 1 373 ? -23.301 -4.413 -16.682 1.00 83.69 373 ASN A N 1
ATOM 2856 C CA . ASN A 1 373 ? -23.665 -3.101 -16.148 1.00 83.69 373 ASN A CA 1
ATOM 2857 C C . ASN A 1 373 ? -22.586 -2.034 -16.418 1.00 83.69 373 ASN A C 1
ATOM 2859 O O . ASN A 1 373 ? -22.568 -1.002 -15.750 1.00 83.69 373 ASN A O 1
ATOM 2863 N N . GLU A 1 374 ? -21.680 -2.289 -17.367 1.00 85.00 374 GLU A N 1
ATOM 2864 C CA . GLU A 1 374 ? -20.550 -1.417 -17.712 1.00 85.00 374 GLU A CA 1
ATOM 2865 C C . GLU A 1 374 ? -19.558 -1.182 -16.544 1.00 85.00 374 GLU A C 1
ATOM 2867 O O . GLU A 1 374 ? -18.842 -0.180 -16.527 1.00 85.00 374 GLU A O 1
ATOM 2872 N N . GLN A 1 375 ? -19.451 -2.103 -15.570 1.00 84.19 375 GLN A N 1
ATOM 2873 C CA . GLN A 1 375 ? -18.470 -1.981 -14.479 1.00 84.19 375 GLN A CA 1
ATOM 2874 C C . GLN A 1 375 ? -17.088 -2.537 -14.865 1.00 84.19 375 GLN A C 1
ATOM 2876 O O . GLN A 1 375 ? -16.991 -3.710 -15.241 1.00 84.19 375 GLN A O 1
ATOM 2881 N N . PRO A 1 376 ? -15.992 -1.765 -14.719 1.00 87.75 376 PRO A N 1
ATOM 2882 C CA . PRO A 1 376 ? -14.655 -2.214 -15.091 1.00 87.75 376 PRO A CA 1
ATOM 2883 C C . PRO A 1 376 ? -14.037 -3.154 -14.043 1.00 87.75 376 PRO A C 1
ATOM 2885 O O . PRO A 1 376 ? -13.790 -2.781 -12.892 1.00 87.75 376 PRO A O 1
ATOM 2888 N N . THR A 1 377 ? -13.678 -4.360 -14.479 1.00 91.00 377 THR A N 1
ATOM 2889 C CA . THR A 1 377 ? -12.709 -5.224 -13.798 1.00 91.00 377 THR A CA 1
ATOM 2890 C C . THR A 1 377 ? -11.369 -5.143 -14.528 1.00 91.00 377 THR A C 1
ATOM 2892 O O . THR A 1 377 ? -11.250 -5.495 -15.700 1.00 91.00 377 THR A O 1
ATOM 2895 N N . LEU A 1 378 ? -10.356 -4.661 -13.817 1.00 92.75 378 LEU A N 1
ATOM 2896 C CA . LEU A 1 378 ? -8.964 -4.574 -14.242 1.00 92.75 378 LEU A CA 1
ATOM 2897 C C . LEU A 1 378 ? -8.254 -5.874 -13.860 1.00 92.75 378 LEU A C 1
ATOM 2899 O O . LEU A 1 378 ? -8.318 -6.290 -12.706 1.00 92.75 378 LEU A O 1
ATOM 2903 N N . THR A 1 379 ? -7.522 -6.474 -14.793 1.00 94.88 379 THR A N 1
ATOM 2904 C CA . THR A 1 379 ? -6.607 -7.592 -14.527 1.00 94.88 379 THR A CA 1
ATOM 2905 C C . THR A 1 379 ? -5.225 -7.258 -15.072 1.00 94.88 379 THR A C 1
ATOM 2907 O O . THR A 1 379 ? -5.099 -6.766 -16.190 1.00 94.88 379 THR A O 1
ATOM 2910 N N . SER A 1 380 ? -4.174 -7.527 -14.307 1.00 95.00 380 SER A N 1
ATOM 2911 C CA . SER A 1 380 ? -2.794 -7.485 -14.775 1.00 95.00 380 SER A CA 1
ATOM 2912 C C . SER A 1 380 ? -2.000 -8.696 -14.299 1.00 95.00 380 SER A C 1
ATOM 2914 O O . SER A 1 380 ? -2.260 -9.258 -13.237 1.00 95.00 380 SER A O 1
ATOM 2916 N N . HIS A 1 381 ? -1.015 -9.073 -15.107 1.00 96.25 381 HIS A N 1
ATOM 2917 C CA . HIS A 1 381 ? -0.008 -10.083 -14.806 1.00 96.25 381 HIS A CA 1
ATOM 2918 C C . HIS A 1 381 ? 1.362 -9.501 -15.141 1.00 96.25 381 HIS A C 1
ATOM 2920 O O . HIS A 1 381 ? 1.535 -8.899 -16.203 1.00 96.25 381 HIS A O 1
ATOM 2926 N N . GLY A 1 382 ? 2.336 -9.680 -14.256 1.00 95.00 382 GLY A N 1
ATOM 2927 C CA . GLY A 1 382 ? 3.710 -9.245 -14.463 1.00 95.00 382 GLY A CA 1
ATOM 2928 C C . GLY A 1 382 ? 4.702 -10.322 -14.054 1.00 95.00 382 GLY A C 1
ATOM 2929 O O . GLY A 1 382 ? 4.677 -10.797 -12.920 1.00 95.00 382 GLY A O 1
ATOM 2930 N N . GLU A 1 383 ? 5.629 -10.652 -14.945 1.00 94.88 383 GLU A N 1
ATOM 2931 C CA . GLU A 1 383 ? 6.791 -11.475 -14.639 1.00 94.88 383 GLU A CA 1
ATOM 2932 C C . GLU A 1 383 ? 8.089 -10.803 -15.092 1.00 94.88 383 GLU A C 1
ATOM 2934 O O . GLU A 1 383 ? 8.174 -10.273 -16.195 1.00 94.88 383 GLU A O 1
ATOM 2939 N N . LEU A 1 384 ? 9.116 -10.840 -14.239 1.00 93.12 384 LEU A N 1
ATOM 2940 C CA . LEU A 1 384 ? 10.442 -10.288 -14.512 1.00 93.12 384 LEU A CA 1
ATOM 2941 C C . LEU A 1 384 ? 11.530 -11.220 -13.975 1.00 93.12 384 LEU A C 1
ATOM 2943 O O . LEU A 1 384 ? 11.649 -11.451 -12.769 1.00 93.12 384 LEU A O 1
ATOM 2947 N N . GLN A 1 385 ? 12.337 -11.753 -14.886 1.00 91.12 385 GLN A N 1
ATOM 2948 C CA . GLN A 1 385 ? 13.570 -12.468 -14.597 1.00 91.12 385 GLN A CA 1
ATOM 2949 C C . GLN A 1 385 ? 14.600 -11.493 -14.020 1.00 91.12 385 GLN A C 1
ATOM 2951 O O . GLN A 1 385 ? 14.780 -10.379 -14.504 1.00 91.12 385 GLN A O 1
ATOM 2956 N N . LEU A 1 386 ? 15.263 -11.930 -12.957 1.00 85.81 386 LEU A N 1
ATOM 2957 C CA . LEU A 1 386 ? 16.311 -11.224 -12.237 1.00 85.81 386 LEU A CA 1
ATOM 2958 C C . LEU A 1 386 ? 17.619 -12.028 -12.292 1.00 85.81 386 LEU A C 1
ATOM 2960 O O . LEU A 1 386 ? 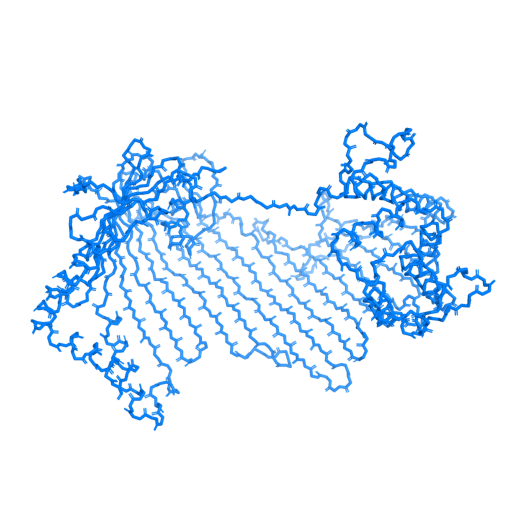17.671 -13.190 -12.710 1.00 85.81 386 LEU A O 1
ATOM 2964 N N . LEU A 1 387 ? 18.686 -11.412 -11.784 1.00 81.81 387 LEU A N 1
ATOM 2965 C CA . LEU A 1 387 ? 19.964 -12.073 -11.524 1.00 81.81 387 LEU A CA 1
ATOM 2966 C C . LEU A 1 387 ? 19.816 -13.271 -10.564 1.00 81.81 387 LEU A C 1
ATOM 2968 O O . LEU A 1 387 ? 18.922 -13.316 -9.715 1.00 81.81 387 LEU A O 1
ATOM 2972 N N . ASN A 1 388 ? 20.776 -14.199 -10.643 1.00 83.62 388 ASN A N 1
ATOM 2973 C CA . ASN A 1 388 ? 20.893 -15.380 -9.775 1.00 83.62 388 ASN A CA 1
ATOM 2974 C C . ASN A 1 388 ? 19.675 -16.320 -9.821 1.00 83.62 388 ASN A C 1
ATOM 2976 O O . ASN A 1 388 ? 19.196 -16.750 -8.773 1.00 83.62 388 ASN A O 1
ATOM 2980 N N . GLU A 1 389 ? 19.181 -16.622 -11.027 1.00 85.69 389 GLU A N 1
ATOM 2981 C CA . GLU A 1 389 ? 18.112 -17.611 -11.259 1.00 85.69 389 GLU A CA 1
ATOM 2982 C C . GLU A 1 389 ? 16.811 -17.286 -10.494 1.00 85.69 389 GLU A C 1
ATOM 2984 O O . GLU A 1 389 ? 16.054 -18.180 -10.121 1.00 85.69 389 GLU A O 1
ATOM 2989 N N . ARG A 1 390 ? 16.510 -16.001 -10.272 1.00 90.00 390 ARG A N 1
ATOM 2990 C CA . ARG A 1 390 ? 15.287 -15.541 -9.593 1.00 90.00 390 ARG A CA 1
ATOM 2991 C C . ARG A 1 390 ? 14.321 -14.879 -10.558 1.00 90.00 390 ARG A C 1
ATOM 2993 O O . ARG A 1 390 ? 14.753 -14.172 -11.454 1.00 90.00 390 ARG A O 1
ATOM 3000 N N . ARG A 1 391 ? 13.023 -15.031 -10.325 1.00 93.56 391 ARG A N 1
ATOM 3001 C CA . ARG A 1 391 ? 11.964 -14.364 -11.081 1.00 93.56 391 ARG A CA 1
ATOM 3002 C C . ARG A 1 391 ? 10.953 -13.762 -10.119 1.00 93.56 391 ARG A C 1
ATOM 3004 O O . ARG A 1 391 ? 10.521 -14.442 -9.195 1.00 93.56 391 ARG A O 1
ATOM 3011 N N . VAL A 1 392 ? 10.589 -12.503 -10.318 1.00 94.38 392 VAL A N 1
ATOM 3012 C CA . VAL A 1 392 ? 9.405 -11.919 -9.679 1.00 94.38 392 VAL A CA 1
ATOM 3013 C C . VAL A 1 392 ? 8.218 -12.228 -10.574 1.00 94.38 392 VAL A C 1
ATOM 3015 O O . VAL A 1 392 ? 8.317 -12.052 -11.785 1.00 94.38 392 VAL A O 1
ATOM 3018 N N . VAL A 1 393 ? 7.127 -12.717 -9.994 1.00 95.25 393 VAL A N 1
ATOM 3019 C CA . VAL A 1 393 ? 5.863 -12.987 -10.689 1.00 95.25 393 VAL A CA 1
ATOM 3020 C C . VAL A 1 393 ? 4.729 -12.459 -9.823 1.00 95.25 393 VAL A C 1
ATOM 3022 O O . VAL A 1 393 ? 4.746 -12.679 -8.614 1.00 95.25 393 VAL A O 1
ATOM 3025 N N . GLY A 1 394 ? 3.742 -11.793 -10.406 1.00 96.19 394 GLY A N 1
ATOM 3026 C CA . GLY A 1 394 ? 2.568 -11.347 -9.672 1.00 96.19 394 GLY A CA 1
ATOM 3027 C C . GLY A 1 394 ? 1.365 -11.098 -10.565 1.00 96.19 394 GLY A C 1
ATOM 3028 O O . GLY A 1 394 ? 1.516 -10.668 -11.707 1.00 96.19 394 GLY A O 1
ATOM 3029 N N . ASP A 1 395 ? 0.188 -11.340 -9.999 1.00 95.44 395 ASP A N 1
ATOM 3030 C CA . ASP A 1 395 ? -1.105 -11.025 -10.600 1.00 95.44 395 ASP A CA 1
ATOM 3031 C C . ASP A 1 395 ? -1.813 -9.969 -9.754 1.00 95.44 395 ASP A C 1
ATOM 3033 O O . ASP A 1 395 ? -1.666 -9.938 -8.528 1.00 95.44 395 ASP A O 1
ATOM 3037 N N . LEU A 1 396 ? -2.629 -9.138 -10.396 1.00 92.56 396 LEU A N 1
ATOM 3038 C CA . LEU A 1 396 ? -3.543 -8.225 -9.726 1.00 92.56 396 LEU A CA 1
ATOM 3039 C C . LEU A 1 396 ? -4.874 -8.176 -10.472 1.00 92.56 396 LEU A C 1
ATOM 3041 O O . LEU A 1 396 ? -4.927 -7.909 -11.664 1.00 92.56 396 LEU A O 1
ATOM 3045 N N . THR A 1 397 ? -5.964 -8.385 -9.751 1.00 92.12 397 THR A N 1
ATOM 3046 C CA . THR A 1 397 ? -7.325 -8.089 -10.189 1.00 92.12 397 THR A CA 1
ATOM 3047 C C . THR A 1 397 ? -7.865 -6.973 -9.310 1.00 92.12 397 THR A C 1
ATOM 3049 O O . THR A 1 397 ? -7.853 -7.097 -8.087 1.00 92.12 397 THR A O 1
ATOM 3052 N N . ALA A 1 398 ? -8.336 -5.887 -9.913 1.00 87.56 398 ALA A N 1
ATOM 3053 C CA . ALA A 1 398 ? -8.974 -4.781 -9.216 1.00 87.56 398 ALA A CA 1
ATOM 3054 C C . ALA A 1 398 ? -10.363 -4.538 -9.811 1.00 87.56 398 ALA A C 1
ATOM 3056 O O . ALA A 1 398 ? -10.504 -4.360 -11.019 1.00 87.56 398 ALA A O 1
ATOM 3057 N N . ARG A 1 399 ? -11.387 -4.495 -8.962 1.00 83.12 399 ARG A N 1
ATOM 3058 C CA . ARG A 1 399 ? -12.720 -4.010 -9.316 1.00 83.12 399 ARG A CA 1
ATOM 3059 C C . ARG A 1 399 ? -12.955 -2.701 -8.581 1.00 83.12 399 ARG A C 1
ATOM 3061 O O . ARG A 1 399 ? -12.896 -2.665 -7.353 1.00 83.12 399 ARG A O 1
ATOM 3068 N N . SER A 1 400 ? -13.221 -1.645 -9.339 1.00 76.62 400 SER A N 1
ATOM 3069 C CA . SER A 1 400 ? -13.715 -0.381 -8.799 1.00 76.62 400 SER A CA 1
ATOM 3070 C C . SER A 1 400 ? -15.216 -0.359 -9.035 1.00 76.62 400 SER A C 1
ATOM 3072 O O . SER A 1 400 ? -15.653 -0.017 -10.133 1.00 76.62 400 SER A O 1
ATOM 3074 N N . GLY A 1 401 ? -15.983 -0.787 -8.035 1.00 69.56 401 GLY A N 1
ATOM 3075 C CA . GLY A 1 401 ? -17.430 -0.893 -8.138 1.00 69.56 401 GLY A CA 1
ATOM 3076 C C . GLY A 1 401 ? -18.068 0.459 -8.411 1.00 69.56 401 GLY A C 1
ATOM 3077 O O . GLY A 1 401 ? -17.743 1.457 -7.762 1.00 69.56 401 GLY A O 1
ATOM 3078 N N . LEU A 1 402 ? -18.997 0.481 -9.359 1.00 76.75 402 LEU A N 1
ATOM 3079 C CA . LEU A 1 402 ? -19.954 1.573 -9.501 1.00 76.75 402 LEU A CA 1
ATOM 3080 C C . LEU A 1 402 ? -21.254 1.171 -8.796 1.00 76.75 402 LEU A C 1
ATOM 3082 O O . LEU A 1 402 ? -21.540 -0.018 -8.646 1.00 76.75 402 LEU A O 1
ATOM 3086 N N . GLU A 1 403 ? -22.032 2.152 -8.340 1.00 78.75 403 GLU A N 1
ATOM 3087 C CA . GLU A 1 403 ? -23.386 1.871 -7.858 1.00 78.75 403 GLU A CA 1
ATOM 3088 C C . GLU A 1 403 ? -24.255 1.424 -9.037 1.00 78.75 403 GLU A C 1
ATOM 3090 O O . GLU A 1 403 ? -24.315 2.098 -10.067 1.00 78.75 403 GLU A O 1
ATOM 3095 N N . VAL A 1 404 ? -24.902 0.269 -8.887 1.00 78.44 404 VAL A N 1
ATOM 3096 C CA . VAL A 1 404 ? -25.875 -0.263 -9.838 1.00 78.44 404 VAL A CA 1
ATOM 3097 C C . VAL A 1 404 ? -27.044 -0.879 -9.071 1.00 78.44 404 VAL A C 1
ATOM 3099 O O . VAL A 1 404 ? -26.907 -1.921 -8.431 1.00 78.44 404 VAL A O 1
ATOM 3102 N N . ASN A 1 405 ? -28.222 -0.264 -9.192 1.00 82.31 405 ASN A N 1
ATOM 3103 C CA . ASN A 1 405 ? -29.473 -0.695 -8.555 1.00 82.31 405 ASN A CA 1
ATOM 3104 C C . ASN A 1 405 ? -29.372 -0.830 -7.021 1.00 82.31 405 ASN A C 1
ATOM 3106 O O . ASN A 1 405 ? -29.914 -1.773 -6.445 1.00 82.31 405 ASN A O 1
ATOM 3110 N N . GLY A 1 406 ? -28.676 0.103 -6.372 1.00 78.56 406 GLY A N 1
ATOM 3111 C CA . GLY A 1 406 ? -28.452 0.108 -4.929 1.00 78.56 406 GLY A CA 1
ATOM 3112 C C . GLY A 1 406 ? -27.333 -0.823 -4.463 1.00 78.56 406 GLY A C 1
ATOM 3113 O O . GLY A 1 406 ? -27.204 -1.016 -3.262 1.00 78.56 406 GLY A O 1
ATOM 3114 N N . VAL A 1 407 ? -26.515 -1.391 -5.359 1.00 81.62 407 VAL A N 1
ATOM 3115 C CA . VAL A 1 407 ? -25.381 -2.265 -5.001 1.00 81.62 407 VAL A CA 1
ATOM 3116 C C . VAL A 1 407 ? -24.059 -1.665 -5.483 1.00 81.62 407 VAL A C 1
ATOM 3118 O O . VAL A 1 407 ? -23.971 -1.230 -6.629 1.00 81.62 407 VAL A O 1
ATOM 3121 N N . ASN A 1 408 ? -23.018 -1.674 -4.643 1.00 81.75 408 ASN A N 1
ATOM 3122 C CA . ASN A 1 408 ? -21.637 -1.366 -5.040 1.00 81.75 408 ASN A CA 1
ATOM 3123 C C . ASN A 1 408 ? -20.695 -2.507 -4.622 1.00 81.75 408 ASN A C 1
ATOM 3125 O O . ASN A 1 408 ? -20.641 -2.850 -3.442 1.00 81.75 408 ASN A O 1
ATOM 3129 N N . ASP A 1 409 ? -19.945 -3.059 -5.583 1.00 80.25 409 ASP A N 1
ATOM 3130 C CA . ASP A 1 409 ? -18.977 -4.147 -5.385 1.00 80.25 409 ASP A CA 1
ATOM 3131 C C . ASP A 1 409 ? -17.561 -3.720 -5.786 1.00 80.25 409 ASP A C 1
ATOM 3133 O O . ASP A 1 409 ? -17.214 -3.688 -6.968 1.00 80.25 409 ASP A O 1
ATOM 3137 N N . SER A 1 410 ? -16.701 -3.463 -4.806 1.00 82.12 410 SER A N 1
ATOM 3138 C CA . SER A 1 410 ? -15.288 -3.130 -5.011 1.00 82.12 410 SER A CA 1
ATOM 3139 C C . SER A 1 410 ? -14.368 -4.216 -4.446 1.00 82.12 410 SER A C 1
ATOM 3141 O O . SER A 1 410 ? -14.719 -4.917 -3.501 1.00 82.12 410 SER A O 1
ATOM 3143 N N . GLY A 1 411 ? -13.160 -4.368 -4.990 1.00 81.31 411 GLY A N 1
ATOM 3144 C CA . GLY A 1 411 ? -12.208 -5.350 -4.465 1.00 81.31 411 GLY A CA 1
ATOM 3145 C C . GLY A 1 411 ? -10.836 -5.336 -5.127 1.00 81.31 411 GLY A C 1
ATOM 3146 O O . GLY A 1 411 ? -10.667 -4.843 -6.242 1.00 81.31 411 GLY A O 1
ATOM 3147 N N . LEU A 1 412 ? -9.852 -5.903 -4.433 1.00 83.50 412 LEU A N 1
ATOM 3148 C CA . LEU A 1 412 ? -8.474 -6.048 -4.889 1.00 83.50 412 LEU A CA 1
ATOM 3149 C C . LEU A 1 412 ? -7.970 -7.448 -4.536 1.00 83.50 412 LEU A C 1
ATOM 3151 O O . LEU A 1 412 ? -7.818 -7.775 -3.366 1.00 83.50 412 LEU A O 1
ATOM 3155 N N . ASN A 1 413 ? -7.672 -8.276 -5.528 1.00 89.44 413 ASN A N 1
ATOM 3156 C CA . ASN A 1 413 ? -7.125 -9.613 -5.318 1.00 89.44 413 ASN A CA 1
ATOM 3157 C C . ASN A 1 413 ? -5.824 -9.757 -6.100 1.00 89.44 413 ASN A C 1
ATOM 3159 O O . ASN A 1 413 ? -5.829 -9.611 -7.318 1.00 89.44 413 ASN A O 1
ATOM 3163 N N . GLY A 1 414 ? -4.713 -10.047 -5.438 1.00 93.00 414 GLY A N 1
ATOM 3164 C CA . GLY A 1 414 ? -3.431 -10.170 -6.116 1.00 93.00 414 GLY A CA 1
ATOM 3165 C C . GLY A 1 414 ? -2.339 -10.767 -5.253 1.00 93.00 414 GLY A C 1
ATOM 3166 O O . GLY A 1 414 ? -2.495 -10.957 -4.048 1.00 93.00 414 GLY A O 1
ATOM 3167 N N . TYR A 1 415 ? -1.206 -11.059 -5.875 1.00 94.94 415 TYR A N 1
ATOM 3168 C CA . TYR A 1 415 ? -0.032 -11.565 -5.182 1.00 94.94 415 TYR A CA 1
ATOM 3169 C C . TYR A 1 415 ? 1.258 -11.127 -5.865 1.00 94.94 415 TYR A C 1
ATOM 3171 O O . TYR A 1 415 ? 1.272 -10.760 -7.037 1.00 94.94 415 TYR A O 1
ATOM 3179 N N . ILE A 1 416 ? 2.358 -11.213 -5.124 1.00 94.69 416 ILE A N 1
ATOM 3180 C CA . ILE A 1 416 ? 3.712 -11.106 -5.655 1.00 94.69 416 ILE A CA 1
ATOM 3181 C C . ILE A 1 416 ? 4.595 -12.186 -5.026 1.00 94.69 416 ILE A C 1
ATOM 3183 O O . ILE A 1 416 ? 4.757 -12.254 -3.808 1.00 94.69 416 ILE A O 1
ATOM 3187 N N . ASP A 1 417 ? 5.170 -13.026 -5.877 1.00 95.25 417 ASP A N 1
ATOM 3188 C CA . ASP A 1 417 ? 6.013 -14.167 -5.540 1.00 95.25 417 ASP A CA 1
ATOM 3189 C C . ASP A 1 417 ? 7.436 -13.931 -6.079 1.00 95.25 417 ASP A C 1
ATOM 3191 O O . ASP A 1 417 ? 7.643 -13.661 -7.264 1.00 95.25 417 ASP A O 1
ATOM 3195 N N . LEU A 1 418 ? 8.443 -14.099 -5.219 1.00 95.25 418 LEU A N 1
ATOM 3196 C CA . LEU A 1 418 ? 9.834 -14.274 -5.624 1.00 95.25 418 LEU A CA 1
ATOM 3197 C C . LEU A 1 418 ? 10.098 -15.771 -5.809 1.00 95.25 418 LEU A C 1
ATOM 3199 O O . LEU A 1 418 ? 10.237 -16.521 -4.841 1.00 95.25 418 LEU A O 1
ATOM 3203 N N . LYS A 1 419 ? 10.177 -16.196 -7.067 1.00 94.81 419 LYS A N 1
ATOM 3204 C CA . LYS A 1 419 ? 10.410 -17.576 -7.488 1.00 94.81 419 LYS A CA 1
ATOM 3205 C C . LYS A 1 419 ? 11.892 -17.833 -7.754 1.00 94.81 419 LYS A C 1
ATOM 3207 O O . LYS A 1 419 ? 12.547 -17.064 -8.454 1.00 94.81 419 LYS A O 1
ATOM 3212 N N . ASN A 1 420 ? 12.417 -18.941 -7.249 1.00 93.19 420 ASN A N 1
ATOM 3213 C CA . ASN A 1 420 ? 13.679 -19.517 -7.691 1.00 93.19 420 ASN A CA 1
ATOM 3214 C C . ASN A 1 420 ? 13.411 -20.398 -8.923 1.00 93.19 420 ASN A C 1
ATOM 3216 O O . ASN A 1 420 ? 12.624 -21.341 -8.880 1.00 93.19 420 ASN A O 1
ATOM 3220 N N . THR A 1 421 ? 14.050 -20.084 -10.044 1.00 87.50 421 THR A N 1
ATOM 3221 C CA . THR A 1 421 ? 13.879 -20.804 -11.316 1.00 87.50 421 THR A CA 1
ATOM 3222 C C . THR A 1 421 ? 14.679 -22.107 -11.376 1.00 87.50 421 THR A C 1
ATOM 3224 O O . THR A 1 421 ? 14.318 -22.989 -12.152 1.00 87.50 421 THR A O 1
ATOM 3227 N N . ALA A 1 422 ? 15.697 -22.276 -10.523 1.00 89.50 422 ALA A N 1
ATOM 3228 C CA . ALA A 1 422 ? 16.540 -23.472 -10.492 1.00 89.50 422 ALA A CA 1
ATOM 3229 C C . ALA A 1 422 ? 15.884 -24.673 -9.783 1.00 89.50 422 ALA A C 1
ATOM 3231 O O . ALA A 1 422 ? 16.048 -25.813 -10.218 1.00 89.50 422 ALA A O 1
ATOM 3232 N N . ASP A 1 423 ? 15.142 -24.429 -8.696 1.00 92.00 423 ASP A N 1
ATOM 3233 C CA . ASP A 1 423 ? 14.433 -25.466 -7.922 1.00 92.00 423 ASP A CA 1
ATOM 3234 C C . ASP A 1 423 ? 12.897 -25.337 -7.958 1.00 92.00 423 ASP A C 1
ATOM 3236 O O . ASP A 1 423 ? 12.192 -26.247 -7.522 1.00 92.00 423 ASP A O 1
ATOM 3240 N N . GLY A 1 424 ? 12.374 -24.246 -8.524 1.00 89.75 424 GLY A N 1
ATOM 3241 C CA . GLY A 1 424 ? 10.944 -23.982 -8.670 1.00 89.75 424 GLY A CA 1
ATOM 3242 C C . GLY A 1 424 ? 10.254 -23.435 -7.419 1.00 89.75 424 GLY A C 1
ATOM 3243 O O . GLY A 1 424 ? 9.055 -23.163 -7.495 1.00 89.75 424 GLY A O 1
ATOM 3244 N N . THR A 1 425 ? 10.966 -23.265 -6.300 1.00 94.25 425 THR A N 1
ATOM 3245 C CA . THR A 1 425 ? 10.384 -22.760 -5.046 1.00 94.25 425 THR A CA 1
ATOM 3246 C C . THR A 1 425 ? 9.975 -21.291 -5.158 1.00 94.25 425 THR A C 1
ATOM 3248 O O . THR A 1 425 ? 10.562 -20.538 -5.937 1.00 94.25 425 THR A O 1
ATOM 3251 N N . SER A 1 426 ? 8.985 -20.846 -4.382 1.00 94.94 426 SER A N 1
ATOM 3252 C CA . SER A 1 426 ? 8.653 -19.417 -4.277 1.00 94.94 426 SER A CA 1
ATOM 3253 C C . SER A 1 426 ? 8.333 -18.989 -2.852 1.00 94.94 426 SER A C 1
ATOM 3255 O O . SER A 1 426 ? 7.891 -19.781 -2.022 1.00 94.94 426 SER A O 1
ATOM 3257 N N . VAL A 1 427 ? 8.548 -17.706 -2.578 1.00 95.44 427 VAL A N 1
ATOM 3258 C CA . VAL A 1 427 ? 8.052 -17.030 -1.379 1.00 95.44 427 VAL A CA 1
ATOM 3259 C C . VAL A 1 427 ? 7.404 -15.720 -1.795 1.00 95.44 427 VAL A C 1
ATOM 3261 O O . VAL A 1 427 ? 7.965 -14.995 -2.615 1.00 95.44 427 VAL A O 1
ATOM 3264 N N . GLY A 1 428 ? 6.234 -15.411 -1.249 1.00 93.06 428 GLY A N 1
ATOM 3265 C CA . GLY A 1 428 ? 5.447 -14.275 -1.704 1.00 93.06 428 GLY A CA 1
ATOM 3266 C C . GLY A 1 428 ? 4.518 -13.693 -0.654 1.00 93.06 428 GLY A C 1
ATOM 3267 O O . GLY A 1 428 ? 4.473 -14.135 0.497 1.00 93.06 428 GLY A O 1
ATOM 3268 N N . LEU A 1 429 ? 3.773 -12.683 -1.086 1.00 92.31 429 LEU A N 1
ATOM 3269 C CA . LEU A 1 429 ? 2.717 -12.027 -0.327 1.00 92.31 429 LEU A CA 1
ATOM 3270 C C . LEU A 1 429 ? 1.471 -11.929 -1.205 1.00 92.31 429 LEU A C 1
ATOM 3272 O O . LEU A 1 429 ? 1.563 -11.524 -2.362 1.00 92.31 429 LEU A O 1
ATOM 3276 N N . GLY A 1 430 ? 0.324 -12.306 -0.652 1.00 90.25 430 GLY A N 1
ATOM 3277 C CA . GLY A 1 430 ? -0.996 -12.117 -1.242 1.00 90.25 430 GLY A CA 1
ATOM 3278 C C . GLY A 1 430 ? -1.746 -10.982 -0.552 1.00 90.25 430 GLY A C 1
ATOM 3279 O O . GLY A 1 430 ? -1.581 -10.762 0.650 1.00 90.25 430 GLY A O 1
ATOM 3280 N N . VAL A 1 431 ? -2.590 -10.291 -1.310 1.00 87.62 431 VAL A N 1
ATOM 3281 C CA . VAL A 1 431 ? -3.619 -9.382 -0.808 1.00 87.62 431 VAL A CA 1
ATOM 3282 C C . VAL A 1 431 ? -4.963 -9.799 -1.389 1.00 87.62 431 VAL A C 1
ATOM 3284 O O . VAL A 1 431 ? -5.082 -10.033 -2.589 1.00 87.62 431 VAL A O 1
ATOM 3287 N N . ASN A 1 432 ? -5.980 -9.880 -0.541 1.00 86.25 432 ASN A N 1
ATOM 3288 C CA . ASN A 1 432 ? -7.359 -10.043 -0.974 1.00 86.25 432 ASN A CA 1
ATOM 3289 C C . ASN A 1 432 ? -8.228 -9.067 -0.187 1.00 86.25 432 ASN A C 1
ATOM 3291 O O . ASN A 1 432 ? -8.278 -9.143 1.036 1.00 86.25 432 ASN A O 1
ATOM 3295 N N . SER A 1 433 ? -8.883 -8.137 -0.866 1.00 85.44 433 SER A N 1
ATOM 3296 C CA . SER A 1 433 ? -9.873 -7.257 -0.273 1.00 85.44 433 SER A CA 1
ATOM 3297 C C . SER A 1 433 ? -11.152 -7.240 -1.087 1.00 85.44 433 SER A C 1
ATOM 3299 O O . SER A 1 433 ? -11.142 -7.361 -2.314 1.00 85.44 433 SER A O 1
ATOM 3301 N N . ALA A 1 434 ? -12.254 -7.052 -0.377 1.00 81.31 434 ALA A N 1
ATOM 3302 C CA . ALA A 1 434 ? -13.573 -6.836 -0.936 1.00 81.31 434 ALA A CA 1
ATOM 3303 C C . ALA A 1 434 ? -14.284 -5.763 -0.109 1.00 81.31 434 ALA A C 1
ATOM 3305 O O . ALA A 1 434 ? -14.038 -5.635 1.090 1.00 81.31 434 ALA A O 1
ATOM 3306 N N . ALA A 1 435 ? -15.161 -5.004 -0.747 1.00 81.00 435 ALA A N 1
ATOM 3307 C CA . ALA A 1 435 ? -16.114 -4.114 -0.110 1.00 81.00 435 ALA A CA 1
ATOM 3308 C C . ALA A 1 435 ? -17.425 -4.201 -0.894 1.00 81.00 435 ALA A C 1
ATOM 3310 O O . ALA A 1 435 ? -17.423 -4.057 -2.115 1.00 81.00 435 ALA A O 1
ATOM 3311 N N . HIS A 1 436 ? -18.515 -4.468 -0.188 1.00 82.12 436 HIS A N 1
ATOM 3312 C CA . HIS A 1 436 ? -19.843 -4.681 -0.745 1.00 82.12 436 HIS A CA 1
ATOM 3313 C C . HIS A 1 436 ? -20.840 -3.842 0.046 1.00 82.12 436 HIS A C 1
ATOM 3315 O O . HIS A 1 436 ? -20.921 -3.983 1.268 1.00 82.12 436 HIS A O 1
ATOM 3321 N N . PHE A 1 437 ? -21.585 -2.987 -0.646 1.00 81.50 437 PHE A N 1
ATOM 3322 C CA . PHE A 1 437 ? -22.616 -2.124 -0.070 1.00 81.50 437 PHE A CA 1
ATOM 3323 C C . PHE A 1 437 ? -23.952 -2.398 -0.757 1.00 81.50 437 PHE A C 1
ATOM 3325 O O . PHE A 1 437 ? -23.990 -2.510 -1.983 1.00 81.50 437 PHE A O 1
ATOM 3332 N N . VAL A 1 438 ? -25.035 -2.456 0.020 1.00 85.94 438 VAL A N 1
ATOM 3333 C CA . VAL A 1 438 ? -26.412 -2.553 -0.485 1.00 85.94 438 VAL A CA 1
ATOM 3334 C C . VAL A 1 438 ? -27.280 -1.517 0.215 1.00 85.94 438 VAL A C 1
ATOM 3336 O O . VAL A 1 438 ? -27.494 -1.625 1.423 1.00 85.94 438 VAL A O 1
ATOM 3339 N N . ALA A 1 439 ? -27.781 -0.545 -0.545 1.00 86.75 439 ALA A N 1
ATOM 3340 C CA . ALA A 1 439 ? -28.719 0.481 -0.108 1.00 86.75 439 ALA A CA 1
ATOM 3341 C C . ALA A 1 439 ? -30.151 0.140 -0.563 1.00 86.75 439 ALA A C 1
ATOM 3343 O O . ALA A 1 439 ? -30.404 -0.097 -1.746 1.00 86.75 439 ALA A O 1
ATOM 3344 N N . GLU A 1 440 ? -31.094 0.123 0.377 1.00 88.00 440 GLU A N 1
ATOM 3345 C CA . GLU A 1 440 ? -32.507 -0.198 0.157 1.00 88.00 440 GLU A CA 1
ATOM 3346 C C . GLU A 1 440 ? -33.432 0.586 1.109 1.00 88.00 440 GLU A C 1
ATOM 3348 O O . GLU A 1 440 ? -32.973 1.280 2.014 1.00 88.00 440 GLU A O 1
ATOM 3353 N N . GLN A 1 441 ? -34.751 0.479 0.917 1.00 87.12 441 GLN A N 1
ATOM 3354 C CA . GLN A 1 441 ? -35.745 0.984 1.872 1.00 87.12 441 GLN A CA 1
ATOM 3355 C C . GLN A 1 441 ? -36.425 -0.169 2.600 1.00 87.12 441 GLN A C 1
ATOM 3357 O O . GLN A 1 441 ? -36.848 -1.144 1.974 1.00 87.12 441 GLN A O 1
ATOM 3362 N N . ASN A 1 442 ? -36.572 -0.036 3.918 1.00 85.88 442 ASN A N 1
ATOM 3363 C CA . ASN A 1 442 ? -37.251 -1.035 4.736 1.00 85.88 442 ASN A CA 1
ATOM 3364 C C . ASN A 1 442 ? -38.790 -0.912 4.677 1.00 85.88 442 ASN A C 1
ATOM 3366 O O . ASN A 1 442 ? -39.347 0.039 4.126 1.00 85.88 442 ASN A O 1
ATOM 3370 N N . ASP A 1 443 ? -39.494 -1.869 5.294 1.00 85.62 443 ASP A N 1
ATOM 3371 C CA . ASP A 1 443 ? -40.968 -1.911 5.359 1.00 85.62 443 ASP A CA 1
ATOM 3372 C C . ASP A 1 443 ? -41.611 -0.666 6.018 1.00 85.62 443 ASP A C 1
ATOM 3374 O O . ASP A 1 443 ? -42.809 -0.422 5.840 1.00 85.62 443 ASP A O 1
ATOM 3378 N N . GLU A 1 444 ? -40.845 0.115 6.787 1.00 84.25 444 GLU A N 1
ATOM 3379 C CA . GLU A 1 444 ? -41.294 1.342 7.461 1.00 84.25 444 GLU A CA 1
ATOM 3380 C C . GLU A 1 444 ? -41.001 2.615 6.639 1.00 84.25 444 GLU A C 1
ATOM 3382 O O . GLU A 1 444 ? -41.501 3.690 6.975 1.00 84.25 444 GLU A O 1
ATOM 3387 N N . GLY A 1 445 ? -40.275 2.489 5.520 1.00 82.25 445 GLY A N 1
ATOM 3388 C CA . GLY A 1 445 ? -39.905 3.586 4.623 1.00 82.25 445 GLY A CA 1
ATOM 3389 C C . GLY A 1 445 ? -38.655 4.362 5.043 1.00 82.25 445 GLY A C 1
ATOM 3390 O O . GLY A 1 445 ? -38.448 5.462 4.538 1.00 82.25 445 GLY A O 1
ATOM 3391 N N . ALA A 1 446 ? -37.852 3.815 5.959 1.00 87.00 446 ALA A N 1
ATOM 3392 C CA . ALA A 1 446 ? -36.536 4.345 6.306 1.00 87.00 446 ALA A CA 1
ATOM 3393 C C . ALA A 1 446 ? -35.463 3.786 5.355 1.00 87.00 446 ALA A C 1
ATOM 3395 O O . ALA A 1 446 ? -35.560 2.634 4.910 1.00 87.00 446 ALA A O 1
ATOM 3396 N N . ASP A 1 447 ? -34.443 4.595 5.073 1.00 86.94 447 ASP A N 1
ATOM 3397 C CA . ASP A 1 447 ? -33.312 4.210 4.230 1.00 86.94 447 ASP A CA 1
ATOM 3398 C C . ASP A 1 447 ? -32.341 3.346 5.052 1.00 86.94 447 ASP A C 1
ATOM 3400 O O . ASP A 1 447 ? -31.995 3.669 6.196 1.00 86.94 447 ASP A O 1
ATOM 3404 N N . VAL A 1 448 ? -31.916 2.223 4.476 1.00 89.06 448 VAL A N 1
ATOM 3405 C CA . VAL A 1 448 ? -31.040 1.225 5.098 1.00 89.06 448 VAL A CA 1
ATOM 3406 C C . VAL A 1 448 ? -29.879 0.929 4.162 1.00 89.06 448 VAL A C 1
ATOM 3408 O O . VAL A 1 448 ? -30.076 0.687 2.977 1.00 89.06 448 VAL A O 1
ATOM 3411 N N . GLU A 1 449 ? -28.665 0.894 4.699 1.00 87.12 449 GLU A N 1
ATOM 3412 C CA . GLU A 1 449 ? -27.472 0.479 3.967 1.00 87.12 449 GLU A CA 1
ATOM 3413 C C . GLU A 1 449 ? -26.759 -0.618 4.744 1.00 87.12 449 GLU A C 1
ATOM 3415 O O . GLU A 1 449 ? -26.235 -0.376 5.831 1.00 87.12 449 GLU A O 1
ATOM 3420 N N . SER A 1 450 ? -26.733 -1.826 4.187 1.00 88.81 450 SER A N 1
ATOM 3421 C CA . SER A 1 450 ? -25.874 -2.900 4.684 1.00 88.81 450 SER A CA 1
ATOM 3422 C C . SER A 1 450 ? -24.507 -2.824 4.013 1.00 88.81 450 SER A C 1
ATOM 3424 O O . SER A 1 450 ? -24.398 -2.489 2.831 1.00 88.81 450 SER A O 1
ATOM 3426 N N . PHE A 1 451 ? -23.455 -3.125 4.768 1.00 84.69 451 PHE A N 1
ATOM 3427 C CA . PHE A 1 451 ? -22.089 -3.111 4.266 1.00 84.69 451 PHE A CA 1
ATOM 3428 C C . PHE A 1 451 ? -21.298 -4.306 4.782 1.00 84.69 451 PHE A C 1
ATOM 3430 O O . PHE A 1 451 ? -21.438 -4.727 5.929 1.00 84.69 451 PHE A O 1
ATOM 3437 N N . THR A 1 452 ? -20.421 -4.833 3.935 1.00 84.06 452 THR A N 1
ATOM 3438 C CA . THR A 1 452 ? -19.362 -5.756 4.342 1.00 84.06 452 THR A CA 1
ATOM 3439 C C . THR A 1 452 ? -18.052 -5.337 3.695 1.00 84.06 452 THR A C 1
ATOM 3441 O O . THR A 1 452 ? -18.030 -4.797 2.590 1.00 84.06 452 THR A O 1
ATOM 3444 N N . GLY A 1 453 ? -16.947 -5.574 4.384 1.00 83.75 453 GLY A N 1
ATOM 3445 C CA . GLY A 1 453 ? -15.614 -5.262 3.904 1.00 83.75 453 GLY A CA 1
ATOM 3446 C C . GLY A 1 453 ? -14.593 -6.220 4.489 1.00 83.75 453 GLY A C 1
ATOM 3447 O O . GLY A 1 453 ? -14.738 -6.699 5.611 1.00 83.75 453 GLY A O 1
ATOM 3448 N N . SER A 1 454 ? -13.542 -6.520 3.742 1.00 82.25 454 SER A N 1
ATOM 3449 C CA . SER A 1 454 ? -12.438 -7.338 4.228 1.00 82.25 454 SER A CA 1
ATOM 3450 C C . SER A 1 454 ? -11.125 -6.953 3.565 1.00 82.25 454 SER A C 1
ATOM 3452 O O . SER A 1 454 ? -11.097 -6.464 2.437 1.00 82.25 454 SER A O 1
ATOM 3454 N N . VAL A 1 455 ? -10.026 -7.167 4.286 1.00 82.56 455 VAL A N 1
ATOM 3455 C CA . VAL A 1 455 ? -8.651 -7.097 3.794 1.00 82.56 455 VAL A CA 1
ATOM 3456 C C . VAL A 1 455 ? -7.863 -8.228 4.451 1.00 82.56 455 VAL A C 1
ATOM 3458 O O . VAL A 1 455 ? -7.603 -8.207 5.653 1.00 82.56 455 VAL A O 1
ATOM 3461 N N . ALA A 1 456 ? -7.461 -9.206 3.652 1.00 83.88 456 ALA A N 1
ATOM 3462 C CA . ALA A 1 456 ? -6.536 -10.266 4.000 1.00 83.88 456 ALA A CA 1
ATOM 3463 C C . ALA A 1 456 ? -5.144 -9.958 3.436 1.00 83.88 456 ALA A C 1
ATOM 3465 O O . ALA A 1 456 ? -4.995 -9.647 2.253 1.00 83.88 456 ALA A O 1
ATOM 3466 N N . LEU A 1 457 ? -4.123 -10.087 4.282 1.00 85.81 457 LEU A N 1
ATOM 3467 C CA . LEU A 1 457 ? -2.717 -10.135 3.896 1.00 85.81 457 LEU A CA 1
ATOM 3468 C C . LEU A 1 457 ? -2.188 -11.536 4.189 1.00 85.81 457 LEU A C 1
ATOM 3470 O O . LEU A 1 457 ? -2.174 -11.965 5.344 1.00 85.81 457 LEU A O 1
ATOM 3474 N N . THR A 1 458 ? -1.733 -12.236 3.156 1.00 88.00 458 THR A N 1
ATOM 3475 C CA . THR A 1 458 ? -1.385 -13.658 3.242 1.00 88.00 458 THR A CA 1
ATOM 3476 C C . THR A 1 458 ? 0.086 -13.878 2.930 1.00 88.00 458 THR A C 1
ATOM 3478 O O . THR A 1 458 ? 0.599 -13.396 1.922 1.00 88.00 458 THR A O 1
ATOM 3481 N N . TYR A 1 459 ? 0.782 -14.635 3.774 1.00 91.69 459 TYR A N 1
ATOM 3482 C CA . TYR A 1 459 ? 2.108 -15.145 3.442 1.00 91.69 459 TYR A CA 1
ATOM 3483 C C . TYR A 1 459 ? 1.983 -16.321 2.469 1.00 91.69 459 TYR A C 1
ATOM 3485 O O . TYR A 1 459 ? 1.249 -17.268 2.747 1.00 91.69 459 TYR A O 1
ATOM 3493 N N . ARG A 1 460 ? 2.718 -16.286 1.354 1.00 92.06 460 ARG A N 1
ATOM 3494 C CA . ARG A 1 460 ? 2.663 -17.311 0.301 1.00 92.06 460 ARG A CA 1
ATOM 3495 C C . ARG A 1 460 ? 3.958 -18.109 0.223 1.00 92.06 460 ARG A C 1
ATOM 3497 O O . ARG A 1 460 ? 5.053 -17.549 0.320 1.00 92.06 460 ARG A O 1
ATOM 3504 N N . ASN A 1 461 ? 3.836 -19.418 0.024 1.00 93.19 461 ASN A N 1
ATOM 3505 C CA . ASN A 1 461 ? 4.959 -20.348 -0.072 1.00 93.19 461 ASN A CA 1
ATOM 3506 C C . ASN A 1 461 ? 4.690 -21.361 -1.193 1.00 93.19 461 ASN A C 1
ATOM 3508 O O . ASN A 1 461 ? 3.729 -22.119 -1.131 1.00 93.19 461 ASN A O 1
ATOM 3512 N N . ASN A 1 462 ? 5.541 -21.377 -2.219 1.00 91.81 462 ASN A N 1
ATOM 3513 C CA . ASN A 1 462 ? 5.386 -22.179 -3.442 1.00 91.81 462 ASN A CA 1
ATOM 3514 C C . ASN A 1 462 ? 4.042 -21.957 -4.168 1.00 91.81 462 ASN A C 1
ATOM 3516 O O . ASN A 1 462 ? 3.477 -22.890 -4.736 1.00 91.81 462 ASN A O 1
ATOM 3520 N N . GLY A 1 463 ? 3.529 -20.724 -4.140 1.00 85.75 463 GLY A N 1
ATOM 3521 C CA . GLY A 1 463 ? 2.247 -20.338 -4.737 1.00 85.75 463 GLY A CA 1
ATOM 3522 C C . GLY A 1 463 ? 1.000 -20.727 -3.929 1.00 85.75 463 GLY A C 1
ATOM 3523 O O . GLY A 1 463 ? -0.104 -20.361 -4.334 1.00 85.75 463 GLY A O 1
ATOM 3524 N N . GLU A 1 464 ? 1.159 -21.421 -2.799 1.00 89.25 464 GLU A N 1
ATOM 3525 C CA . GLU A 1 464 ? 0.077 -21.736 -1.863 1.00 89.25 464 GLU A CA 1
ATOM 3526 C C . GLU A 1 464 ? -0.013 -20.678 -0.753 1.00 89.25 464 GLU A C 1
ATOM 3528 O O . GLU A 1 464 ? 1.000 -20.151 -0.279 1.00 89.25 464 GLU A O 1
ATOM 3533 N N . ASP A 1 465 ? -1.243 -20.377 -0.341 1.00 86.62 465 ASP A N 1
ATOM 3534 C CA . ASP A 1 465 ? -1.546 -19.473 0.765 1.00 86.62 465 ASP A CA 1
ATOM 3535 C C . ASP A 1 465 ? -1.266 -20.154 2.114 1.00 86.62 465 ASP A C 1
ATOM 3537 O O . ASP A 1 465 ? -1.729 -21.264 2.382 1.00 86.62 465 ASP A O 1
ATOM 3541 N N . GLY A 1 466 ? -0.471 -19.491 2.955 1.00 82.94 466 GLY A N 1
ATOM 3542 C CA . GLY A 1 466 ? -0.129 -19.914 4.310 1.00 82.94 466 GLY A CA 1
ATOM 3543 C C . GLY A 1 466 ? -0.870 -19.096 5.370 1.00 82.94 466 GLY A C 1
ATOM 3544 O O . GLY A 1 466 ? -2.066 -18.849 5.262 1.00 82.94 466 GLY A O 1
ATOM 3545 N N . GLY A 1 467 ? -0.151 -18.669 6.413 1.00 85.12 467 GLY A N 1
ATOM 3546 C CA . GLY A 1 467 ? -0.719 -17.819 7.466 1.00 85.12 467 GLY A CA 1
ATOM 3547 C C . GLY A 1 467 ? -1.188 -16.463 6.927 1.00 85.12 467 GLY A C 1
ATOM 3548 O O . GLY A 1 467 ? -0.498 -15.834 6.118 1.00 85.12 467 GLY A O 1
ATOM 3549 N N . SER A 1 468 ? -2.348 -16.008 7.399 1.00 87.50 468 SER A N 1
ATOM 3550 C CA . SER A 1 468 ? -3.036 -14.814 6.899 1.00 87.50 468 SER A CA 1
ATOM 3551 C C . SER A 1 468 ? -3.482 -13.900 8.035 1.00 87.50 468 SER A C 1
ATOM 3553 O O . SER A 1 468 ? -4.085 -14.367 8.999 1.00 87.50 468 SER A O 1
ATOM 3555 N N . LEU A 1 469 ? -3.265 -12.594 7.898 1.00 86.31 469 LEU A N 1
ATOM 3556 C CA . LEU A 1 469 ? -3.878 -11.581 8.753 1.00 86.31 469 LEU A CA 1
ATOM 3557 C C . LEU A 1 469 ? -5.088 -10.993 8.024 1.00 86.31 469 LEU A C 1
ATOM 3559 O O . LEU A 1 469 ? -4.919 -10.350 6.991 1.00 86.31 469 LEU A O 1
ATOM 3563 N N . VAL A 1 470 ? -6.288 -11.205 8.557 1.00 86.50 470 VAL A N 1
ATOM 3564 C CA . VAL A 1 470 ? -7.552 -10.753 7.965 1.00 86.50 470 VAL A CA 1
ATOM 3565 C C . VAL A 1 470 ? -8.211 -9.736 8.884 1.00 86.50 470 VAL A C 1
ATOM 3567 O O . VAL A 1 470 ? -8.581 -10.068 10.008 1.00 86.50 470 VAL A O 1
ATOM 3570 N N . ALA A 1 471 ? -8.381 -8.509 8.403 1.00 81.44 471 ALA A N 1
ATOM 3571 C CA . ALA A 1 471 ? -9.326 -7.557 8.970 1.00 81.44 471 ALA A CA 1
ATOM 3572 C C . ALA A 1 471 ? -10.645 -7.663 8.195 1.00 81.44 471 ALA A C 1
ATOM 3574 O O . ALA A 1 471 ? -10.627 -7.723 6.967 1.00 81.44 471 ALA A O 1
ATOM 3575 N N . ALA A 1 472 ? -11.778 -7.689 8.886 1.00 82.69 472 ALA A N 1
ATOM 3576 C CA . ALA A 1 472 ? -13.098 -7.690 8.268 1.00 82.69 472 ALA A CA 1
ATOM 3577 C C . ALA A 1 472 ? -14.079 -6.811 9.047 1.00 82.69 472 ALA A C 1
ATOM 3579 O O . ALA A 1 472 ? -13.899 -6.563 10.239 1.00 82.69 472 ALA A O 1
ATOM 3580 N N . VAL A 1 473 ? -15.109 -6.360 8.347 1.00 83.94 473 VAL A N 1
ATOM 3581 C CA . VAL A 1 473 ? -16.230 -5.576 8.845 1.00 83.94 473 VAL A CA 1
ATOM 3582 C C . VAL A 1 473 ? -17.513 -6.101 8.209 1.00 83.94 473 VAL A C 1
ATOM 3584 O O . VAL A 1 473 ? -17.553 -6.360 7.007 1.00 83.94 473 VAL A O 1
ATOM 3587 N N . ASP A 1 474 ? -18.570 -6.206 8.997 1.00 87.69 474 ASP A N 1
ATOM 3588 C CA . ASP A 1 474 ? -19.946 -6.362 8.539 1.00 87.69 474 ASP A CA 1
ATOM 3589 C C . ASP A 1 474 ? -20.854 -5.450 9.366 1.00 87.69 474 ASP A C 1
ATOM 3591 O O . ASP A 1 474 ? -20.609 -5.233 10.550 1.00 87.69 474 ASP A O 1
ATOM 3595 N N . GLY A 1 475 ? -21.867 -4.845 8.754 1.00 89.88 475 GLY A N 1
ATOM 3596 C CA . GLY A 1 475 ? -22.696 -3.878 9.461 1.00 89.88 475 GLY A CA 1
ATOM 3597 C C . GLY A 1 475 ? -23.881 -3.353 8.672 1.00 89.88 475 GLY A C 1
ATOM 3598 O O . GLY A 1 475 ? -24.170 -3.765 7.547 1.00 89.88 475 GLY A O 1
ATOM 3599 N N . THR A 1 476 ? -24.626 -2.460 9.310 1.00 89.38 476 THR A N 1
ATOM 3600 C CA . THR A 1 476 ? -25.804 -1.809 8.740 1.00 89.38 476 THR A CA 1
ATOM 3601 C C . THR A 1 476 ? -25.989 -0.426 9.350 1.00 89.38 476 THR A C 1
ATOM 3603 O O . THR A 1 476 ? -25.936 -0.273 10.571 1.00 89.38 476 THR A O 1
ATOM 3606 N N . THR A 1 477 ? -26.247 0.563 8.499 1.00 86.81 477 THR A N 1
ATOM 3607 C CA . THR A 1 477 ? -26.732 1.898 8.867 1.00 86.81 477 THR A CA 1
ATOM 3608 C C . THR A 1 477 ? -28.217 2.000 8.536 1.00 86.81 477 THR A C 1
ATOM 3610 O O . THR A 1 477 ? -28.685 1.446 7.544 1.00 86.81 477 THR A O 1
ATOM 3613 N N . THR A 1 478 ? -28.985 2.700 9.364 1.00 89.19 478 THR A N 1
ATOM 3614 C CA . THR A 1 478 ? -30.400 3.011 9.125 1.00 89.19 478 THR A CA 1
ATOM 3615 C C . THR A 1 478 ? -30.675 4.460 9.501 1.00 89.19 478 THR A C 1
ATOM 3617 O O . THR A 1 478 ? -30.175 4.937 10.522 1.00 89.19 478 THR A O 1
ATOM 3620 N N . THR A 1 479 ? -31.477 5.158 8.696 1.00 85.94 479 THR A N 1
ATOM 3621 C CA . THR A 1 479 ? -31.920 6.531 8.970 1.00 85.94 479 THR A CA 1
ATOM 3622 C C . THR A 1 479 ? -33.342 6.783 8.473 1.00 85.94 479 THR A C 1
ATOM 3624 O O . THR A 1 479 ? -33.758 6.291 7.426 1.00 85.94 479 THR A O 1
ATOM 3627 N N . ASP A 1 480 ? -34.091 7.574 9.237 1.00 82.75 480 ASP A N 1
ATOM 3628 C CA . ASP A 1 480 ? -35.416 8.099 8.889 1.00 82.75 480 ASP A CA 1
ATOM 3629 C C . ASP A 1 480 ? -35.367 9.553 8.371 1.00 82.75 480 ASP A C 1
ATOM 3631 O O . ASP A 1 480 ? -36.406 10.165 8.119 1.00 82.75 480 ASP A O 1
ATOM 3635 N N . GLY A 1 481 ? -34.161 10.112 8.210 1.00 75.44 481 GLY A N 1
ATOM 3636 C CA . GLY A 1 481 ? -33.915 11.499 7.810 1.00 75.44 481 GLY A CA 1
ATOM 3637 C C . GLY A 1 481 ? -33.821 12.501 8.970 1.00 75.44 481 GLY A C 1
ATOM 3638 O O . GLY A 1 481 ? -33.298 13.595 8.762 1.00 75.44 481 GLY A O 1
ATOM 3639 N N . ASP A 1 482 ? -34.265 12.135 10.180 1.00 77.81 482 ASP A N 1
ATOM 3640 C CA . ASP A 1 482 ? -34.148 12.957 11.399 1.00 77.81 482 ASP A CA 1
ATOM 3641 C C . ASP A 1 482 ? -33.070 12.409 12.364 1.00 77.81 482 ASP A C 1
ATOM 3643 O O . ASP A 1 482 ? -32.432 13.167 13.108 1.00 77.81 482 ASP A O 1
ATOM 3647 N N . THR A 1 483 ? -32.848 11.091 12.352 1.00 82.69 483 THR A N 1
ATOM 3648 C CA . THR A 1 483 ? -31.880 10.365 13.188 1.00 82.69 483 THR A CA 1
ATOM 3649 C C . THR A 1 483 ? -31.154 9.277 12.396 1.00 82.69 483 THR A C 1
ATOM 3651 O O . THR A 1 483 ? -31.591 8.886 11.314 1.00 82.69 483 THR A O 1
ATOM 3654 N N . PHE A 1 484 ? -30.044 8.755 12.925 1.00 86.00 484 PHE A N 1
ATOM 3655 C CA . PHE A 1 484 ? -29.408 7.553 12.381 1.00 86.00 484 PHE A CA 1
ATOM 3656 C C . PHE A 1 484 ? -28.900 6.623 13.489 1.00 86.00 484 PHE A C 1
ATOM 3658 O O . PHE A 1 484 ? -28.572 7.067 14.596 1.00 86.00 484 PHE A O 1
ATOM 3665 N N . ALA A 1 485 ? -28.781 5.342 13.142 1.00 87.44 485 ALA A N 1
ATOM 3666 C CA . ALA A 1 485 ? -28.059 4.336 13.909 1.00 87.44 485 ALA A CA 1
ATOM 3667 C C . ALA A 1 485 ? -27.237 3.448 12.964 1.00 87.44 485 ALA A C 1
ATOM 3669 O O . ALA A 1 485 ? -27.726 3.031 11.913 1.00 87.44 485 ALA A O 1
ATOM 3670 N N . THR A 1 486 ? -26.004 3.136 13.355 1.00 87.69 486 THR A N 1
ATOM 3671 C CA . THR A 1 486 ? -25.112 2.204 12.658 1.00 87.69 486 THR A CA 1
ATOM 3672 C C . THR A 1 486 ? -24.664 1.122 13.629 1.00 87.69 486 THR A C 1
ATOM 3674 O O . THR A 1 486 ? -24.131 1.432 14.692 1.00 87.69 486 THR A O 1
ATOM 3677 N N . SER A 1 487 ? -24.822 -0.148 13.260 1.00 89.81 487 SER A N 1
ATOM 3678 C CA . SER A 1 487 ? -24.240 -1.287 13.979 1.00 89.81 487 SER A CA 1
ATOM 3679 C C . SER A 1 487 ? -23.223 -1.987 13.083 1.00 89.81 487 SER A C 1
ATOM 3681 O O . SER A 1 487 ? -23.499 -2.202 11.905 1.00 89.81 487 SER A O 1
ATOM 3683 N N . ALA A 1 488 ? -22.048 -2.317 13.619 1.00 88.00 488 ALA A N 1
ATOM 3684 C CA . ALA A 1 488 ? -20.981 -2.983 12.882 1.00 88.00 488 ALA A CA 1
ATOM 3685 C C . ALA A 1 488 ? -20.238 -4.004 13.753 1.00 88.00 488 ALA A C 1
ATOM 3687 O O . ALA A 1 488 ? -19.745 -3.671 14.831 1.00 88.00 488 ALA A O 1
ATOM 3688 N N . GLY A 1 489 ? -20.096 -5.230 13.260 1.00 85.56 489 GLY A N 1
ATOM 3689 C CA . GLY A 1 489 ? -19.071 -6.163 13.702 1.00 85.56 489 GLY A CA 1
ATOM 3690 C C . GLY A 1 489 ? -17.764 -5.861 12.974 1.00 85.56 489 GLY A C 1
ATOM 3691 O O . GLY A 1 489 ? -17.717 -5.828 11.749 1.00 85.56 489 GLY A O 1
ATOM 3692 N N . LEU A 1 490 ? -16.683 -5.645 13.715 1.00 87.12 490 LEU A N 1
ATOM 3693 C CA . LEU A 1 490 ? -15.320 -5.648 13.195 1.00 87.12 490 LEU A CA 1
ATOM 3694 C C . LEU A 1 490 ? -14.631 -6.919 13.685 1.00 87.12 490 LEU A C 1
ATOM 3696 O O . LEU A 1 490 ? -14.819 -7.333 14.830 1.00 87.12 490 LEU A O 1
ATOM 3700 N N . SER A 1 491 ? -13.773 -7.519 12.867 1.00 86.44 491 SER A N 1
ATOM 3701 C CA . SER A 1 491 ? -12.904 -8.601 13.322 1.00 86.44 491 SER A CA 1
ATOM 3702 C C . SER A 1 491 ? -11.484 -8.496 12.782 1.00 86.44 491 SER A C 1
ATOM 3704 O O . SER A 1 491 ? -11.252 -8.055 11.659 1.00 86.44 491 SER A O 1
ATOM 3706 N N . LEU A 1 492 ? -10.522 -8.917 13.602 1.00 86.81 492 LEU A N 1
ATOM 3707 C CA . LEU A 1 492 ? -9.122 -9.092 13.240 1.00 86.81 492 LEU A CA 1
ATOM 3708 C C . LEU A 1 492 ? -8.717 -10.530 13.560 1.00 86.81 492 LEU A C 1
ATOM 3710 O O . LEU A 1 492 ? -8.645 -10.918 14.726 1.00 86.81 492 LEU A O 1
ATOM 3714 N N . THR A 1 493 ? -8.451 -11.306 12.516 1.00 87.31 493 THR A N 1
ATOM 3715 C CA . THR A 1 493 ? -8.123 -12.732 12.584 1.00 87.31 493 THR A CA 1
ATOM 3716 C C . THR A 1 493 ? -6.685 -12.949 12.133 1.00 87.31 493 THR A C 1
ATOM 3718 O O . THR A 1 493 ? -6.316 -12.524 11.039 1.00 87.31 493 THR A O 1
ATOM 3721 N N . LEU A 1 494 ? -5.873 -13.625 12.943 1.00 87.62 494 LEU A N 1
ATOM 3722 C CA . LEU A 1 494 ? -4.603 -14.199 12.498 1.00 87.62 494 LEU A CA 1
ATOM 3723 C C . LEU A 1 494 ? -4.830 -15.699 12.308 1.00 87.62 494 LEU A C 1
ATOM 3725 O O . LEU A 1 494 ? -4.949 -16.409 13.303 1.00 87.62 494 LEU A O 1
ATOM 3729 N N . SER A 1 495 ? -4.954 -16.109 11.042 1.00 85.25 495 SER A N 1
ATOM 3730 C CA . SER A 1 495 ? -5.252 -17.465 10.550 1.00 85.25 495 SER A CA 1
ATOM 3731 C C . SER A 1 495 ? -6.094 -18.308 11.522 1.00 85.25 495 SER A C 1
ATOM 3733 O O . SER A 1 495 ? -7.252 -17.966 11.750 1.00 85.25 495 SER A O 1
ATOM 3735 N N . ASP A 1 496 ? -5.528 -19.363 12.113 1.00 86.19 496 ASP A N 1
ATOM 3736 C CA . ASP A 1 496 ? -6.204 -20.213 13.104 1.00 86.19 496 ASP A CA 1
ATOM 3737 C C . ASP A 1 496 ? -5.726 -19.898 14.537 1.00 86.19 496 ASP A C 1
ATOM 3739 O O . ASP A 1 496 ? -6.042 -20.622 15.479 1.00 86.19 496 ASP A O 1
ATOM 3743 N N . GLU A 1 497 ? -4.910 -18.857 14.727 1.00 87.19 497 GLU A N 1
ATOM 3744 C CA . GLU A 1 497 ? -4.249 -18.523 15.987 1.00 87.19 497 GLU A CA 1
ATOM 3745 C C . GLU A 1 497 ? -5.136 -17.718 16.947 1.00 87.19 497 GLU A C 1
ATOM 3747 O O . GLU A 1 497 ? -5.203 -18.053 18.134 1.00 87.19 497 GLU A O 1
ATOM 3752 N N . PHE A 1 498 ? -5.799 -16.659 16.472 1.00 88.50 498 PHE A N 1
ATOM 3753 C CA . PHE A 1 498 ? -6.771 -15.883 17.255 1.00 88.50 498 PHE A CA 1
ATOM 3754 C C . PHE A 1 498 ? -7.701 -15.048 16.368 1.00 88.50 498 PHE A C 1
ATOM 3756 O O . PHE A 1 498 ? -7.336 -14.669 15.254 1.00 88.50 498 PHE A O 1
ATOM 3763 N N . LYS A 1 499 ? -8.864 -14.681 16.917 1.00 92.62 499 LYS A N 1
ATOM 3764 C CA . LYS A 1 499 ? -9.808 -13.723 16.335 1.00 92.62 499 LYS A CA 1
ATOM 3765 C C . LYS A 1 499 ? -10.277 -12.740 17.406 1.00 92.62 499 LYS A C 1
ATOM 3767 O O . LYS A 1 499 ? -10.909 -13.129 18.383 1.00 92.62 499 LYS A O 1
ATOM 3772 N N . LEU A 1 500 ? -9.942 -11.465 17.231 1.00 88.94 500 LEU A N 1
ATOM 3773 C CA . LEU A 1 500 ? -10.506 -10.365 18.010 1.00 88.94 500 LEU A CA 1
ATOM 3774 C C . LEU A 1 500 ? -11.753 -9.865 17.281 1.00 88.94 500 LEU A C 1
ATOM 3776 O O . LEU A 1 500 ? -11.632 -9.395 16.155 1.00 88.94 500 LEU A O 1
ATOM 3780 N N . ASN A 1 501 ? -12.914 -9.939 17.919 1.00 91.00 501 ASN A N 1
ATOM 3781 C CA . ASN A 1 501 ? -14.146 -9.301 17.474 1.00 91.00 501 ASN A CA 1
ATOM 3782 C C . ASN A 1 501 ? -14.357 -7.994 18.258 1.00 91.00 501 ASN A C 1
ATOM 3784 O O . ASN A 1 501 ? -14.055 -7.929 19.453 1.00 91.00 501 ASN A O 1
ATOM 3788 N N . VAL A 1 502 ? -14.905 -6.975 17.600 1.00 89.31 502 VAL A N 1
ATOM 3789 C CA . VAL A 1 502 ? -15.394 -5.739 18.222 1.00 89.31 502 VAL A CA 1
ATOM 3790 C C . VAL A 1 502 ? -16.782 -5.462 17.664 1.00 89.31 502 VAL A C 1
ATOM 3792 O O . VAL A 1 502 ? -16.912 -5.228 16.468 1.00 89.31 502 VAL A O 1
ATOM 3795 N N . ASN A 1 503 ? -17.813 -5.494 18.503 1.00 90.81 503 ASN A N 1
ATOM 3796 C CA . ASN A 1 503 ? -19.162 -5.109 18.089 1.00 90.81 503 ASN A CA 1
ATOM 3797 C C . ASN A 1 503 ? -19.357 -3.648 18.466 1.00 90.81 503 ASN A C 1
ATOM 3799 O O . ASN A 1 503 ? -19.251 -3.318 19.641 1.00 90.81 503 ASN A O 1
ATOM 3803 N N . ALA A 1 504 ? -19.604 -2.783 17.489 1.00 87.12 504 ALA A N 1
ATOM 3804 C CA . ALA A 1 504 ? -19.755 -1.350 17.679 1.00 87.12 504 ALA A CA 1
ATOM 3805 C C . ALA A 1 504 ? -21.160 -0.881 17.284 1.00 87.12 504 ALA A C 1
ATOM 3807 O O . ALA A 1 504 ? -21.713 -1.311 16.270 1.00 87.12 504 ALA A O 1
ATOM 3808 N N . THR A 1 505 ? -21.713 0.049 18.055 1.00 88.94 505 THR A N 1
ATOM 3809 C CA . THR A 1 505 ? -22.929 0.799 17.724 1.00 88.94 505 THR A CA 1
ATOM 3810 C C . THR A 1 505 ? -22.631 2.289 17.784 1.00 88.94 505 THR A C 1
ATOM 3812 O O . THR A 1 505 ? -22.125 2.773 18.796 1.00 88.94 505 THR A O 1
ATOM 3815 N N . LEU A 1 506 ? -22.944 3.013 16.713 1.00 85.69 506 LEU A N 1
ATOM 3816 C CA . LEU A 1 506 ? -22.843 4.464 16.625 1.00 85.69 506 LEU A CA 1
ATOM 3817 C C . LEU A 1 506 ? -24.239 5.042 16.402 1.00 85.69 506 LEU A C 1
ATOM 3819 O O . LEU A 1 506 ? -24.868 4.765 15.383 1.00 85.69 506 LEU A O 1
ATOM 3823 N N . GLU A 1 507 ? -24.707 5.853 17.342 1.00 88.38 507 GLU A N 1
ATOM 3824 C CA . GLU A 1 507 ? -26.062 6.406 17.337 1.00 88.38 507 GLU A CA 1
ATOM 3825 C C . GLU A 1 507 ? -26.043 7.921 17.554 1.00 88.38 507 GLU A C 1
ATOM 3827 O O . GLU A 1 507 ? -25.200 8.466 18.278 1.00 88.38 507 GLU A O 1
ATOM 3832 N N . GLN A 1 508 ? -27.007 8.608 16.944 1.00 84.44 508 GLN A N 1
ATOM 3833 C CA . GLN A 1 508 ? -27.319 9.994 17.273 1.00 84.44 508 GLN A CA 1
ATOM 3834 C C . GLN A 1 508 ? -28.044 10.068 18.623 1.00 84.44 508 GLN A C 1
ATOM 3836 O O . GLN A 1 508 ? -29.032 9.373 18.847 1.00 84.44 508 GLN A O 1
ATOM 3841 N N . ALA A 1 509 ? -27.593 10.964 19.498 1.00 84.06 509 ALA A N 1
ATOM 3842 C CA . ALA A 1 509 ? -28.196 11.214 20.799 1.00 84.06 509 ALA A CA 1
ATOM 3843 C C . ALA A 1 509 ? -28.588 12.687 20.979 1.00 84.06 509 ALA A C 1
ATOM 3845 O O . ALA A 1 509 ? -28.029 13.590 20.347 1.00 84.06 509 ALA A O 1
ATOM 3846 N N . ASP A 1 510 ? -29.531 12.925 21.894 1.00 79.94 510 ASP A N 1
ATOM 3847 C CA . ASP A 1 510 ? -29.789 14.262 22.425 1.00 79.94 510 ASP A CA 1
ATOM 3848 C C . ASP A 1 510 ? -28.499 14.841 23.030 1.00 79.94 510 ASP A C 1
ATOM 3850 O O . ASP A 1 510 ? -27.740 14.145 23.707 1.00 79.94 510 ASP A O 1
ATOM 3854 N N . TYR A 1 511 ? -28.268 16.135 22.806 1.00 78.25 511 TYR A N 1
ATOM 3855 C CA . TYR A 1 511 ? -27.122 16.856 23.358 1.00 78.25 511 TYR A CA 1
ATOM 3856 C C . TYR A 1 511 ? -27.129 16.828 24.897 1.00 78.25 511 TYR A C 1
ATOM 3858 O O . TYR A 1 511 ? -28.028 17.393 25.529 1.00 78.25 511 TYR A O 1
ATOM 3866 N N . GLU A 1 512 ? -26.082 16.262 25.499 1.00 73.88 512 GLU A N 1
ATOM 3867 C CA . GLU A 1 512 ? -25.789 16.374 26.928 1.00 73.88 512 GLU A CA 1
ATOM 3868 C C . GLU A 1 512 ? -24.461 17.124 27.123 1.00 73.88 512 GLU A C 1
ATOM 3870 O O . GLU A 1 512 ? -23.430 16.774 26.548 1.00 73.88 512 GLU A O 1
ATOM 3875 N N . GLU A 1 513 ? -24.463 18.202 27.919 1.00 72.12 513 GLU A N 1
ATOM 3876 C CA . GLU A 1 513 ? -23.238 18.985 28.104 1.00 72.12 513 GLU A CA 1
ATOM 3877 C C . GLU A 1 513 ? -22.203 18.210 28.932 1.00 72.12 513 GLU A C 1
ATOM 3879 O O . GLU A 1 513 ? -22.382 17.988 30.130 1.00 72.12 513 GLU A O 1
ATOM 3884 N N . ILE A 1 514 ? -21.057 17.908 28.317 1.00 68.88 514 ILE A N 1
ATOM 3885 C CA . ILE A 1 514 ? -19.885 17.374 29.017 1.00 68.88 514 ILE A CA 1
ATOM 3886 C C . ILE A 1 514 ? -19.329 18.466 29.954 1.00 68.88 514 ILE A C 1
ATOM 3888 O O . ILE A 1 514 ? -18.699 19.432 29.500 1.00 68.88 514 ILE A O 1
ATOM 3892 N N . GLU A 1 515 ? -19.568 18.325 31.267 1.00 65.94 515 GLU A N 1
ATOM 3893 C CA . GLU A 1 515 ? -19.137 19.270 32.312 1.00 65.94 515 GLU A CA 1
ATOM 3894 C C . GLU A 1 515 ? -17.602 19.305 32.485 1.00 65.94 515 GLU A C 1
ATOM 3896 O O . GLU A 1 515 ? -17.024 18.644 33.352 1.00 65.94 515 GLU A O 1
ATOM 3901 N N . PHE A 1 516 ? -16.916 20.177 31.743 1.00 69.00 516 PHE A N 1
ATOM 3902 C CA . PHE A 1 516 ? -15.469 20.393 31.888 1.00 69.00 516 PHE A CA 1
ATOM 3903 C C . PHE A 1 516 ? -15.109 21.267 33.117 1.00 69.00 516 PHE A C 1
ATOM 3905 O O . PHE A 1 516 ? -14.534 22.353 33.013 1.00 69.00 516 PHE A O 1
ATOM 3912 N N . ALA A 1 517 ? -15.465 20.811 34.324 1.00 64.31 517 ALA A N 1
ATOM 3913 C CA . ALA A 1 517 ? -15.352 21.548 35.594 1.00 64.31 517 ALA A CA 1
ATOM 3914 C C . ALA A 1 517 ? -13.935 21.524 36.231 1.00 64.31 517 ALA A C 1
ATOM 3916 O O . ALA A 1 517 ? -13.767 21.325 37.447 1.00 64.31 517 ALA A O 1
ATOM 3917 N N . GLY A 1 518 ? -12.908 21.692 35.396 1.00 63.50 518 GLY A N 1
ATOM 3918 C CA . GLY A 1 518 ? -11.490 21.553 35.732 1.00 63.50 518 GLY A CA 1
ATOM 3919 C C . GLY A 1 518 ? -10.848 22.717 36.497 1.00 63.50 518 GLY A C 1
ATOM 3920 O O . GLY A 1 518 ? -11.383 23.821 36.601 1.00 63.50 518 GLY A O 1
ATOM 3921 N N . GLY A 1 519 ? -9.664 22.456 37.060 1.00 66.88 519 GLY A N 1
ATOM 3922 C CA . GLY A 1 519 ? -8.770 23.486 37.599 1.00 66.88 519 GLY A CA 1
ATOM 3923 C C . GLY A 1 519 ? -7.938 24.190 36.516 1.00 66.88 519 GLY A C 1
ATOM 3924 O O . GLY A 1 519 ? -8.180 24.040 35.324 1.00 66.88 519 GLY A O 1
ATOM 3925 N N . GLN A 1 520 ? -6.917 24.948 36.930 1.00 73.31 520 GLN A N 1
ATOM 3926 C CA . GLN A 1 520 ? -5.977 25.576 35.993 1.00 73.31 520 GLN A CA 1
ATOM 3927 C C . GLN A 1 520 ? -5.250 24.518 35.143 1.00 73.31 520 GLN A C 1
ATOM 3929 O O . GLN A 1 520 ? -4.709 23.554 35.688 1.00 73.31 520 GLN A O 1
ATOM 3934 N N . ALA A 1 521 ? -5.207 24.738 33.827 1.00 82.81 521 ALA A N 1
ATOM 3935 C CA . ALA A 1 521 ? -4.534 23.865 32.873 1.00 82.81 521 ALA A CA 1
ATOM 3936 C C . ALA A 1 521 ? -3.008 23.816 33.069 1.00 82.81 521 ALA A C 1
ATOM 3938 O O . ALA A 1 521 ? -2.359 24.840 33.303 1.00 82.81 521 ALA A O 1
ATOM 3939 N N . ILE A 1 522 ? -2.447 22.612 32.944 1.00 85.00 522 ILE A N 1
ATOM 3940 C CA . ILE A 1 522 ? -1.011 22.332 32.984 1.00 85.00 522 ILE A CA 1
ATOM 3941 C C . ILE A 1 522 ? -0.529 22.035 31.561 1.00 85.00 522 ILE A C 1
ATOM 3943 O O . ILE A 1 522 ? -0.916 21.024 30.982 1.00 85.00 522 ILE A O 1
ATOM 3947 N N . ASP A 1 523 ? 0.340 22.889 31.022 1.00 83.38 523 ASP A N 1
ATOM 3948 C CA . ASP A 1 523 ? 1.001 22.670 29.731 1.00 83.38 523 ASP A CA 1
ATOM 3949 C C . ASP A 1 523 ? 1.989 21.494 29.818 1.00 83.38 523 ASP A C 1
ATOM 3951 O O . ASP A 1 523 ? 2.980 21.543 30.553 1.00 83.38 523 ASP A O 1
ATOM 3955 N N . LEU A 1 524 ? 1.713 20.430 29.062 1.00 78.38 524 LEU A N 1
ATOM 3956 C CA . LEU A 1 524 ? 2.527 19.216 29.012 1.00 78.38 524 LEU A CA 1
ATOM 3957 C C . LEU A 1 524 ? 3.867 19.412 28.288 1.00 78.38 524 LEU A C 1
ATOM 3959 O O . LEU A 1 524 ? 4.780 18.611 28.485 1.00 78.38 524 LEU A O 1
ATOM 3963 N N . THR A 1 525 ? 4.016 20.464 27.479 1.00 73.31 525 THR A N 1
ATOM 3964 C CA . THR A 1 525 ? 5.262 20.759 26.749 1.00 73.31 525 THR A CA 1
ATOM 3965 C C . THR A 1 525 ? 6.278 21.549 27.576 1.00 73.31 525 THR A C 1
ATOM 3967 O O . THR A 1 525 ? 7.460 21.578 27.234 1.00 73.31 525 THR A O 1
ATOM 3970 N N . ALA A 1 526 ? 5.841 22.143 28.692 1.00 78.94 526 ALA A N 1
ATOM 3971 C CA . ALA A 1 526 ? 6.641 23.021 29.547 1.00 78.94 526 ALA A CA 1
ATOM 3972 C C . ALA A 1 526 ? 6.528 22.669 31.049 1.00 78.94 526 ALA A C 1
ATOM 3974 O O . ALA A 1 526 ? 6.537 23.552 31.910 1.00 78.94 526 ALA A O 1
ATOM 3975 N N . LEU A 1 527 ? 6.420 21.373 31.368 1.00 82.50 527 LEU A N 1
ATOM 3976 C CA . LEU A 1 527 ? 6.294 20.869 32.741 1.00 82.50 527 LEU A CA 1
ATOM 3977 C C . LEU A 1 527 ? 7.493 21.236 33.629 1.00 82.50 527 LEU A C 1
ATOM 3979 O O . LEU A 1 527 ? 8.641 20.935 33.301 1.00 82.50 527 LEU A O 1
ATOM 3983 N N . ASN A 1 528 ? 7.210 21.786 34.811 1.00 85.00 528 ASN A N 1
ATOM 3984 C CA . ASN A 1 528 ? 8.181 21.922 35.900 1.00 85.00 528 ASN A CA 1
ATOM 3985 C C . ASN A 1 528 ? 8.019 20.830 36.982 1.00 85.00 528 ASN A C 1
ATOM 3987 O O . ASN A 1 528 ? 7.023 20.102 37.017 1.00 85.00 528 ASN A O 1
ATOM 3991 N N . ASP A 1 529 ? 9.001 20.722 37.883 1.00 91.12 529 ASP A N 1
ATOM 3992 C CA . ASP A 1 529 ? 9.041 19.685 38.928 1.00 91.12 529 ASP A CA 1
ATOM 3993 C C . ASP A 1 529 ? 7.842 19.731 39.894 1.00 91.12 529 ASP A C 1
ATOM 3995 O O . ASP A 1 529 ? 7.375 18.678 40.342 1.00 91.12 529 ASP A O 1
ATOM 3999 N N . ASP A 1 530 ? 7.307 20.921 40.192 1.00 88.94 530 ASP A N 1
ATOM 4000 C CA . ASP A 1 530 ? 6.139 21.090 41.065 1.00 88.94 530 ASP A CA 1
ATOM 4001 C C . ASP A 1 530 ? 4.863 20.581 40.376 1.00 88.94 530 ASP A C 1
ATOM 4003 O O . ASP A 1 530 ? 4.110 19.801 40.963 1.00 88.94 530 ASP A O 1
ATOM 4007 N N . GLN A 1 531 ? 4.651 20.941 39.104 1.00 85.56 531 GLN A N 1
ATOM 4008 C CA . GLN A 1 531 ? 3.540 20.446 38.278 1.00 85.56 531 GLN A CA 1
ATOM 4009 C C . GLN A 1 531 ? 3.614 18.925 38.089 1.00 85.56 531 GLN A C 1
ATOM 4011 O O . GLN A 1 531 ? 2.615 18.224 38.260 1.00 85.56 531 GLN A O 1
ATOM 4016 N N . LEU A 1 532 ? 4.803 18.388 37.803 1.00 86.69 532 LEU A N 1
ATOM 4017 C CA . LEU A 1 532 ? 5.019 16.946 37.680 1.00 86.69 532 LEU A CA 1
ATOM 4018 C C . LEU A 1 532 ? 4.739 16.216 39.005 1.00 86.69 532 LEU A C 1
ATOM 4020 O O . LEU A 1 532 ? 4.154 15.129 39.008 1.00 86.69 532 LEU A O 1
ATOM 4024 N N . SER A 1 533 ? 5.124 16.808 40.137 1.00 87.44 533 SER A N 1
ATOM 4025 C CA . SER A 1 533 ? 4.839 16.272 41.473 1.00 87.44 533 SER A CA 1
ATOM 4026 C C . SER A 1 533 ? 3.345 16.326 41.810 1.00 87.44 533 SER A C 1
ATOM 4028 O O . SER A 1 533 ? 2.809 15.374 42.380 1.00 87.44 533 SER A O 1
ATOM 4030 N N . GLN A 1 534 ? 2.651 17.394 41.406 1.00 87.44 534 GLN A N 1
ATOM 4031 C CA . GLN A 1 534 ? 1.201 17.544 41.541 1.00 87.44 534 GLN A CA 1
ATOM 4032 C C . GLN A 1 534 ? 0.444 16.476 40.737 1.00 87.44 534 GLN A C 1
ATOM 4034 O O . GLN A 1 534 ? -0.422 15.804 41.301 1.00 87.44 534 GLN A O 1
ATOM 4039 N N . ILE A 1 535 ? 0.814 16.260 39.468 1.00 85.56 535 ILE A N 1
ATOM 4040 C CA . ILE A 1 535 ? 0.238 15.207 38.614 1.00 85.56 535 ILE A CA 1
ATOM 4041 C C . ILE A 1 535 ? 0.451 13.829 39.253 1.00 85.56 535 ILE A C 1
ATOM 4043 O O . ILE A 1 535 ? -0.514 13.097 39.464 1.00 85.56 535 ILE A O 1
ATOM 4047 N N . LYS A 1 536 ? 1.690 13.488 39.641 1.00 86.06 536 LYS A N 1
ATOM 4048 C CA . LYS A 1 536 ? 2.008 12.201 40.293 1.00 86.06 536 LYS A CA 1
ATOM 4049 C C . LYS A 1 536 ? 1.198 11.974 41.572 1.00 86.06 536 LYS A C 1
ATOM 4051 O O . LYS A 1 536 ? 0.720 10.863 41.804 1.00 86.06 536 LYS A O 1
ATOM 4056 N N . SER A 1 537 ? 1.040 13.010 42.395 1.00 88.25 537 SER A N 1
ATOM 4057 C CA . SER A 1 537 ? 0.277 12.952 43.646 1.00 88.25 537 SER A CA 1
ATOM 4058 C C . SER A 1 537 ? -1.205 12.659 43.396 1.00 88.25 537 SER A C 1
ATOM 4060 O O . SER A 1 537 ? -1.768 11.749 44.008 1.00 88.25 537 SER A O 1
ATOM 4062 N N . GLU A 1 538 ? -1.830 13.370 42.452 1.00 88.88 538 GLU A N 1
ATOM 4063 C CA . GLU A 1 538 ? -3.247 13.173 42.142 1.00 88.88 538 GLU A CA 1
ATOM 4064 C C . GLU A 1 538 ? -3.494 11.819 41.457 1.00 88.88 538 GLU A C 1
ATOM 4066 O O . GLU A 1 538 ? -4.377 11.091 41.903 1.00 88.88 538 GLU A O 1
ATOM 4071 N N . VAL A 1 539 ? -2.649 11.405 40.502 1.00 87.25 539 VAL A N 1
ATOM 4072 C CA . VAL A 1 539 ? -2.715 10.069 39.872 1.00 87.25 539 VAL A CA 1
ATOM 4073 C C . VAL A 1 539 ? -2.585 8.949 40.910 1.00 87.25 539 VAL A C 1
ATOM 4075 O O . VAL A 1 539 ? -3.370 8.004 40.898 1.00 87.25 539 VAL A O 1
ATOM 4078 N N . THR A 1 540 ? -1.666 9.073 41.875 1.00 87.75 540 THR A N 1
ATOM 4079 C CA . THR A 1 540 ? -1.531 8.100 42.979 1.00 87.75 540 THR A CA 1
ATOM 4080 C C . THR A 1 540 ? -2.810 8.033 43.823 1.00 87.75 540 THR A C 1
ATOM 4082 O O . THR A 1 540 ? -3.286 6.954 44.180 1.00 87.75 540 THR A O 1
ATOM 4085 N N . LYS A 1 541 ? -3.398 9.193 44.133 1.00 89.50 541 LYS A N 1
ATOM 4086 C CA . LYS A 1 541 ? -4.620 9.329 44.936 1.00 89.50 541 LYS A CA 1
ATOM 4087 C C . LYS A 1 541 ? -5.864 8.793 44.224 1.00 89.50 541 LYS A C 1
ATOM 4089 O O . LYS A 1 541 ? -6.701 8.175 44.880 1.00 89.50 541 LYS A O 1
ATOM 4094 N N . GLN A 1 542 ? -6.002 9.010 42.918 1.00 88.69 542 GLN A N 1
ATOM 4095 C CA . GLN A 1 542 ? -7.119 8.484 42.130 1.00 88.69 542 GLN A CA 1
ATOM 4096 C C . GLN A 1 542 ? -6.948 6.985 41.855 1.00 88.69 542 GLN A C 1
ATOM 4098 O O . GLN A 1 542 ? -7.888 6.222 42.067 1.00 88.69 542 GLN A O 1
ATOM 4103 N N . GLY A 1 543 ? -5.728 6.526 41.552 1.00 87.56 543 GLY A N 1
ATOM 4104 C CA . GLY A 1 543 ? -5.399 5.099 41.452 1.00 87.56 543 GLY A CA 1
ATOM 4105 C C . GLY A 1 543 ? -5.705 4.317 42.737 1.00 87.56 543 GLY A C 1
ATOM 4106 O O . GLY A 1 543 ? -6.184 3.184 42.676 1.00 87.56 543 GLY A O 1
ATOM 4107 N N . ALA A 1 544 ? -5.535 4.931 43.914 1.00 86.62 544 ALA A N 1
ATOM 4108 C CA . ALA A 1 544 ? -5.952 4.337 45.186 1.00 86.62 544 ALA A CA 1
ATOM 4109 C C . ALA A 1 544 ? -7.484 4.195 45.326 1.00 86.62 544 ALA A C 1
ATOM 4111 O O . ALA A 1 544 ? -7.947 3.230 45.935 1.00 86.62 544 ALA A O 1
ATOM 4112 N N . LYS A 1 545 ? -8.284 5.107 44.747 1.00 88.56 545 LYS A N 1
ATOM 4113 C CA . LYS A 1 545 ? -9.751 4.959 44.699 1.00 88.56 545 LYS A CA 1
ATOM 4114 C C . LYS A 1 545 ? -10.177 3.880 43.708 1.00 88.56 545 LYS A C 1
ATOM 4116 O O . LYS A 1 545 ? -11.015 3.058 44.062 1.00 88.56 545 LYS A O 1
ATOM 4121 N N . LEU A 1 546 ? -9.579 3.850 42.515 1.00 88.69 546 LEU A N 1
ATOM 4122 C CA . LEU A 1 546 ? -9.821 2.798 41.524 1.00 88.69 546 LEU A CA 1
ATOM 4123 C C . LEU A 1 546 ? -9.505 1.417 42.119 1.00 88.69 546 LEU A C 1
ATOM 4125 O O . LEU A 1 546 ? -10.333 0.514 42.064 1.00 88.69 546 LEU A O 1
ATOM 4129 N N . SER A 1 547 ? -8.372 1.295 42.817 1.00 85.62 547 SER A N 1
ATOM 4130 C CA . SER A 1 547 ? -8.005 0.085 43.569 1.00 85.62 547 SER A CA 1
ATOM 4131 C C . SER A 1 547 ? -9.071 -0.319 44.597 1.00 85.62 547 SER A C 1
ATOM 4133 O O . SER A 1 547 ? -9.349 -1.504 44.755 1.00 85.62 547 SER A O 1
ATOM 4135 N N . ALA A 1 548 ? -9.697 0.641 45.287 1.00 86.50 548 ALA A N 1
ATOM 4136 C CA . ALA A 1 548 ? -10.789 0.361 46.220 1.00 86.50 548 ALA A CA 1
ATOM 4137 C C . ALA A 1 548 ? -12.097 -0.049 45.512 1.00 86.50 548 ALA A C 1
ATOM 4139 O O . ALA A 1 548 ? -12.829 -0.878 46.051 1.00 86.50 548 ALA A O 1
ATOM 4140 N N . SER A 1 549 ? -12.374 0.475 44.312 1.00 86.69 549 SER A N 1
ATOM 4141 C CA . SER A 1 549 ? -13.513 0.055 43.479 1.00 86.69 549 SER A CA 1
ATOM 4142 C C . SER A 1 549 ? -13.344 -1.380 42.965 1.00 86.69 549 SER A C 1
ATOM 4144 O O . SER A 1 549 ? -14.259 -2.198 43.064 1.00 86.69 549 SER A O 1
ATOM 4146 N N . LEU A 1 550 ? -12.133 -1.733 42.520 1.00 88.38 550 LEU A N 1
ATOM 4147 C CA . LEU A 1 550 ? -11.781 -3.083 42.067 1.00 88.38 550 LEU A CA 1
ATOM 4148 C C . LEU A 1 550 ? -11.931 -4.146 43.172 1.00 88.38 550 LEU A C 1
ATOM 4150 O O . LEU A 1 550 ? -12.266 -5.288 42.880 1.00 88.38 550 LEU A O 1
ATOM 4154 N N . VAL A 1 551 ? -11.765 -3.792 44.453 1.00 87.19 551 VAL A N 1
ATOM 4155 C CA . VAL A 1 551 ? -12.028 -4.718 45.579 1.00 87.19 551 VAL A CA 1
ATOM 4156 C C . VAL A 1 551 ? -13.503 -5.141 45.665 1.00 87.19 551 VAL A C 1
ATOM 4158 O O . VAL A 1 551 ? -13.791 -6.221 46.180 1.00 87.19 551 VAL A O 1
ATOM 4161 N N . LEU A 1 552 ? -14.435 -4.337 45.141 1.00 88.44 552 LEU A N 1
ATOM 4162 C CA . LEU A 1 552 ? -15.855 -4.698 45.050 1.00 88.44 552 LEU A CA 1
ATOM 4163 C C . LEU A 1 552 ? -16.167 -5.609 43.847 1.00 88.44 552 LEU A C 1
ATOM 4165 O O . LEU A 1 552 ? -17.228 -6.225 43.829 1.00 88.44 552 LEU A O 1
ATOM 4169 N N . HIS A 1 553 ? -15.227 -5.751 42.905 1.00 90.56 553 HIS A N 1
ATOM 4170 C CA . HIS A 1 553 ? -15.370 -6.498 41.651 1.00 90.56 553 HIS A CA 1
ATOM 4171 C C . HIS A 1 553 ? -14.298 -7.604 41.583 1.00 90.56 553 HIS A C 1
ATOM 4173 O O . HIS A 1 553 ? -13.316 -7.514 40.839 1.00 90.56 553 HIS A O 1
ATOM 4179 N N . PRO A 1 554 ? -14.433 -8.659 42.415 1.00 86.31 554 PRO A N 1
ATOM 4180 C CA . PRO A 1 554 ? -13.363 -9.625 42.661 1.00 86.31 554 PRO A CA 1
ATOM 4181 C C . PRO A 1 554 ? -12.980 -10.469 41.439 1.00 86.31 554 PRO A C 1
ATOM 4183 O O . PRO A 1 554 ? -11.877 -11.007 41.433 1.00 86.31 554 PRO A O 1
ATOM 4186 N N . GLY A 1 555 ? -13.848 -10.585 40.425 1.00 87.69 555 GLY A N 1
ATOM 4187 C CA . GLY A 1 555 ? -13.524 -11.231 39.147 1.00 87.69 555 GLY A CA 1
ATOM 4188 C C . GLY A 1 555 ? -12.466 -10.441 38.377 1.00 87.69 555 GLY A C 1
ATOM 4189 O O . GLY A 1 555 ? -11.345 -10.918 38.214 1.00 87.69 555 GLY A O 1
ATOM 4190 N N . VAL A 1 556 ? -12.786 -9.191 38.023 1.00 88.81 556 VAL A N 1
ATOM 4191 C CA . VAL A 1 556 ? -11.864 -8.243 37.367 1.00 88.81 556 VAL A CA 1
ATOM 4192 C C . VAL A 1 556 ? -10.546 -8.124 38.132 1.00 88.81 556 VAL A C 1
ATOM 4194 O O . VAL A 1 556 ? -9.468 -8.231 37.548 1.00 88.81 556 VAL A O 1
ATOM 4197 N N . LEU A 1 557 ? -10.606 -7.970 39.460 1.00 90.00 557 LEU A N 1
ATOM 4198 C CA . LEU A 1 557 ? -9.403 -7.880 40.286 1.00 90.00 557 LEU A CA 1
ATOM 4199 C C . LEU A 1 557 ? -8.561 -9.169 40.252 1.00 90.00 557 LEU A C 1
ATOM 4201 O O . LEU A 1 557 ? -7.335 -9.081 40.223 1.00 90.00 557 LEU A O 1
ATOM 4205 N N . ALA A 1 558 ? -9.176 -10.356 40.252 1.00 91.25 558 ALA A N 1
ATOM 4206 C CA . ALA A 1 558 ? -8.446 -11.622 40.176 1.00 91.25 558 ALA A CA 1
ATOM 4207 C C . ALA A 1 558 ? -7.765 -11.826 38.813 1.00 91.25 558 ALA A C 1
ATOM 4209 O O . ALA A 1 558 ? -6.624 -12.298 38.773 1.00 91.25 558 ALA A O 1
ATOM 4210 N N . ASP A 1 559 ? -8.416 -11.431 37.720 1.00 92.56 559 ASP A N 1
ATOM 4211 C CA . ASP A 1 559 ? -7.854 -11.524 36.370 1.00 92.56 559 ASP A CA 1
ATOM 4212 C C . ASP A 1 559 ? -6.694 -10.525 36.187 1.00 92.56 559 ASP A C 1
ATOM 4214 O O . ASP A 1 559 ? -5.587 -10.920 35.805 1.00 92.56 559 ASP A O 1
ATOM 4218 N N . LEU A 1 560 ? -6.867 -9.263 36.605 1.00 89.62 560 LEU A N 1
ATOM 4219 C CA . LEU A 1 560 ? -5.794 -8.255 36.625 1.00 89.62 560 LEU A CA 1
ATOM 4220 C C . LEU A 1 560 ? -4.588 -8.709 37.468 1.00 89.62 560 LEU A C 1
ATOM 4222 O O . LEU A 1 560 ? -3.437 -8.617 37.028 1.00 89.62 560 LEU A O 1
ATOM 4226 N N . LEU A 1 561 ? -4.831 -9.253 38.666 1.00 90.38 561 LEU A N 1
ATOM 4227 C CA . LEU A 1 561 ? -3.778 -9.814 39.521 1.00 90.38 561 LEU A CA 1
ATOM 4228 C C . LEU A 1 561 ? -3.130 -11.072 38.927 1.00 90.38 561 LEU A C 1
ATOM 4230 O O . LEU A 1 561 ? -1.981 -11.358 39.255 1.00 90.38 561 LEU A O 1
ATOM 4234 N N . THR A 1 562 ? -3.815 -11.811 38.054 1.00 92.25 562 THR A N 1
ATOM 4235 C CA . THR A 1 562 ? -3.244 -12.971 37.351 1.00 92.25 562 THR A CA 1
ATOM 4236 C C . THR A 1 562 ? -2.284 -12.529 36.246 1.00 92.25 562 THR A C 1
ATOM 4238 O O . THR A 1 562 ? -1.210 -13.114 36.104 1.00 92.25 562 THR A O 1
ATOM 4241 N N . ILE A 1 563 ? -2.613 -11.460 35.514 1.00 88.81 563 ILE A N 1
ATOM 4242 C CA . ILE A 1 563 ? -1.752 -10.876 34.473 1.00 88.81 563 ILE A CA 1
ATOM 4243 C C . ILE A 1 563 ? -0.492 -10.254 35.091 1.00 88.81 563 ILE A C 1
ATOM 4245 O O . ILE A 1 563 ? 0.629 -10.591 34.695 1.00 88.81 563 ILE A O 1
ATOM 4249 N N . VAL A 1 564 ? -0.665 -9.382 36.092 1.00 85.31 564 VAL A N 1
ATOM 4250 C CA . VAL A 1 564 ? 0.434 -8.663 36.768 1.00 85.31 564 VAL A CA 1
ATOM 4251 C C . VAL A 1 564 ? 1.208 -9.574 37.734 1.00 85.31 564 VAL A C 1
ATOM 4253 O O . VAL A 1 564 ? 2.394 -9.356 37.985 1.00 85.31 564 VAL A O 1
ATOM 4256 N N . GLY A 1 565 ? 0.565 -10.619 38.259 1.00 74.62 565 GLY A N 1
ATOM 4257 C CA . GLY A 1 565 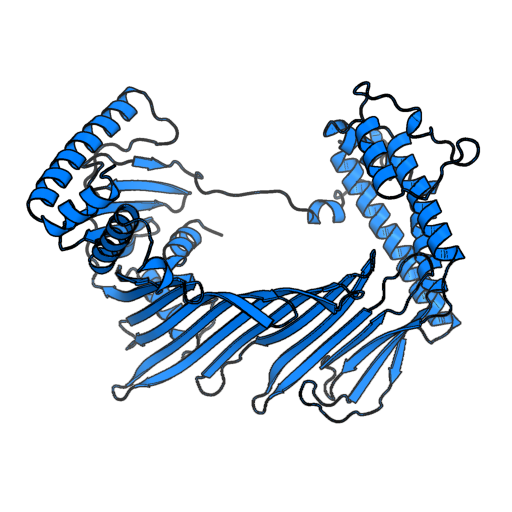? 1.170 -11.616 39.138 1.00 74.62 565 GLY A CA 1
ATOM 4258 C C . GLY A 1 565 ? 2.336 -12.329 38.460 1.00 74.62 565 GLY A C 1
ATOM 4259 O O . GLY A 1 565 ? 2.205 -12.835 37.347 1.00 74.62 565 GLY A O 1
ATOM 4260 N N . ASN A 1 566 ? 3.493 -12.338 39.121 1.00 54.91 566 ASN A N 1
ATOM 4261 C CA . ASN A 1 566 ? 4.771 -12.654 38.480 1.00 54.91 566 ASN A CA 1
ATOM 4262 C C . ASN A 1 566 ? 4.891 -14.121 38.064 1.00 54.91 566 ASN A C 1
ATOM 4264 O O . ASN A 1 566 ? 4.972 -15.005 38.953 1.00 54.91 566 ASN A O 1
#

Secondary structure (DSSP, 8-state):
--SHHHHHHHHHHHSTTS-------SSSPPTTHHHHHHHHHHHHTT-EEEEEEEEEEEE-HHHHT-S-HHHHHHHHHHHHHHTTEEEEEEEEEETTEEEEEEEEEETTEEEEEEEEEEETTS-EEEEETTTTTPPEEE-TTTT------THHHHT--TT--TT-TTGGGS-HHHHHHHHHHHHHHHHHHHHHHHHHHHHHHTS-SEEEE---B---SSS--BSEEEEEEEEHHHHHHHHHHHHHHHHHH-HHHHHHHHHHHHHTT-BHHHHHHHHHHHSSSPPP-TTTS-S--GGG---S-PBP-HHHHHHHHHHHHHHHHHHHHTB-S-EEEEEEEE-TTS-EEEEEEEE---BTTB---EEEEEEEEE-TT-PEEEEEEEEEEETTTEEEEEEEEEE-PPPBTTEEEEEEEEEEEEEETTT--EEEEEEEEEEEEEEEE-TTS-EEEEEEEEEEEEEEETTEEEEEEEEEEEEEEEE-SS-EEEEEEEEEEETTTEEEEEEEEEEEE----------S-EETTS--HHHHHHHHHHHHHHHHHHHHHHTT-HHHHHHHHHHH--